Protein 9BUG (pdb70)

Foldseek 3Di:
DDPDDDDDDAFFFEEFEFAQCADPVGDGGDDLVPDQPQLGQEYAYDDWAAQADDPPDDPVVSPPPVLHLATHADPRRVVSLLCVVVNCVQPVNYAYEYEYADPLGERLQVCLPDPVSLVSHLVNQVVSCVVSVHQAYEYEQCFEQCNVVPSYDYDQCRAVSVLVSLQVNCVVVPPRGFYEYEFELQLCRCVRTYVCVSNLVSGQAYEYQQFCLLEFQFAFTAQQFAFPVRHRQAPNSGDHQVVSVVSVVVSPDDQQRYAYEFEQWKFFRVLQPAFHFRVVDVVRVVDGRGHHPDDPVLCVVVVVLPDRVVVGGIGFNQSCVVCPCVPVVNQWDWDAGPRSGWIWIWGQHPVRDTDTTMTHHDLRSLLVVLVVSVVRVHSYHYYPHDSRHNVCRSSNSRSVSSVPDGD

Organism: NCBI:txid1812935

Solvent-accessible surface area: 17936 Å² total; per-residue (Å²): 146,90,154,62,133,122,95,111,99,108,47,40,31,0,0,0,6,8,15,0,20,22,71,150,126,75,22,106,22,36,76,4,102,170,14,33,0,143,16,2,28,22,0,0,0,0,35,0,43,0,14,6,114,24,185,88,17,128,40,81,43,6,102,57,120,87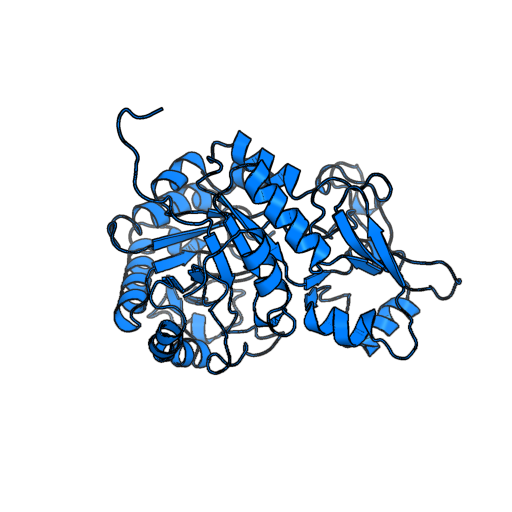,73,56,32,49,5,45,31,19,113,61,1,31,63,6,0,64,56,0,78,62,4,57,157,57,23,81,117,1,82,0,0,0,0,0,2,3,196,28,11,39,3,3,8,32,0,0,40,71,115,131,6,21,20,34,0,9,142,11,0,61,97,6,4,137,112,46,45,0,28,0,0,0,0,2,5,17,38,2,43,31,0,11,194,61,66,6,47,45,70,116,51,0,76,87,21,5,27,22,0,0,100,42,0,25,94,44,21,15,160,160,70,33,0,0,0,5,4,0,15,38,28,67,0,17,155,38,9,4,26,5,136,40,0,8,110,33,16,67,7,1,0,0,20,0,19,56,11,0,81,28,0,5,24,3,6,9,4,3,75,60,8,89,77,68,84,22,79,2,86,76,31,94,27,5,0,26,76,0,0,58,32,1,53,94,25,39,3,133,47,119,33,0,0,0,0,1,3,0,6,0,23,0,0,32,32,0,28,88,62,1,29,12,169,106,111,120,105,13,133,155,86,39,36,11,118,53,56,12,24,124,109,9,58,34,25,0,142,83,26,59,29,48,0,100,159,76,1,49,0,78,16,36,23,0,32,132,47,1,43,87,4,130,133,133,83,13,64,97,59,62,10,105,68,0,72,2,0,22,0,5,3,145,8,82,108,47,87,69,27,4,0,0,1,6,3,20,49,138,0,0,25,42,1,0,80,4,0,107,137,57,32,0,6,0,0,0,0,45,17,12,33,0,8,41,149,19,98,0,1,81,56,0,9,76,19,9,50,15,88,179,155

Radius of gyration: 21.17 Å; Cα contacts (8 Å, |Δi|>4): 918; chains: 1; bounding box: 62×48×58 Å

B-factor: mean 24.08, std 12.11, range [12.38, 133.14]

Secondary structure (DSSP, 8-state):
--SS--PPPPPPEEEEEE-TT-BTTTBS---GGG---TT-SEEEEEEEEE----TT---GGGG-GGGTTSEE--HHHHHHHTTHHHHHTT-TT-EEEEEEE-TT---HHHHTSSHHHHHHHHHHHHHHHHHTT-SEEEEE-S-TTTHHHHTS---TTHHHHHHHHHHHHHHHHTTSSEEEEEE-S-THIIIII--HHHHGGG-SEEEE-------TT---SS-SS--SSS--SSGGG---HHHHHHHHHHTT--GGGEEEEEESEEE--GGGTSPBP-TTSTTTTTS-SB-----HHHHHHHHHTT--TTT--EEEHHHIIIIIIT-TT--EEEEEETTTTEEEEEEE-TTS-EEEEEE---HHHHHHHHHHHHHHT--EEEEE-GGGSSTTHHHHHHHHHHTPPP-

Structure (mmCIF, N/CA/C/O backbone):
data_9BUG
#
_entry.id   9BUG
#
_cell.length_a   83.057
_cell.length_b   90.448
_cell.length_c   54.575
_cell.angle_alpha   90.00
_cell.angle_beta   90.00
_cell.angle_gamma   90.00
#
_symmetry.space_group_name_H-M   'P 21 21 2'
#
loop_
_entity.id
_entity.type
_entity.pdbx_description
1 polymer 'Exochitinase 1'
2 non-polymer 1,2-ETHANEDIOL
3 non-polymer 'ACETATE ION'
4 non-polymer DI(HYDROXYETHYL)ETHER
5 water water
#
loop_
_atom_site.group_PDB
_atom_site.id
_atom_site.type_symbol
_atom_site.label_atom_id
_atom_site.label_alt_id
_atom_site.label_comp_id
_atom_site.label_asym_id
_atom_site.label_entity_id
_atom_site.label_seq_id
_atom_site.pdbx_PDB_ins_code
_atom_site.Cartn_x
_atom_site.Cartn_y
_atom_site.Cartn_z
_atom_site.occupancy
_atom_site.B_iso_or_equiv
_atom_site.auth_seq_id
_atom_site.auth_comp_id
_atom_site.auth_asym_id
_atom_site.auth_atom_id
_atom_site.pdbx_PDB_model_num
ATOM 1 N N . ALA A 1 1 ? -55.080 16.752 -29.650 1.00 97.53 12 ALA A N 1
ATOM 2 C CA . ALA A 1 1 ? -54.418 15.684 -30.388 1.00 133.14 12 ALA A CA 1
ATOM 3 C C . ALA A 1 1 ? -54.902 15.674 -31.836 1.00 86.52 12 ALA A C 1
ATOM 4 O O . ALA A 1 1 ? -56.002 16.138 -32.120 1.00 28.55 12 ALA A O 1
ATOM 6 N N . PRO A 1 2 ? -54.089 15.151 -32.750 1.00 37.64 13 PRO A N 1
ATOM 7 C CA . PRO A 1 2 ? -54.512 15.083 -34.152 1.00 82.30 13 PRO A CA 1
ATOM 8 C C . PRO A 1 2 ? -55.673 14.117 -34.341 1.00 32.20 13 PRO A C 1
ATOM 9 O O . PRO A 1 2 ? -55.914 13.225 -33.529 1.00 39.31 13 PRO A O 1
ATOM 13 N N . THR A 1 3 ? -56.422 14.324 -35.429 1.00 29.31 14 THR A N 1
ATOM 14 C CA . THR A 1 3 ? -57.472 13.374 -35.780 1.00 28.66 14 THR A CA 1
ATOM 15 C C . THR A 1 3 ? -56.908 12.069 -36.324 1.00 29.81 14 THR A C 1
ATOM 16 O O . THR A 1 3 ? -57.618 11.059 -36.340 1.00 30.51 14 THR A O 1
ATOM 20 N N . ALA A 1 4 ? -55.660 12.069 -36.779 1.00 31.98 15 ALA A N 1
ATOM 21 C CA . ALA A 1 4 ? -54.994 10.880 -37.286 1.00 34.92 15 ALA A CA 1
ATOM 22 C C . ALA A 1 4 ? -53.565 10.886 -36.769 1.00 35.80 15 ALA A C 1
ATOM 23 O O . ALA A 1 4 ? -52.959 11.957 -36.640 1.00 36.26 15 ALA A O 1
ATOM 25 N N . PRO A 1 5 ? -53.000 9.716 -36.467 1.00 36.69 16 PRO A N 1
ATOM 26 C CA . PRO A 1 5 ? -51.634 9.679 -35.934 1.00 38.08 16 PRO A CA 1
ATOM 27 C C . PRO A 1 5 ? -50.633 10.230 -36.939 1.00 39.98 16 PRO A C 1
ATOM 28 O O . PRO A 1 5 ? -50.872 10.264 -38.148 1.00 39.57 16 PRO A O 1
ATOM 32 N N . VAL A 1 6 ? -49.501 10.685 -36.413 1.00 41.44 17 VAL A N 1
ATOM 33 C CA . VAL A 1 6 ? -48.406 11.178 -37.234 1.00 44.18 17 VAL A CA 1
ATOM 34 C C . VAL A 1 6 ? -47.267 10.167 -37.188 1.00 47.34 17 VAL A C 1
ATOM 35 O O . VAL A 1 6 ? -47.190 9.312 -36.299 1.00 46.97 17 VAL A O 1
ATOM 39 N N . ALA A 1 7 ? -46.373 10.272 -38.169 1.00 50.45 18 ALA A N 1
ATOM 40 C CA . ALA A 1 7 ? -45.233 9.374 -38.251 1.00 53.72 18 ALA A CA 1
ATOM 41 C C . ALA A 1 7 ? -44.358 9.502 -37.003 1.00 56.56 18 ALA A C 1
ATOM 42 O O . ALA A 1 7 ? -44.475 10.445 -36.215 1.00 56.30 18 ALA A O 1
ATOM 44 N N . SER A 1 8 ? -43.470 8.525 -36.829 1.00 59.27 19 SER A N 1
ATOM 45 C CA . SER A 1 8 ? -42.591 8.512 -35.668 1.00 61.56 19 SER A CA 1
ATOM 46 C C . SER A 1 8 ? -41.699 9.746 -35.668 1.00 61.40 19 SER A C 1
ATOM 47 O O . SER A 1 8 ? -41.048 10.058 -36.670 1.00 61.98 19 SER A O 1
ATOM 50 N N . ALA A 1 9 ? -41.682 10.455 -34.543 1.00 60.24 20 ALA A N 1
ATOM 51 C CA . ALA A 1 9 ? -40.818 11.617 -34.408 1.00 58.96 20 ALA A CA 1
ATOM 52 C C . ALA A 1 9 ? -39.357 11.187 -34.443 1.00 56.77 20 ALA A C 1
ATOM 53 O O . ALA A 1 9 ? -38.996 10.119 -33.938 1.00 56.72 20 ALA A O 1
ATOM 55 N N . SER A 1 10 ? -38.515 12.017 -35.054 1.00 54.25 21 SER A N 1
ATOM 56 C CA . SER A 1 10 ? -37.096 11.703 -35.107 1.00 51.52 21 SER A CA 1
ATOM 57 C C . SER A 1 10 ? -36.487 11.816 -33.713 1.00 46.44 21 SER A C 1
ATOM 58 O O . SER A 1 10 ? -36.976 12.548 -32.846 1.00 46.93 21 SER A O 1
ATOM 61 N N . SER A 1 11 ? -35.406 11.074 -33.497 1.00 40.69 22 SER A N 1
ATOM 62 C CA . SER A 1 11 ? -34.832 11.047 -32.166 1.00 35.66 22 SER A CA 1
ATOM 63 C C . SER A 1 11 ? -34.204 12.395 -31.833 1.00 29.99 22 SER A C 1
ATOM 64 O O . SER A 1 11 ? -34.034 13.279 -32.677 1.00 29.51 22 SER A O 1
ATOM 67 N N . LEU A 1 12 ? -33.862 12.538 -30.565 1.00 24.24 23 LEU A N 1
ATOM 68 C CA . LEU A 1 12 ? -32.985 13.609 -30.155 1.00 20.34 23 LEU A CA 1
ATOM 69 C C . LEU A 1 12 ? -31.648 13.454 -30.878 1.00 19.09 23 LEU A C 1
ATOM 70 O O . LEU A 1 12 ? -31.297 12.378 -31.371 1.00 20.93 23 LEU A O 1
ATOM 75 N N . MET A 1 13 ? -30.897 14.543 -30.944 1.00 18.05 24 MET A N 1
ATOM 76 C CA . MET A 1 13 ? -29.581 14.510 -31.571 1.00 17.13 24 MET A CA 1
ATOM 77 C C . MET A 1 13 ? -28.497 14.165 -30.557 1.00 15.73 24 MET A C 1
ATOM 78 O O . MET A 1 13 ? -28.619 14.446 -29.359 1.00 16.11 24 MET A O 1
ATOM 83 N N . SER A 1 14 ? -27.414 13.577 -31.057 1.00 15.15 25 SER A N 1
ATOM 84 C CA . SER A 1 14 ? -26.147 13.557 -30.334 1.00 15.05 25 SER A CA 1
ATOM 85 C C . SER A 1 14 ? -25.066 13.906 -31.350 1.00 14.52 25 SER A C 1
ATOM 86 O O . SER A 1 14 ? -24.818 13.143 -32.294 1.00 15.43 25 SER A O 1
ATOM 89 N N . VAL A 1 15 ? -24.477 15.087 -31.192 1.00 14.79 26 VAL A N 1
ATOM 90 C CA . VAL A 1 15 ? -23.502 15.631 -32.133 1.00 14.46 26 VAL A CA 1
ATOM 91 C C . VAL A 1 15 ? -22.128 15.454 -31.506 1.00 14.34 26 VAL A C 1
ATOM 92 O O . VAL A 1 15 ? -21.792 16.132 -30.532 1.00 15.60 26 VAL A O 1
ATOM 96 N N . GLY A 1 16 ? -21.323 14.533 -32.028 1.00 13.58 27 GLY A N 1
ATOM 97 C CA . GLY A 1 16 ? -20.025 14.248 -31.450 1.00 14.72 27 GLY A CA 1
ATOM 98 C C . GLY A 1 16 ? -18.904 14.910 -32.228 1.00 14.73 27 GLY A C 1
ATOM 99 O O . GLY A 1 16 ? -18.832 14.798 -33.454 1.00 14.87 27 GLY A O 1
ATOM 100 N N . TYR A 1 17 ? -18.023 15.593 -31.508 1.00 15.88 28 TYR A N 1
ATOM 101 C CA . TYR A 1 17 ? -16.816 16.097 -32.143 1.00 15.48 28 TYR A CA 1
ATOM 102 C C . TYR A 1 17 ? -15.776 14.994 -32.213 1.00 16.28 28 TYR A C 1
ATOM 103 O O . TYR A 1 17 ? -15.523 14.306 -31.223 1.00 17.18 28 TYR A O 1
ATOM 112 N N . PHE A 1 18 ? -15.135 14.865 -33.368 1.00 16.79 29 PHE A N 1
ATOM 113 C CA . PHE A 1 18 ? -13.922 14.072 -33.519 1.00 16.56 29 PHE A CA 1
ATOM 114 C C . PHE A 1 18 ? -12.834 15.059 -33.904 1.00 17.61 29 PHE A C 1
ATOM 115 O O . PHE A 1 18 ? -12.834 15.578 -35.024 1.00 18.15 29 PHE A O 1
ATOM 123 N N . ASN A 1 19 ? -11.937 15.358 -32.963 1.00 17.78 30 ASN A N 1
ATOM 124 C CA . ASN A 1 19 ? -10.866 16.331 -33.198 1.00 19.82 30 ASN A CA 1
ATOM 125 C C . ASN A 1 19 ? -9.681 15.712 -33.932 1.00 21.05 30 ASN A C 1
ATOM 126 O O . ASN A 1 19 ? -8.573 15.606 -33.412 1.00 25.41 30 ASN A O 1
ATOM 131 N N . GLY A 1 20 ? -9.925 15.355 -35.194 1.00 21.53 31 GLY A N 1
ATOM 132 C CA . GLY A 1 20 ? -8.908 14.668 -35.973 1.00 22.42 31 GLY A CA 1
ATOM 133 C C . GLY A 1 20 ? -7.723 15.546 -36.322 1.00 21.47 31 GLY A C 1
ATOM 134 O O . GLY A 1 20 ? -6.608 15.049 -36.510 1.00 22.36 31 GLY A O 1
ATOM 135 N N . GLY A 1 21 ? -7.936 16.858 -36.416 1.00 21.99 32 GLY A N 1
ATOM 136 C CA . GLY A 1 21 ? -6.823 17.744 -36.694 1.00 25.51 32 GLY A CA 1
ATOM 137 C C . GLY A 1 21 ? -5.864 17.865 -35.530 1.00 33.23 32 GLY A C 1
ATOM 138 O O . GLY A 1 21 ? -4.666 18.062 -35.732 1.00 33.97 32 GLY A O 1
ATOM 139 N N . GLY A 1 22 ? -6.364 17.732 -34.304 1.00 39.84 33 GLY A N 1
ATOM 140 C CA . GLY A 1 22 ? -5.506 17.935 -33.152 1.00 46.33 33 GLY A CA 1
ATOM 141 C C . GLY A 1 22 ? -5.116 19.399 -32.997 1.00 52.95 33 GLY A C 1
ATOM 142 O O . GLY A 1 22 ? -5.719 20.304 -33.579 1.00 52.51 33 GLY A O 1
ATOM 143 N N . ASP A 1 23 ? -4.086 19.621 -32.177 1.00 59.78 34 ASP A N 1
ATOM 144 C CA . ASP A 1 23 ? -3.509 20.938 -31.942 1.00 65.94 34 ASP A CA 1
ATOM 145 C C . ASP A 1 23 ? -2.001 20.846 -32.121 1.00 69.23 34 ASP A C 1
ATOM 146 O O . ASP A 1 23 ? -1.428 19.755 -32.172 1.00 69.66 34 ASP A O 1
ATOM 151 N N . VAL A 1 24 ? -1.343 22.004 -32.207 1.00 71.63 35 VAL A N 1
ATOM 152 C CA . VAL A 1 24 ? 0.116 21.999 -32.148 1.00 73.70 35 VAL A CA 1
ATOM 153 C C . VAL A 1 24 ? 0.588 21.630 -30.746 1.00 75.18 35 VAL A C 1
ATOM 154 O O . VAL A 1 24 ? 1.613 20.958 -30.578 1.00 75.31 35 VAL A O 1
ATOM 158 N N . THR A 1 25 ? -0.167 22.038 -29.723 1.00 76.40 36 THR A N 1
ATOM 159 C CA . THR A 1 25 ? 0.186 21.695 -28.348 1.00 77.40 36 THR A CA 1
ATOM 160 C C . THR A 1 25 ? -0.052 20.214 -28.078 1.00 76.95 36 THR A C 1
ATOM 161 O O . THR A 1 25 ? 0.841 19.508 -27.596 1.00 77.03 36 THR A O 1
ATOM 165 N N . ALA A 1 26 ? -1.252 19.725 -28.391 1.00 76.06 37 ALA A N 1
ATOM 166 C CA . ALA A 1 26 ? -1.645 18.361 -28.067 1.00 74.89 37 ALA A CA 1
ATOM 167 C C . ALA A 1 26 ? -1.265 17.344 -29.135 1.00 73.20 37 ALA A C 1
ATOM 168 O O . ALA A 1 26 ? -1.405 16.140 -28.895 1.00 73.73 37 ALA A O 1
ATOM 170 N N . GLY A 1 27 ? -0.792 17.786 -30.298 1.00 70.56 38 GLY A N 1
ATOM 171 C CA . GLY A 1 27 ? -0.451 16.878 -31.368 1.00 67.83 38 GLY A CA 1
ATOM 172 C C . GLY A 1 27 ? -1.669 16.489 -32.181 1.00 65.20 38 GLY A C 1
ATOM 173 O O . GLY A 1 27 ? -2.797 16.886 -31.874 1.00 64.90 38 GLY A O 1
ATOM 174 N N . PRO A 1 28 ? -1.463 15.695 -33.233 1.00 62.85 39 PRO A N 1
ATOM 175 C CA . PRO A 1 28 ? -2.577 15.333 -34.117 1.00 59.99 39 PRO A CA 1
ATOM 176 C C . PRO A 1 28 ? -3.673 14.581 -33.375 1.00 55.80 39 PRO A C 1
ATOM 177 O O . PRO A 1 28 ? -3.474 14.038 -32.285 1.00 55.95 39 PRO A O 1
ATOM 181 N N . GLY A 1 29 ? -4.854 14.567 -33.984 1.00 51.13 40 GLY A N 1
ATOM 182 C CA . GLY A 1 29 ? -5.994 13.885 -33.417 1.00 47.37 40 GLY A CA 1
ATOM 183 C C . GLY A 1 29 ? -5.905 12.382 -33.593 1.00 43.40 40 GLY A C 1
ATOM 184 O O . GLY A 1 29 ? -4.896 11.826 -34.029 1.00 43.15 40 GLY A O 1
ATOM 185 N N . GLY A 1 30 ? -7.003 11.719 -33.249 1.00 39.08 41 GLY A N 1
ATOM 186 C CA . GLY A 1 30 ? -7.045 10.274 -33.255 1.00 33.91 41 GLY A CA 1
ATOM 187 C C . GLY A 1 30 ? -7.124 9.681 -34.650 1.00 30.09 41 GLY A C 1
ATOM 188 O O . GLY A 1 30 ? -7.111 10.366 -35.673 1.00 28.57 41 GLY A O 1
ATOM 189 N N . ASP A 1 31 ? -7.228 8.358 -34.673 1.00 28.47 42 ASP A N 1
ATOM 190 C CA . ASP A 1 31 ? -7.239 7.580 -35.906 1.00 27.64 42 ASP A CA 1
ATOM 191 C C . ASP A 1 31 ? -8.684 7.439 -36.370 1.00 25.37 42 ASP A C 1
ATOM 192 O O . ASP A 1 31 ? -9.481 6.738 -35.736 1.00 26.41 42 ASP A O 1
ATOM 197 N N A ILE A 1 32 ? -9.025 8.097 -37.484 0.59 23.82 43 ILE A N 1
ATOM 198 N N B ILE A 1 32 ? -9.019 8.098 -37.484 0.41 24.94 43 ILE A N 1
ATOM 199 C CA A ILE A 1 32 ? -10.390 8.013 -37.997 0.59 24.70 43 ILE A CA 1
ATOM 200 C CA B ILE A 1 32 ? -10.375 8.025 -38.021 0.41 25.83 43 ILE A CA 1
ATOM 201 C C A ILE A 1 32 ? -10.768 6.589 -38.394 0.59 25.78 43 ILE A C 1
ATOM 202 C C B ILE A 1 32 ? -10.763 6.599 -38.399 0.41 26.29 43 ILE A C 1
ATOM 203 O O A ILE A 1 32 ? -11.957 6.249 -38.424 0.59 25.74 43 ILE A O 1
ATOM 204 O O B ILE A 1 32 ? -11.953 6.267 -38.419 0.41 26.28 43 ILE A O 1
ATOM 213 N N . ASN A 1 33 ? -9.782 5.739 -38.685 1.00 26.55 44 ASN A N 1
ATOM 214 C CA . ASN A 1 33 ? -10.062 4.355 -39.058 1.00 28.21 44 ASN A CA 1
ATOM 215 C C . ASN A 1 33 ? -10.519 3.506 -37.883 1.00 30.00 44 ASN A C 1
ATOM 216 O O . ASN A 1 33 ? -11.014 2.392 -38.103 1.00 31.97 44 ASN A O 1
ATOM 221 N N . LYS A 1 34 ? -10.343 3.984 -36.652 1.00 29.27 45 LYS A N 1
ATOM 222 C CA . LYS A 1 34 ? -10.758 3.268 -35.454 1.00 30.56 45 LYS A CA 1
ATOM 223 C C . LYS A 1 34 ? -12.002 3.876 -34.820 1.00 27.12 45 LYS A C 1
ATOM 224 O O . LYS A 1 34 ? -12.470 3.379 -33.789 1.00 28.94 45 LYS A O 1
ATOM 230 N N . LEU A 1 35 ? -12.554 4.928 -35.413 1.00 24.47 46 LEU A N 1
ATOM 231 C CA . LEU A 1 35 ? -13.646 5.673 -34.807 1.00 22.76 46 LEU A CA 1
ATOM 232 C C . LEU A 1 35 ? -14.956 4.895 -34.921 1.00 22.16 46 LEU A C 1
ATOM 233 O O . LEU A 1 35 ? -15.315 4.419 -36.004 1.00 22.36 46 LEU A O 1
ATOM 238 N N . ASP A 1 36 ? -15.668 4.775 -33.796 1.00 20.57 47 ASP A N 1
ATOM 239 C CA . ASP A 1 36 ? -16.983 4.146 -33.723 1.00 20.69 47 ASP A CA 1
ATOM 240 C C . ASP A 1 36 ? -18.038 5.249 -33.667 1.00 20.15 47 ASP A C 1
ATOM 241 O O . ASP A 1 36 ? -18.082 6.016 -32.699 1.00 21.01 47 ASP A O 1
ATOM 246 N N . VAL A 1 37 ? -18.872 5.332 -34.704 1.00 19.08 48 VAL A N 1
ATOM 247 C CA . VAL A 1 37 ? -19.856 6.401 -34.862 1.00 18.17 48 VAL A CA 1
ATOM 248 C C . VAL A 1 37 ? -21.284 5.906 -34.627 1.00 17.66 48 VAL A C 1
ATOM 249 O O . VAL A 1 37 ? -22.240 6.583 -35.008 1.00 18.19 48 VAL A O 1
ATOM 253 N N . ARG A 1 38 ? -21.455 4.744 -33.991 1.00 18.38 49 ARG A N 1
ATOM 254 C CA . ARG A 1 38 ? -22.797 4.189 -33.824 1.00 18.27 49 ARG A CA 1
ATOM 255 C C . ARG A 1 38 ? -23.637 4.948 -32.801 1.00 19.10 49 ARG A C 1
ATOM 256 O O . ARG A 1 38 ? -24.861 4.795 -32.793 1.00 20.76 49 ARG A O 1
ATOM 264 N N . GLN A 1 39 ? -23.024 5.754 -31.938 1.00 17.42 50 GLN A N 1
ATOM 265 C CA . GLN A 1 39 ? -23.750 6.384 -30.839 1.00 17.45 50 GLN A CA 1
ATOM 266 C C . GLN A 1 39 ? -24.171 7.822 -31.126 1.00 16.82 50 GLN A C 1
ATOM 267 O O . GLN A 1 39 ? -24.719 8.479 -30.233 1.00 18.14 50 GLN A O 1
ATOM 273 N N . ILE A 1 40 ? -23.949 8.323 -32.339 1.00 16.93 51 ILE A N 1
ATOM 274 C CA . ILE A 1 40 ? -24.229 9.714 -32.654 1.00 16.30 51 ILE A CA 1
ATOM 275 C C . ILE A 1 40 ? -25.175 9.799 -33.840 1.00 15.96 51 ILE A C 1
ATOM 276 O O . ILE A 1 40 ? -25.321 8.851 -34.624 1.00 17.50 51 ILE A O 1
ATOM 281 N N . THR A 1 41 ? -25.830 10.959 -33.955 1.00 16.03 52 THR A N 1
ATOM 282 C CA . THR A 1 41 ? -26.604 11.305 -35.140 1.00 15.67 52 THR A CA 1
ATOM 283 C C . THR A 1 41 ? -25.818 12.188 -36.093 1.00 16.07 52 THR A C 1
ATOM 284 O O . THR A 1 41 ? -26.038 12.129 -37.311 1.00 16.55 52 THR A O 1
ATOM 288 N N . HIS A 1 42 ? -24.907 12.996 -35.558 1.00 15.60 53 HIS A N 1
ATOM 289 C CA . HIS A 1 42 ? -24.122 13.929 -36.347 1.00 14.69 53 HIS A CA 1
ATOM 290 C C . HIS A 1 42 ? -22.683 13.904 -35.864 1.00 14.69 53 HIS A C 1
ATOM 291 O O . HIS A 1 42 ? -22.434 13.892 -34.653 1.00 15.66 53 HIS A O 1
ATOM 298 N N . LEU A 1 43 ? -21.747 13.939 -36.809 1.00 15.14 54 LEU A N 1
ATOM 299 C CA . LEU A 1 43 ? -20.320 13.982 -36.522 1.00 15.59 54 LEU A CA 1
ATOM 300 C C . LEU A 1 43 ? -19.780 15.344 -36.956 1.00 15.12 54 LEU A C 1
ATOM 301 O O . LEU A 1 43 ? -19.899 15.708 -38.130 1.00 15.95 54 LEU A O 1
ATOM 306 N N . ASN A 1 44 ? -19.197 16.100 -36.017 1.00 14.62 55 ASN A N 1
ATOM 307 C CA . ASN A 1 44 ? -18.439 17.309 -36.344 1.00 14.20 55 ASN A CA 1
ATOM 308 C C . ASN A 1 44 ? -16.972 16.911 -36.422 1.00 14.36 55 ASN A C 1
ATOM 309 O O . ASN A 1 44 ? -16.335 16.656 -35.393 1.00 16.65 55 ASN A O 1
ATOM 314 N N . TYR A 1 45 ? -16.434 16.823 -37.636 1.00 14.47 56 TYR A N 1
ATOM 315 C CA . TYR A 1 45 ? -15.001 16.609 -37.794 1.00 15.42 56 TYR A CA 1
ATOM 316 C C . TYR A 1 45 ? -14.314 17.955 -37.615 1.00 15.32 56 TYR A C 1
ATOM 317 O O . TYR A 1 45 ? -14.661 18.918 -38.298 1.00 16.33 56 TYR A O 1
ATOM 326 N N A SER A 1 46 ? -13.350 18.028 -36.691 0.77 14.48 57 SER A N 1
ATOM 327 N N B SER A 1 46 ? -13.324 18.019 -36.724 0.23 16.06 57 SER A N 1
ATOM 328 C CA A SER A 1 46 ? -12.708 19.299 -36.371 0.77 14.15 57 SER A CA 1
ATOM 329 C CA B SER A 1 46 ? -12.682 19.284 -36.392 0.23 16.51 57 SER A CA 1
ATOM 330 C C A SER A 1 46 ? -11.189 19.183 -36.471 0.77 15.51 57 SER A C 1
ATOM 331 C C B SER A 1 46 ? -11.168 19.167 -36.497 0.23 16.31 57 SER A C 1
ATOM 332 O O A SER A 1 46 ? -10.628 18.117 -36.222 0.77 17.22 57 SER A O 1
ATOM 333 O O B SER A 1 46 ? -10.600 18.097 -36.269 0.23 17.20 57 SER A O 1
ATOM 338 N N . PHE A 1 47 ? -10.512 20.274 -36.854 1.00 15.35 58 PHE A N 1
ATOM 339 C CA . PHE A 1 47 ? -11.002 21.577 -37.320 1.00 14.82 58 PHE A CA 1
ATOM 340 C C . PHE A 1 47 ? -10.383 21.952 -38.660 1.00 15.14 58 PHE A C 1
ATOM 341 O O . PHE A 1 47 ? -9.179 21.758 -38.872 1.00 16.97 58 PHE A O 1
ATOM 349 N N . GLY A 1 48 ? -11.191 22.535 -39.540 1.00 14.72 59 GLY A N 1
ATOM 350 C CA . GLY A 1 48 ? -10.644 23.427 -40.548 1.00 15.53 59 GLY A CA 1
ATOM 351 C C . GLY A 1 48 ? -10.252 24.751 -39.914 1.00 14.77 59 GLY A C 1
ATOM 352 O O . GLY A 1 48 ? -10.855 25.192 -38.937 1.00 14.68 59 GLY A O 1
ATOM 353 N N . LEU A 1 49 ? -9.207 25.382 -40.446 1.00 15.71 60 LEU A N 1
ATOM 354 C CA . LEU A 1 49 ? -8.764 26.695 -39.976 1.00 15.41 60 LEU A CA 1
ATOM 355 C C . LEU A 1 49 ? -9.035 27.722 -41.071 1.00 15.21 60 LEU A C 1
ATOM 356 O O . LEU A 1 49 ? -9.565 27.386 -42.127 1.00 15.09 60 LEU A O 1
ATOM 361 N N . VAL A 1 50 ? -8.665 28.976 -40.824 1.00 15.39 61 VAL A N 1
ATOM 362 C CA . VAL A 1 50 ? -9.011 30.069 -41.729 1.00 14.91 61 VAL A CA 1
ATOM 363 C C . VAL A 1 50 ? -7.733 30.806 -42.114 1.00 14.84 61 VAL A C 1
ATOM 364 O O . VAL A 1 50 ? -7.026 31.328 -41.243 1.00 15.65 61 VAL A O 1
ATOM 368 N N . TYR A 1 51 ? -7.430 30.846 -43.413 1.00 15.87 62 TYR A N 1
ATOM 369 C CA . TYR A 1 51 ? -6.304 31.642 -43.892 1.00 15.85 62 TYR A CA 1
ATOM 370 C C . TYR A 1 51 ? -6.537 33.096 -43.496 1.00 16.24 62 TYR A C 1
ATOM 371 O O . TYR A 1 51 ? -7.639 33.626 -43.676 1.00 16.39 62 TYR A O 1
ATOM 380 N N . ASN A 1 52 ? -5.511 33.743 -42.942 1.00 15.60 63 ASN A N 1
ATOM 381 C CA . ASN A 1 52 ? -5.734 35.033 -42.309 1.00 16.05 63 ASN A CA 1
ATOM 382 C C . ASN A 1 52 ? -4.454 35.856 -42.324 1.00 17.32 63 ASN A C 1
ATOM 383 O O . ASN A 1 52 ? -3.346 35.319 -42.453 1.00 17.83 63 ASN A O 1
ATOM 388 N N . ASP A 1 53 ? -4.622 37.177 -42.188 1.00 17.22 64 ASP A N 1
ATOM 389 C CA . ASP A 1 53 ? -3.493 38.103 -42.138 1.00 18.91 64 ASP A CA 1
ATOM 390 C C . ASP A 1 53 ? -3.321 38.731 -40.759 1.00 19.35 64 ASP A C 1
ATOM 391 O O . ASP A 1 53 ? -2.764 39.829 -40.648 1.00 21.02 64 ASP A O 1
ATOM 396 N N . GLU A 1 54 ? -3.782 38.062 -39.702 1.00 17.14 65 GLU A N 1
ATOM 397 C CA . GLU A 1 54 ? -3.542 38.571 -38.358 1.00 16.70 65 GLU A CA 1
ATOM 398 C C . GLU A 1 54 ? -2.062 38.464 -38.017 1.00 19.69 65 GLU A C 1
ATOM 399 O O . GLU A 1 54 ? -1.445 37.418 -38.216 1.00 19.86 65 GLU A O 1
ATOM 405 N N . LYS A 1 55 ? -1.496 39.560 -37.503 1.00 22.97 66 LYS A N 1
ATOM 406 C CA . LYS A 1 55 ? -0.056 39.624 -37.276 1.00 26.08 66 LYS A CA 1
ATOM 407 C C . LYS A 1 55 ? 0.427 38.498 -36.370 1.00 25.23 66 LYS A C 1
ATOM 408 O O . LYS A 1 55 ? 1.509 37.940 -36.587 1.00 25.84 66 LYS A O 1
ATOM 414 N N . ASP A 1 56 ? -0.358 38.151 -35.348 1.00 23.70 67 ASP A N 1
ATOM 415 C CA . ASP A 1 56 ? 0.085 37.206 -34.326 1.00 24.40 67 ASP A CA 1
ATOM 416 C C . ASP A 1 56 ? -0.083 35.745 -34.733 1.00 21.91 67 ASP A C 1
ATOM 417 O O . ASP A 1 56 ? 0.291 34.858 -33.958 1.00 24.08 67 ASP A O 1
ATOM 422 N N . GLU A 1 57 ? -0.637 35.466 -35.910 1.00 19.82 68 GLU A N 1
ATOM 423 C CA . GLU A 1 57 ? -0.758 34.086 -36.360 1.00 19.01 68 GLU A CA 1
ATOM 424 C C . GLU A 1 57 ? 0.613 33.414 -36.396 1.00 19.53 68 GLU A C 1
ATOM 425 O O . GLU A 1 57 ? 1.591 33.990 -36.878 1.00 21.04 68 GLU A O 1
ATOM 431 N N . THR A 1 58 ? 0.685 32.184 -35.876 1.00 19.90 69 THR A N 1
ATOM 432 C CA . THR A 1 58 ? 1.931 31.426 -35.875 1.00 20.01 69 THR A CA 1
ATOM 433 C C . THR A 1 58 ? 1.967 30.304 -36.900 1.00 19.47 69 THR A C 1
ATOM 434 O O . THR A 1 58 ? 3.051 29.777 -37.172 1.00 19.31 69 THR A O 1
ATOM 438 N N . ASN A 1 59 ? 0.817 29.908 -37.447 1.00 19.63 70 ASN A N 1
ATOM 439 C CA . ASN A 1 59 ? 0.745 28.846 -38.450 1.00 20.10 70 ASN A CA 1
ATOM 440 C C . ASN A 1 59 ? 1.095 29.437 -39.810 1.00 20.60 70 ASN A C 1
ATOM 441 O O . ASN A 1 59 ? 0.268 30.099 -40.446 1.00 20.10 70 ASN A O 1
ATOM 446 N N . ALA A 1 60 ? 2.327 29.181 -40.274 1.00 22.52 71 ALA A N 1
ATOM 447 C CA . ALA A 1 60 ? 2.798 29.817 -41.502 1.00 22.47 71 ALA A CA 1
ATOM 448 C C . ALA A 1 60 ? 1.910 29.479 -42.693 1.00 20.77 71 ALA A C 1
ATOM 449 O O . ALA A 1 60 ? 1.744 30.310 -43.594 1.00 22.55 71 ALA A O 1
ATOM 451 N N . ALA A 1 61 ? 1.302 28.286 -42.701 1.00 21.66 72 ALA A N 1
ATOM 452 C CA . ALA A 1 61 ? 0.473 27.891 -43.836 1.00 21.31 72 ALA A CA 1
ATOM 453 C C . ALA A 1 61 ? -0.718 28.825 -44.017 1.00 20.29 72 ALA A C 1
ATOM 454 O O . ALA A 1 61 ? -1.170 29.052 -45.148 1.00 21.49 72 ALA A O 1
ATOM 456 N N . LEU A 1 62 ? -1.235 29.382 -42.924 1.00 18.85 73 LEU A N 1
ATOM 457 C CA . LEU A 1 62 ? -2.405 30.245 -42.996 1.00 17.44 73 LEU A CA 1
ATOM 458 C C . LEU A 1 62 ? -2.094 31.613 -43.593 1.00 17.55 73 LEU A C 1
ATOM 459 O O . LEU A 1 62 ? -3.031 32.374 -43.859 1.00 17.96 73 LEU A O 1
ATOM 464 N N . LYS A 1 63 ? -0.820 31.930 -43.834 1.00 18.14 74 LYS A N 1
ATOM 465 C CA . LYS A 1 63 ? -0.414 33.263 -44.259 1.00 18.01 74 LYS A CA 1
ATOM 466 C C . LYS A 1 63 ? -0.326 33.418 -45.773 1.00 20.16 74 LYS A C 1
ATOM 467 O O . LYS A 1 63 ? 0.058 34.486 -46.253 1.00 21.52 74 LYS A O 1
ATOM 473 N N . ASP A 1 64 ? -0.684 32.392 -46.532 1.00 20.59 75 ASP A N 1
ATOM 474 C CA . ASP A 1 64 ? -0.679 32.443 -47.992 1.00 21.34 75 ASP A CA 1
ATOM 475 C C . ASP A 1 64 ? -1.592 33.567 -48.477 1.00 21.25 75 ASP A C 1
ATOM 476 O O . ASP A 1 64 ? -2.814 33.449 -48.367 1.00 20.03 75 ASP A O 1
ATOM 481 N N . PRO A 1 65 ? -1.057 34.666 -49.021 1.00 23.03 76 PRO A N 1
ATOM 482 C CA . PRO A 1 65 ? -1.942 35.773 -49.419 1.00 23.33 76 PRO A CA 1
ATOM 483 C C . PRO A 1 65 ? -2.909 35.404 -50.532 1.00 23.04 76 PRO A C 1
ATOM 484 O O . PRO A 1 65 ? -3.979 36.018 -50.627 1.00 23.64 76 PRO A O 1
ATOM 488 N N . ALA A 1 66 ? -2.582 34.395 -51.351 1.00 21.91 77 ALA A N 1
ATOM 489 C CA . ALA A 1 66 ? -3.463 33.967 -52.429 1.00 22.41 77 ALA A CA 1
ATOM 490 C C . ALA A 1 66 ? -4.738 33.317 -51.917 1.00 21.54 77 ALA A C 1
ATOM 491 O O . ALA A 1 66 ? -5.712 33.218 -52.664 1.00 22.67 77 ALA A O 1
ATOM 493 N N . LYS A 1 67 ? -4.761 32.872 -50.665 1.00 19.25 78 LYS A N 1
ATOM 494 C CA . LYS A 1 67 ? -5.894 32.112 -50.155 1.00 19.06 78 LYS A CA 1
ATOM 495 C C . LYS A 1 67 ? -6.558 32.789 -48.966 1.00 16.41 78 LYS A C 1
ATOM 496 O O . LYS A 1 67 ? -7.399 32.167 -48.307 1.00 17.23 78 LYS A O 1
ATOM 502 N N . LEU A 1 68 ? -6.205 34.044 -48.692 1.00 15.97 79 LEU A N 1
ATOM 503 C CA . LEU A 1 68 ? -6.816 34.819 -47.616 1.00 16.15 79 LEU A CA 1
ATOM 504 C C . LEU A 1 68 ? -8.328 34.660 -47.610 1.00 16.36 79 LEU A C 1
ATOM 505 O O . LEU A 1 68 ? -8.985 34.798 -48.644 1.00 16.85 79 LEU A O 1
ATOM 510 N N . HIS A 1 69 ? -8.870 34.336 -46.432 1.00 16.01 80 HIS A N 1
ATOM 511 C CA . HIS A 1 69 ? -10.296 34.192 -46.118 1.00 16.68 80 HIS A CA 1
ATOM 512 C C . HIS A 1 69 ? -10.849 32.818 -46.502 1.00 15.62 80 HIS A C 1
ATOM 513 O O . HIS A 1 69 ? -12.009 32.543 -46.194 1.00 16.43 80 HIS A O 1
ATOM 520 N N . GLN A 1 70 ? -10.064 31.947 -47.133 1.00 15.93 81 GLN A N 1
ATOM 521 C CA . GLN A 1 70 ? -10.507 30.593 -47.416 1.00 15.68 81 GLN A CA 1
ATOM 522 C C . GLN A 1 70 ? -10.264 29.710 -46.193 1.00 15.18 81 GLN A C 1
ATOM 523 O O . GLN A 1 70 ? -9.662 30.129 -45.201 1.00 15.67 81 GLN A O 1
ATOM 529 N N . ILE A 1 71 ? -10.737 28.475 -46.270 1.00 16.61 82 ILE A N 1
ATOM 530 C CA . ILE A 1 71 ? -10.579 27.493 -45.204 1.00 16.36 82 ILE A CA 1
ATOM 531 C C . ILE A 1 71 ? -9.364 26.624 -45.515 1.00 17.15 82 ILE A C 1
ATOM 532 O O . ILE A 1 71 ? -9.171 26.200 -46.665 1.00 18.16 82 ILE A O 1
ATOM 537 N N . TRP A 1 72 ? -8.544 26.360 -44.497 1.00 16.25 83 TRP A N 1
ATOM 538 C CA . TRP A 1 72 ? -7.331 25.558 -44.619 1.00 15.52 83 TRP A CA 1
ATOM 539 C C . TRP A 1 72 ? -7.522 24.193 -43.983 1.00 15.51 83 TRP A C 1
ATOM 540 O O . TRP A 1 72 ? -7.918 24.093 -42.812 1.00 16.09 83 TRP A O 1
ATOM 551 N N . LEU A 1 73 ? -7.203 23.150 -44.736 1.00 16.47 84 LEU A N 1
ATOM 552 C CA . LEU A 1 73 ? -7.212 21.776 -44.258 1.00 16.18 84 LEU A CA 1
ATOM 553 C C . LEU A 1 73 ? -5.768 21.305 -44.171 1.00 16.43 84 LEU A C 1
ATOM 554 O O . LEU A 1 73 ? -5.046 21.321 -45.177 1.00 17.73 84 LEU A O 1
ATOM 559 N N . SER A 1 74 ? -5.344 20.893 -42.977 1.00 16.76 85 SER A N 1
ATOM 560 C CA . SER A 1 74 ? -4.017 20.327 -42.796 1.00 17.78 85 SER A CA 1
ATOM 561 C C . SER A 1 74 ? -3.923 19.001 -43.545 1.00 18.94 85 SER A C 1
ATOM 562 O O . SER A 1 74 ? -4.937 18.432 -43.953 1.00 19.16 85 SER A O 1
ATOM 565 N N . PRO A 1 75 ? -2.706 18.482 -43.745 1.00 20.44 86 PRO A N 1
ATOM 566 C CA . PRO A 1 75 ? -2.580 17.148 -44.358 1.00 21.16 86 PRO A CA 1
ATOM 567 C C . PRO A 1 75 ? -3.397 16.073 -43.656 1.00 20.30 86 PRO A C 1
ATOM 568 O O . PRO A 1 75 ? -4.076 15.287 -44.329 1.00 21.66 86 PRO A O 1
ATOM 572 N N . LYS A 1 76 ? -3.375 16.037 -42.319 1.00 21.01 87 LYS A N 1
ATOM 573 C CA . LYS A 1 76 ? -4.162 15.057 -41.569 1.00 21.28 87 LYS A CA 1
ATOM 574 C C . LYS A 1 76 ? -5.661 15.251 -41.793 1.00 19.63 87 LYS A C 1
ATOM 575 O O . LYS A 1 76 ? -6.402 14.278 -41.986 1.00 21.22 87 LYS A O 1
ATOM 581 N N . VAL A 1 77 ? -6.128 16.499 -41.758 1.00 18.27 88 VAL A N 1
ATOM 582 C CA . VAL A 1 77 ? -7.551 16.766 -41.961 1.00 18.34 88 VAL A CA 1
ATOM 583 C C . VAL A 1 77 ? -7.992 16.349 -43.361 1.00 19.18 88 VAL A C 1
ATOM 584 O O . VAL A 1 77 ? -9.027 15.692 -43.533 1.00 19.56 88 VAL A O 1
ATOM 588 N N . ALA A 1 78 ? -7.214 16.730 -44.384 1.00 19.83 89 ALA A N 1
ATOM 589 C CA . ALA A 1 78 ? -7.557 16.373 -45.760 1.00 20.99 89 ALA A CA 1
ATOM 590 C C . ALA A 1 78 ? -7.569 14.862 -45.952 1.00 22.69 89 ALA A C 1
ATOM 591 O O . ALA A 1 78 ? -8.444 14.322 -46.641 1.00 24.52 89 ALA A O 1
ATOM 593 N N . SER A 1 79 ? -6.601 14.163 -45.354 1.00 21.72 90 SER A N 1
ATOM 594 C CA . SER A 1 79 ? -6.562 12.709 -45.451 1.00 23.32 90 SER A CA 1
ATOM 595 C C . SER A 1 79 ? -7.778 12.086 -44.780 1.00 22.96 90 SER A C 1
ATOM 596 O O . SER A 1 79 ? -8.399 11.159 -45.317 1.00 23.88 90 SER A O 1
ATOM 599 N N . ASP A 1 80 ? -8.131 12.582 -43.595 1.00 21.62 91 ASP A N 1
ATOM 600 C CA . ASP A 1 80 ? -9.273 12.037 -42.870 1.00 22.24 91 ASP A CA 1
ATOM 601 C C . ASP A 1 80 ? -10.580 12.307 -43.606 1.00 21.89 91 ASP A C 1
ATOM 602 O O . ASP A 1 80 ? -11.469 11.449 -43.637 1.00 23.78 91 ASP A O 1
ATOM 607 N N . LEU A 1 81 ? -10.738 13.511 -44.166 1.00 22.87 92 LEU A N 1
ATOM 608 C CA . LEU A 1 81 ? -11.981 13.826 -44.866 1.00 22.69 92 LEU A CA 1
ATOM 609 C C . LEU A 1 81 ? -12.191 12.920 -46.068 1.00 25.17 92 LEU A C 1
ATOM 610 O O . LEU A 1 81 ? -13.334 12.606 -46.416 1.00 25.56 92 LEU A O 1
ATOM 615 N N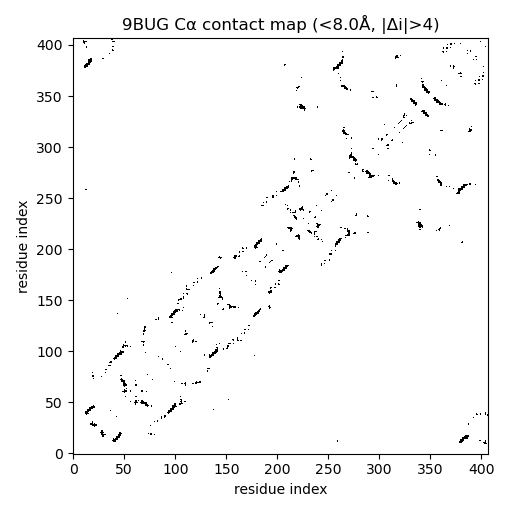 . ALA A 1 82 ? -11.109 12.481 -46.708 1.00 25.39 93 ALA A N 1
ATOM 616 C CA . ALA A 1 82 ? -11.237 11.532 -47.804 1.00 27.61 93 ALA A CA 1
ATOM 617 C C . ALA A 1 82 ? -11.737 10.162 -47.349 1.00 29.65 93 ALA A C 1
ATOM 618 O O . ALA A 1 82 ? -12.140 9.363 -48.200 1.00 31.58 93 ALA A O 1
ATOM 620 N N . LEU A 1 83 ? -11.750 9.892 -46.042 1.00 30.22 94 LEU A N 1
ATOM 621 C CA . LEU A 1 83 ? -12.150 8.607 -45.476 1.00 31.04 94 LEU A CA 1
ATOM 622 C C . LEU A 1 83 ? -13.545 8.610 -44.854 1.00 31.47 94 LEU A C 1
ATOM 623 O O . LEU A 1 83 ? -13.957 7.587 -44.298 1.00 32.58 94 LEU A O 1
ATOM 628 N N . ILE A 1 84 ? -14.273 9.723 -44.920 1.00 31.60 95 ILE A N 1
ATOM 629 C CA . ILE A 1 84 ? -15.648 9.804 -44.418 1.00 31.03 95 ILE A CA 1
ATOM 630 C C . ILE A 1 84 ? -16.556 8.692 -44.947 1.00 31.81 95 ILE A C 1
ATOM 631 O O . ILE A 1 84 ? -17.319 8.111 -44.161 1.00 31.37 95 ILE A O 1
ATOM 636 N N . PRO A 1 85 ? -16.538 8.357 -46.244 1.00 33.33 96 PRO A N 1
ATOM 637 C CA . PRO A 1 85 ? -17.446 7.299 -46.720 1.00 34.66 96 PRO A CA 1
ATOM 638 C C . PRO A 1 85 ? -17.316 5.985 -45.965 1.00 36.20 96 PRO A C 1
ATOM 639 O O . PRO A 1 85 ? -18.297 5.237 -45.860 1.00 37.27 96 PRO A O 1
ATOM 643 N N . THR A 1 86 ? -16.133 5.684 -45.427 1.00 35.72 97 THR A N 1
ATOM 644 C CA . THR A 1 86 ? -15.960 4.443 -44.680 1.00 35.66 97 THR A CA 1
ATOM 645 C C . THR A 1 86 ? -16.719 4.464 -43.357 1.00 34.80 97 THR A C 1
ATOM 646 O O . THR A 1 86 ? -17.167 3.411 -42.888 1.00 36.10 97 THR A O 1
ATOM 650 N N . LEU A 1 87 ? -16.887 5.642 -42.750 1.00 31.72 98 LEU A N 1
ATOM 651 C CA . LEU A 1 87 ? -17.644 5.730 -41.503 1.00 29.55 98 LEU A CA 1
ATOM 652 C C . LEU A 1 87 ? -19.132 5.528 -41.740 1.00 30.22 98 LEU A C 1
ATOM 653 O O . LEU A 1 87 ? -19.835 5.007 -40.865 1.00 29.25 98 LEU A O 1
ATOM 658 N N . ARG A 1 88 ? -19.625 5.949 -42.906 1.00 30.48 99 ARG A N 1
ATOM 659 C CA . ARG A 1 88 ? -21.057 5.907 -43.179 1.00 30.49 99 ARG A CA 1
ATOM 660 C C . ARG A 1 88 ? -21.596 4.475 -43.165 1.00 31.12 99 ARG A C 1
ATOM 661 O O . ARG A 1 88 ? -22.778 4.259 -42.877 1.00 30.98 99 ARG A O 1
ATOM 669 N N . LYS A 1 89 ? -20.737 3.486 -43.432 1.00 30.08 100 LYS A N 1
ATOM 670 C CA . LYS A 1 89 ? -21.163 2.090 -43.387 1.00 32.39 100 LYS A CA 1
ATOM 671 C C . LYS A 1 89 ? -21.665 1.685 -42.003 1.00 30.94 100 LYS A C 1
ATOM 672 O O . LYS A 1 89 ? -22.498 0.778 -41.892 1.00 31.10 100 LYS A O 1
ATOM 678 N N . GLN A 1 90 ? -21.168 2.327 -40.939 1.00 29.05 101 GLN A N 1
ATOM 679 C CA . GLN A 1 90 ? -21.608 1.997 -39.586 1.00 29.18 101 GLN A CA 1
ATOM 680 C C . GLN A 1 90 ? -22.957 2.601 -39.238 1.00 31.20 101 GLN A C 1
ATOM 681 O O . GLN A 1 90 ? -23.609 2.132 -38.299 1.00 33.52 101 GLN A O 1
ATOM 687 N N . ASN A 1 91 ? -23.373 3.637 -39.947 1.00 31.81 102 ASN A N 1
ATOM 688 C CA . ASN A 1 91 ? -24.481 4.468 -39.511 1.00 31.81 102 ASN A CA 1
ATOM 689 C C . ASN A 1 91 ? -24.903 5.210 -40.772 1.00 32.80 102 ASN A C 1
ATOM 690 O O . ASN A 1 91 ? -24.485 6.352 -40.991 1.00 32.18 102 ASN A O 1
ATOM 695 N N . PRO A 1 92 ? -25.681 4.569 -41.653 1.00 33.42 103 PRO A N 1
ATOM 696 C CA . PRO A 1 92 ? -25.960 5.171 -42.972 1.00 33.70 103 PRO A CA 1
ATOM 697 C C . PRO A 1 92 ? -26.681 6.504 -42.912 1.00 33.04 103 PRO A C 1
ATOM 698 O O . PRO A 1 92 ? -26.549 7.303 -43.848 1.00 34.76 103 PRO A O 1
ATOM 702 N N . ASN A 1 93 ? -27.425 6.782 -41.850 1.00 30.83 104 ASN A N 1
ATOM 703 C CA . ASN A 1 93 ? -28.105 8.063 -41.728 1.00 29.30 104 ASN A CA 1
ATOM 704 C C . ASN A 1 93 ? -27.268 9.117 -41.016 1.00 24.26 104 ASN A C 1
ATOM 705 O O . ASN A 1 93 ? -27.756 10.234 -40.817 1.00 23.00 104 ASN A O 1
ATOM 710 N N . LEU A 1 94 ? -26.029 8.780 -40.677 1.00 21.88 105 LEU A N 1
ATOM 711 C CA . LEU A 1 94 ? -25.107 9.740 -40.009 1.00 21.23 105 LEU A CA 1
ATOM 712 C C . LEU A 1 94 ? -24.900 10.977 -40.873 1.00 19.99 105 LEU A C 1
ATOM 713 O O . LEU A 1 94 ? -24.654 10.833 -42.072 1.00 19.88 105 LEU A O 1
ATOM 718 N N . LYS A 1 95 ? -24.973 12.140 -40.251 1.00 18.25 106 LYS A N 1
ATOM 719 C CA . LYS A 1 95 ? -24.660 13.396 -40.961 1.00 18.41 106 LYS A CA 1
ATOM 720 C C . LYS A 1 95 ? -23.262 13.814 -40.527 1.00 16.81 106 LYS A C 1
ATOM 721 O O . LYS A 1 95 ? -22.981 13.752 -39.328 1.00 17.91 106 LYS A O 1
ATOM 727 N N . VAL A 1 96 ? -22.423 14.204 -41.478 1.00 16.60 107 VAL A N 1
ATOM 728 C CA . VAL A 1 96 ? -21.024 14.581 -41.179 1.00 16.00 107 VAL A CA 1
ATOM 729 C C . VAL A 1 96 ? -20.818 16.033 -41.587 1.00 15.82 107 VAL A C 1
ATOM 730 O O . VAL A 1 96 ? -21.100 16.385 -42.742 1.00 17.06 107 VAL A O 1
ATOM 734 N N . LEU A 1 97 ? -20.337 16.840 -40.655 1.00 15.09 108 LEU A N 1
ATOM 735 C CA . LEU A 1 97 ? -20.042 18.237 -40.921 1.00 14.69 108 LEU A CA 1
ATOM 736 C C . LEU A 1 97 ? -18.562 18.492 -40.682 1.00 14.27 108 LEU A C 1
ATOM 737 O O . LEU A 1 97 ? -17.939 17.848 -39.831 1.00 15.77 108 LEU A O 1
ATOM 742 N N . LEU A 1 98 ? -17.999 19.463 -41.406 1.00 13.76 109 LEU A N 1
ATOM 743 C CA . LEU A 1 98 ? -16.675 19.964 -41.065 1.00 14.72 109 LEU A CA 1
ATOM 744 C C . LEU A 1 98 ? -16.868 21.159 -40.141 1.00 13.61 109 LEU A C 1
ATOM 745 O O . LEU A 1 98 ? -17.602 22.091 -40.474 1.00 14.15 109 LEU A O 1
ATOM 750 N N A SER A 1 99 ? -16.236 21.117 -38.972 0.74 13.59 110 SER A N 1
ATOM 751 N N B SER A 1 99 ? -16.225 21.125 -38.980 0.26 13.68 110 SER A N 1
ATOM 752 C CA A SER A 1 99 ? -16.198 22.268 -38.075 0.74 13.30 110 SER A CA 1
ATOM 753 C CA B SER A 1 99 ? -16.223 22.279 -38.093 0.26 13.56 110 SER A CA 1
ATOM 754 C C A SER A 1 99 ? -14.990 23.123 -38.432 0.74 12.38 110 SER A C 1
ATOM 755 C C B SER A 1 99 ? -14.992 23.129 -38.382 0.26 13.12 110 SER A C 1
ATOM 756 O O A SER A 1 99 ? -13.887 22.597 -38.625 0.74 14.02 110 SER A O 1
ATOM 757 O O B SER A 1 99 ? -13.876 22.609 -38.476 0.26 13.74 110 SER A O 1
ATOM 762 N N . VAL A 1 100 ? -15.209 24.430 -38.537 1.00 13.13 111 VAL A N 1
ATOM 763 C CA . VAL A 1 100 ? -14.160 25.397 -38.847 1.00 13.72 111 VAL A CA 1
ATOM 764 C C . VAL A 1 100 ? -13.999 26.314 -37.648 1.00 13.78 111 VAL A C 1
ATOM 765 O O . VAL A 1 100 ? -14.988 26.865 -37.154 1.00 14.97 111 VAL A O 1
ATOM 769 N N . GLY A 1 101 ? -12.756 26.512 -37.212 1.00 14.02 112 GLY A N 1
ATOM 770 C CA . GLY A 1 101 ? -12.491 27.429 -36.119 1.00 14.15 112 GLY A CA 1
ATOM 771 C C . GLY A 1 101 ? -11.927 26.710 -34.912 1.00 14.20 112 GLY A C 1
ATOM 772 O O . GLY A 1 101 ? -10.927 25.994 -35.034 1.00 14.77 112 GLY A O 1
ATOM 773 N N . GLY A 1 102 ? -12.553 26.900 -33.752 1.00 14.00 113 GLY A N 1
ATOM 774 C CA . GLY A 1 102 ? -12.051 26.392 -32.492 1.00 14.31 113 GLY A CA 1
ATOM 775 C C . GLY A 1 102 ? -11.383 27.472 -31.658 1.00 15.54 113 GLY A C 1
ATOM 776 O O . GLY A 1 102 ? -11.124 28.593 -32.102 1.00 15.66 113 GLY A O 1
ATOM 777 N N . TRP A 1 103 ? -11.104 27.113 -30.413 1.00 15.96 114 TRP A N 1
ATOM 778 C CA . TRP A 1 103 ? -10.479 28.059 -29.505 1.00 17.28 114 TRP A CA 1
ATOM 779 C C . TRP A 1 103 ? -9.113 28.467 -30.041 1.00 17.73 114 TRP A C 1
ATOM 780 O O . TRP A 1 103 ? -8.276 27.614 -30.371 1.00 19.78 114 TRP A O 1
ATOM 791 N N . GLY A 1 104 ? -8.902 29.780 -30.150 1.00 16.37 115 GLY A N 1
ATOM 792 C CA . GLY A 1 104 ? -7.666 30.318 -30.667 1.00 17.47 115 GLY A CA 1
ATOM 793 C C . GLY A 1 104 ? -7.556 30.382 -32.174 1.00 16.72 115 GLY A C 1
ATOM 794 O O . GLY A 1 104 ? -6.527 30.851 -32.678 1.00 18.43 115 GLY A O 1
ATOM 795 N N . ALA A 1 105 ? -8.578 29.951 -32.918 1.00 15.78 116 ALA A N 1
ATOM 796 C CA . ALA A 1 105 ? -8.511 30.001 -34.377 1.00 15.23 116 ALA A CA 1
ATOM 797 C C . ALA A 1 105 ? -8.766 31.427 -34.859 1.00 15.49 116 ALA A C 1
ATOM 798 O O . ALA A 1 105 ? -9.834 31.997 -34.607 1.00 16.04 116 ALA A O 1
ATOM 800 N N A ARG A 1 106 ? -7.787 31.996 -35.555 0.56 14.46 117 ARG A N 1
ATOM 801 N N B ARG A 1 106 ? -7.790 31.986 -35.569 0.44 14.75 117 ARG A N 1
ATOM 802 C CA A ARG A 1 106 ? -7.872 33.345 -36.096 0.56 14.55 117 ARG A CA 1
ATOM 803 C CA B ARG A 1 106 ? -7.864 33.335 -36.108 0.44 14.80 117 ARG A CA 1
ATOM 804 C C A ARG A 1 106 ? -8.562 33.343 -37.462 0.56 15.51 117 ARG A C 1
ATOM 805 C C B ARG A 1 106 ? -8.583 33.339 -37.459 0.44 15.38 117 ARG A C 1
ATOM 806 O O A ARG A 1 106 ? -8.830 32.296 -38.058 0.56 16.40 117 ARG A O 1
ATOM 807 O O B ARG A 1 106 ? -8.889 32.294 -38.042 0.44 15.83 117 ARG A O 1
ATOM 822 N N . GLY A 1 107 ? -8.872 34.542 -37.952 1.00 15.08 118 GLY A N 1
ATOM 823 C CA . GLY A 1 107 ? -9.312 34.729 -39.317 1.00 14.67 118 GLY A CA 1
ATOM 824 C C . GLY A 1 107 ? -10.787 35.011 -39.513 1.00 14.54 118 GLY A C 1
ATOM 825 O O . GLY A 1 107 ? -11.163 35.485 -40.591 1.00 14.80 118 GLY A O 1
ATOM 826 N N . PHE A 1 108 ? -11.647 34.731 -38.531 1.00 14.34 119 PHE A N 1
ATOM 827 C CA . PHE A 1 108 ? -13.068 34.978 -38.766 1.00 14.41 119 PHE A CA 1
ATOM 828 C C . PHE A 1 108 ? -13.374 36.468 -38.876 1.00 14.20 119 PHE A C 1
ATOM 829 O O . PHE A 1 108 ? -14.221 36.870 -39.677 1.00 14.53 119 PHE A O 1
ATOM 837 N N . SER A 1 109 ? -12.752 37.305 -38.042 1.00 14.17 120 SER A N 1
ATOM 838 C CA . SER A 1 109 ? -13.122 38.718 -38.077 1.00 14.65 120 SER A CA 1
ATOM 839 C C . SER A 1 109 ? -12.855 39.312 -39.453 1.00 15.16 120 SER A C 1
ATOM 840 O O . SER A 1 109 ? -13.694 40.034 -40.009 1.00 15.94 120 SER A O 1
ATOM 843 N N . GLY A 1 110 ? -11.705 38.982 -40.034 1.00 14.98 121 GLY A N 1
ATOM 844 C CA . GLY A 1 110 ? -11.402 39.476 -41.365 1.00 15.73 121 GLY A CA 1
ATOM 845 C C . GLY A 1 110 ? -12.234 38.805 -42.445 1.00 15.43 121 GLY A C 1
ATOM 846 O O . GLY A 1 110 ? -12.662 39.453 -43.408 1.00 17.09 121 GLY A O 1
ATOM 847 N N . ALA A 1 111 ? -12.463 37.494 -42.315 1.00 16.27 122 ALA A N 1
ATOM 848 C CA . ALA A 1 111 ? -13.253 36.796 -43.324 1.00 16.04 122 ALA A CA 1
ATOM 849 C C . ALA A 1 111 ? -14.687 37.309 -43.366 1.00 15.51 122 ALA A C 1
ATOM 850 O O . ALA A 1 111 ? -15.314 37.314 -44.436 1.00 16.04 122 ALA A O 1
ATOM 852 N N . ALA A 1 112 ? -15.223 37.746 -42.227 1.00 15.14 123 ALA A N 1
ATOM 853 C CA . ALA A 1 112 ? -16.612 38.169 -42.129 1.00 14.35 123 ALA A CA 1
ATOM 854 C C . ALA A 1 112 ? -16.815 39.636 -42.494 1.00 16.34 123 ALA A C 1
ATOM 855 O O . ALA A 1 112 ? -17.961 40.081 -42.571 1.00 16.84 123 ALA A O 1
ATOM 857 N N . ALA A 1 113 ? -15.740 40.384 -42.746 1.00 16.46 124 ALA A N 1
ATOM 858 C CA . ALA A 1 113 ? -15.818 41.848 -42.729 1.00 18.12 124 ALA A CA 1
ATOM 859 C C . ALA A 1 113 ? -16.633 42.437 -43.887 1.00 18.62 124 ALA A C 1
ATOM 860 O O . ALA A 1 113 ? -17.268 43.490 -43.721 1.00 18.77 124 ALA A O 1
ATOM 862 N N . THR A 1 114 ? -16.580 41.834 -45.079 1.00 17.91 125 THR A N 1
ATOM 863 C CA . THR A 1 114 ? -17.247 42.416 -46.241 1.00 18.19 125 THR A CA 1
ATOM 864 C C . THR A 1 114 ? -17.969 41.328 -47.026 1.00 17.65 125 THR A C 1
ATOM 865 O O . THR A 1 114 ? -17.671 40.141 -46.898 1.00 17.76 125 THR A O 1
ATOM 869 N N . GLN A 1 115 ? -18.907 41.751 -47.878 1.00 18.73 126 GLN A N 1
ATOM 870 C CA . GLN A 1 115 ? -19.578 40.791 -48.747 1.00 19.39 126 GLN A CA 1
ATOM 871 C C . GLN A 1 115 ? -18.550 40.021 -49.570 1.00 19.24 126 GLN A C 1
ATOM 872 O O . GLN A 1 115 ? -18.685 38.814 -49.779 1.00 17.77 126 GLN A O 1
ATOM 878 N N A GLU A 1 116 ? -17.491 40.703 -50.013 0.44 19.35 127 GLU A N 1
ATOM 879 N N B GLU A 1 116 ? -17.496 40.708 -50.009 0.56 19.29 127 GLU A N 1
ATOM 880 C CA A GLU A 1 116 ? -16.483 40.066 -50.854 0.44 19.84 127 GLU A CA 1
ATOM 881 C CA B GLU A 1 116 ? -16.475 40.096 -50.852 0.56 19.81 127 GLU A CA 1
ATOM 882 C C A GLU A 1 116 ? -15.683 39.029 -50.073 0.44 18.90 127 GLU A C 1
ATOM 883 C C B GLU A 1 116 ? -15.658 39.055 -50.088 0.56 19.04 127 GLU A C 1
ATOM 884 O O A GLU A 1 116 ? -15.464 37.911 -50.554 0.44 19.10 127 GLU A O 1
ATOM 885 O O B GLU A 1 116 ? -15.412 37.954 -50.594 0.56 19.61 127 GLU A O 1
ATOM 896 N N . SER A 1 117 ? -15.224 39.384 -48.868 1.00 17.94 128 SER A N 1
ATOM 897 C CA . SER A 1 117 ? -14.453 38.425 -48.077 1.00 17.14 128 SER A CA 1
ATOM 898 C C . SER A 1 117 ? -15.318 37.245 -47.656 1.00 15.93 128 SER A C 1
ATOM 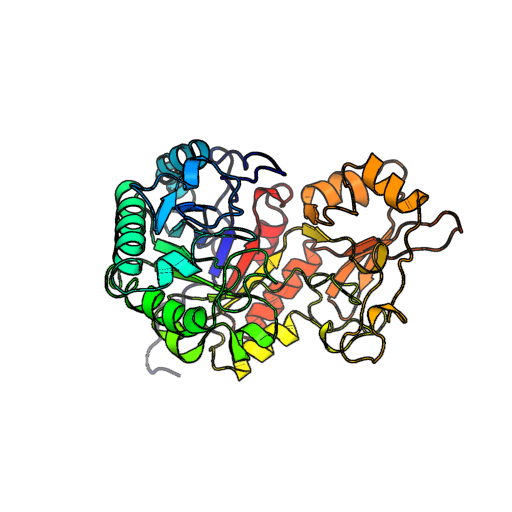899 O O . SER A 1 117 ? -14.871 36.089 -47.694 1.00 16.07 128 SER A O 1
ATOM 902 N N . ARG A 1 118 ? -16.566 37.517 -47.275 1.00 16.07 129 ARG A N 1
ATOM 903 C CA . ARG A 1 118 ? -17.488 36.439 -46.935 1.00 16.40 129 ARG A CA 1
ATOM 904 C C . ARG A 1 118 ? -17.705 35.519 -48.130 1.00 15.80 129 ARG A C 1
ATOM 905 O O . ARG A 1 118 ? -17.780 34.295 -47.970 1.00 15.81 129 ARG A O 1
ATOM 913 N N . ALA A 1 119 ? -17.791 36.089 -49.342 1.00 16.47 130 ALA A N 1
ATOM 914 C CA . ALA A 1 119 ? -18.056 35.261 -50.515 1.00 15.84 130 ALA A CA 1
ATOM 915 C C . ALA A 1 119 ? -16.906 34.292 -50.769 1.00 15.41 130 ALA A C 1
ATOM 916 O O . ALA A 1 119 ? -17.129 33.152 -51.193 1.00 15.83 130 ALA A O 1
ATOM 918 N N . VAL A 1 120 ? -15.669 34.733 -50.516 1.00 15.80 131 VAL A N 1
ATOM 919 C CA . VAL A 1 120 ? -14.508 33.852 -50.647 1.00 16.47 131 VAL A CA 1
ATOM 920 C C . VAL A 1 120 ? -14.592 32.711 -49.632 1.00 15.32 131 VAL A C 1
ATOM 921 O O . VAL A 1 120 ? -14.387 31.538 -49.964 1.00 16.03 131 VAL A O 1
ATOM 925 N N . PHE A 1 121 ? -14.871 33.038 -48.366 1.00 14.87 132 PHE A N 1
ATOM 926 C CA . PHE A 1 121 ? -14.991 32.008 -47.336 1.00 15.00 132 PHE A CA 1
ATOM 927 C C . PHE A 1 121 ? -16.075 31.000 -47.691 1.00 14.83 132 PHE A C 1
ATOM 928 O O . PHE A 1 121 ? -15.868 29.781 -47.605 1.00 14.89 132 PHE A O 1
ATOM 936 N N . ILE A 1 122 ? -17.233 31.498 -48.126 1.00 13.84 133 ILE A N 1
ATOM 937 C CA . ILE A 1 122 ? -18.362 30.631 -48.454 1.00 14.72 133 ILE A CA 1
ATOM 938 C C . ILE A 1 122 ? -18.031 29.716 -49.625 1.00 15.18 133 ILE A C 1
ATOM 939 O O . ILE A 1 122 ? -18.346 28.524 -49.596 1.00 16.12 133 ILE A O 1
ATOM 944 N N . ARG A 1 123 ? -17.427 30.257 -50.691 1.00 15.38 134 ARG A N 1
ATOM 945 C CA . ARG A 1 123 ? -17.071 29.401 -51.821 1.00 16.42 134 ARG A CA 1
ATOM 946 C C . ARG A 1 123 ? -16.090 28.314 -51.398 1.00 14.84 134 ARG A C 1
ATOM 947 O O . ARG A 1 123 ? -16.164 27.181 -51.879 1.00 16.30 134 ARG A O 1
ATOM 955 N N . SER A 1 124 ? -15.181 28.630 -50.470 1.00 14.75 135 SER A N 1
ATOM 956 C CA . SER A 1 124 ? -14.268 27.622 -49.950 1.00 15.09 135 SER A CA 1
ATOM 957 C C . SER A 1 124 ? -15.027 26.530 -49.192 1.00 14.71 135 SER A C 1
ATOM 958 O O . SER A 1 124 ? -14.787 25.334 -49.392 1.00 15.39 135 SER A O 1
ATOM 961 N N . ALA A 1 125 ? -15.949 26.927 -48.314 1.00 14.71 136 ALA A N 1
ATOM 962 C CA . ALA A 1 125 ? -16.791 25.961 -47.617 1.00 14.86 136 ALA A CA 1
ATOM 963 C C . ALA A 1 125 ? -17.582 25.101 -48.600 1.00 14.58 136 ALA A C 1
ATOM 964 O O . ALA A 1 125 ? -17.690 23.881 -48.420 1.00 15.31 136 ALA A O 1
ATOM 966 N N . GLN A 1 126 ? -18.141 25.714 -49.646 1.00 15.15 137 GLN A N 1
ATOM 967 C CA . GLN A 1 126 ? -18.926 24.930 -50.602 1.00 14.95 137 GLN A CA 1
ATOM 968 C C . GLN A 1 126 ? -18.069 23.879 -51.298 1.00 15.10 137 GLN A C 1
ATOM 969 O O . GLN A 1 126 ? -18.506 22.736 -51.496 1.00 16.37 137 GLN A O 1
ATOM 975 N N . GLU A 1 127 ? -16.859 24.263 -51.711 1.00 15.01 138 GLU A N 1
ATOM 976 C CA . GLU A 1 127 ? -15.983 23.320 -52.400 1.00 16.82 138 GLU A CA 1
ATOM 977 C C . GLU A 1 127 ? -15.625 22.141 -51.497 1.00 16.07 138 GLU A C 1
ATOM 978 O O . GLU A 1 127 ? -15.625 20.982 -51.939 1.00 16.87 138 GLU A O 1
ATOM 984 N N . ILE A 1 128 ? -15.295 22.420 -50.234 1.00 15.63 139 ILE A N 1
ATOM 985 C CA . ILE A 1 128 ? -14.890 21.372 -49.303 1.00 16.20 139 ILE A CA 1
ATOM 986 C C . ILE A 1 128 ? -16.056 20.427 -49.019 1.00 15.49 139 ILE A C 1
ATOM 987 O O . ILE A 1 128 ? -15.907 19.196 -49.047 1.00 16.14 139 ILE A O 1
ATOM 992 N N . VAL A 1 129 ? -17.238 20.988 -48.743 1.00 15.25 140 VAL A N 1
ATOM 993 C CA . VAL A 1 129 ? -18.409 20.153 -48.481 1.00 15.50 140 VAL A CA 1
ATOM 994 C C . VAL A 1 129 ? -18.708 19.257 -49.681 1.00 15.83 140 VAL A C 1
ATOM 995 O O . VAL A 1 129 ? -18.981 18.056 -49.528 1.00 16.29 140 VAL A O 1
ATOM 999 N N . GLU A 1 130 ? -18.609 19.811 -50.897 1.00 15.50 141 GLU A N 1
ATOM 1000 C CA . GLU A 1 130 ? -18.915 19.036 -52.096 1.00 16.51 141 GLU A CA 1
ATOM 1001 C C . GLU A 1 130 ? -17.860 17.968 -52.356 1.00 17.14 141 GLU A C 1
ATOM 1002 O O . GLU A 1 130 ? -18.195 16.803 -52.591 1.00 18.43 141 GLU A O 1
ATOM 1008 N N . LYS A 1 131 ? -16.576 18.352 -52.356 1.00 16.77 142 LYS A N 1
ATOM 1009 C CA . LYS A 1 131 ? -15.559 17.425 -52.841 1.00 18.48 142 LYS A CA 1
ATOM 1010 C C . LYS A 1 131 ? -15.319 16.269 -51.883 1.00 19.37 142 LYS A C 1
ATOM 1011 O O . LYS A 1 131 ? -14.829 15.222 -52.314 1.00 21.41 142 LYS A O 1
ATOM 1017 N N . TYR A 1 132 ? -15.673 16.420 -50.605 1.00 18.22 143 TYR A N 1
ATOM 1018 C CA . TYR A 1 132 ? -15.555 15.325 -49.656 1.00 18.60 143 TYR A CA 1
ATOM 1019 C C . TYR A 1 132 ? -16.900 14.696 -49.310 1.00 19.59 143 TYR A C 1
ATOM 1020 O O . TYR A 1 132 ? -16.955 13.818 -48.440 1.00 21.70 143 TYR A O 1
ATOM 1029 N N . GLY A 1 133 ? -17.979 15.120 -49.963 1.00 18.78 144 GLY A N 1
ATOM 1030 C CA . GLY A 1 133 ? -19.287 14.528 -49.724 1.00 20.19 144 GLY A CA 1
ATOM 1031 C C . GLY A 1 133 ? -19.829 14.743 -48.326 1.00 19.66 144 GLY A C 1
ATOM 1032 O O . GLY A 1 133 ? -20.513 13.861 -47.789 1.00 22.31 144 GLY A O 1
ATOM 1033 N N . LEU A 1 134 ? -19.554 15.897 -47.729 1.00 17.88 145 LEU A N 1
ATOM 1034 C CA . LEU A 1 134 ? -20.025 16.170 -46.385 1.00 17.84 145 LEU A CA 1
ATOM 1035 C C . LEU A 1 134 ? -21.485 16.610 -46.421 1.00 16.98 145 LEU A C 1
ATOM 1036 O O . LEU A 1 134 ? -22.032 16.983 -47.462 1.00 17.56 145 LEU A O 1
ATOM 1041 N N . ASP A 1 135 ? -22.112 16.607 -45.254 1.00 17.54 146 ASP A N 1
ATOM 1042 C CA . ASP A 1 135 ? -23.493 17.042 -45.149 1.00 16.61 146 ASP A CA 1
ATOM 1043 C C . ASP A 1 135 ? -23.640 18.499 -44.752 1.00 16.66 146 ASP A C 1
ATOM 1044 O O . ASP A 1 135 ? -24.750 19.028 -44.822 1.00 18.92 146 ASP A O 1
ATOM 1049 N N . GLY A 1 136 ? -22.564 19.172 -44.366 1.00 15.99 147 GLY A N 1
ATOM 1050 C CA . GLY A 1 136 ? -22.695 20.572 -44.021 1.00 17.12 147 GLY A CA 1
ATOM 1051 C C . GLY A 1 136 ? -21.453 21.101 -43.338 1.00 15.94 147 GLY A C 1
ATOM 1052 O O . GLY A 1 136 ? -20.402 20.457 -43.316 1.00 15.96 147 GLY A O 1
ATOM 1053 N N . ILE A 1 137 ? -21.601 22.314 -42.805 1.00 14.37 148 ILE A N 1
ATOM 1054 C CA . ILE A 1 137 ? -20.505 23.073 -42.223 1.00 14.65 148 ILE A CA 1
ATOM 1055 C C . ILE A 1 137 ? -20.932 23.575 -40.850 1.00 14.43 148 ILE A C 1
ATOM 1056 O O . ILE A 1 137 ? -22.085 23.978 -40.646 1.00 14.03 148 ILE A O 1
ATOM 1061 N N . ASP A 1 138 ? -19.999 23.533 -39.906 1.00 14.22 149 ASP A N 1
ATOM 1062 C CA . ASP A 1 138 ? -20.200 24.044 -38.556 1.00 13.72 149 ASP A CA 1
ATOM 1063 C C . ASP A 1 138 ? -19.151 25.111 -38.296 1.00 12.40 149 ASP A C 1
ATOM 1064 O O . ASP A 1 138 ? -17.965 24.882 -38.554 1.00 14.12 149 ASP A O 1
ATOM 1069 N N . LEU A 1 139 ? -19.574 26.282 -37.808 1.00 13.33 150 LEU A N 1
ATOM 1070 C CA . LEU A 1 139 ? -18.649 27.382 -37.555 1.00 14.01 150 LEU A CA 1
ATOM 1071 C C . LEU A 1 139 ? -18.490 27.577 -36.057 1.00 14.08 150 LEU A C 1
ATOM 1072 O O . LEU A 1 139 ? -19.482 27.767 -35.344 1.00 15.43 150 LEU A O 1
ATOM 1077 N N . ASP A 1 140 ? -17.244 27.555 -35.592 1.00 14.27 151 ASP A N 1
ATOM 1078 C CA . ASP A 1 140 ? -16.888 27.716 -34.176 1.00 13.78 151 ASP A CA 1
ATOM 1079 C C . ASP A 1 140 ? -15.972 28.929 -34.040 1.00 13.01 151 ASP A C 1
ATOM 1080 O O . ASP A 1 140 ? -14.752 28.802 -33.906 1.00 14.33 151 ASP A O 1
ATOM 1085 N N . TRP A 1 141 ? -16.577 30.111 -34.055 1.00 13.18 152 TRP A N 1
ATOM 1086 C CA . TRP A 1 141 ? -15.859 31.375 -33.957 1.00 13.29 152 TRP A CA 1
ATOM 1087 C C . TRP A 1 141 ? -15.860 31.771 -32.490 1.00 13.96 152 TRP A C 1
ATOM 1088 O O . TRP A 1 141 ? -16.920 32.028 -31.916 1.00 14.59 152 TRP A O 1
ATOM 1099 N N . GLU A 1 142 ? -14.681 31.812 -31.879 1.00 14.53 153 GLU A N 1
ATOM 1100 C CA . GLU A 1 142 ? -14.568 32.062 -30.444 1.00 15.24 153 GLU A CA 1
ATOM 1101 C C . GLU A 1 142 ? -13.753 33.344 -30.249 1.00 16.28 153 GLU A C 1
ATOM 1102 O O . GLU A 1 142 ? -12.524 33.304 -30.157 1.00 18.59 153 GLU A O 1
ATOM 1108 N N . TYR A 1 143 ? -14.427 34.496 -30.227 1.00 17.39 154 TYR A N 1
ATOM 1109 C CA . TYR A 1 143 ? -15.850 34.766 -30.415 1.00 17.19 154 TYR A CA 1
ATOM 1110 C C . TYR A 1 143 ? -15.981 36.084 -31.178 1.00 16.67 154 TYR A C 1
ATOM 1111 O O . TYR A 1 143 ? -15.108 36.942 -31.051 1.00 16.74 154 TYR A O 1
ATOM 1120 N N . PRO A 1 144 ? -17.081 36.282 -31.916 1.00 16.28 155 PRO A N 1
ATOM 1121 C CA . PRO A 1 144 ? -17.332 37.613 -32.489 1.00 15.83 155 PRO A CA 1
ATOM 1122 C C . PRO A 1 144 ? -17.302 38.650 -31.370 1.00 15.69 155 PRO A C 1
ATOM 1123 O O . PRO A 1 144 ? -17.731 38.382 -30.243 1.00 15.67 155 PRO A O 1
ATOM 1127 N N . VAL A 1 145 ? -16.780 39.841 -31.693 1.00 14.54 156 VAL A N 1
ATOM 1128 C CA . VAL A 1 145 ? -16.777 41.021 -30.827 1.00 15.05 156 VAL A CA 1
ATOM 1129 C C . VAL A 1 145 ? -15.731 40.918 -29.721 1.00 16.17 156 VAL A C 1
ATOM 1130 O O . VAL A 1 145 ? -14.877 41.804 -29.569 1.00 17.74 156 VAL A O 1
ATOM 1134 N N . ASN A 1 146 ? -15.783 39.835 -28.955 1.00 15.77 157 ASN A N 1
ATOM 1135 C CA . ASN A 1 146 ? -14.944 39.671 -27.776 1.00 17.34 157 ASN A CA 1
ATOM 1136 C C . ASN A 1 146 ? -13.572 39.100 -28.112 1.00 16.97 157 ASN A C 1
ATOM 1137 O O . ASN A 1 146 ? -12.598 39.375 -27.397 1.00 18.83 157 ASN A O 1
ATOM 1142 N N . GLY A 1 147 ? -13.475 38.285 -29.157 1.00 16.63 158 GLY A N 1
ATOM 1143 C CA . GLY A 1 147 ? -12.189 37.762 -29.585 1.00 18.04 158 GLY A CA 1
ATOM 1144 C C . GLY A 1 147 ? -11.543 36.773 -28.638 1.00 19.75 158 GLY A C 1
ATOM 1145 O O . GLY A 1 147 ? -10.322 36.604 -28.678 1.00 20.24 158 GLY A O 1
ATOM 1146 N N . ALA A 1 148 ? -12.331 36.103 -27.794 1.00 19.86 159 ALA A N 1
ATOM 1147 C CA . ALA A 1 148 ? -11.797 35.285 -26.706 1.00 21.00 159 ALA A CA 1
ATOM 1148 C C . ALA A 1 148 ? -10.792 36.082 -25.876 1.00 22.56 159 ALA A C 1
ATOM 1149 O O . ALA A 1 148 ? -9.667 35.651 -25.624 1.00 23.23 159 ALA A O 1
ATOM 1151 N N . TRP A 1 149 ? -11.213 37.285 -25.480 1.00 25.05 160 TRP A N 1
ATOM 1152 C CA . TRP A 1 149 ? -10.414 38.197 -24.653 1.00 27.46 160 TRP A CA 1
ATOM 1153 C C . TRP A 1 149 ? -9.082 38.551 -25.301 1.00 27.23 160 TRP A C 1
ATOM 1154 O O . TRP A 1 149 ? -8.036 38.559 -24.648 1.00 28.31 160 TRP A O 1
ATOM 1165 N N . GLY A 1 150 ? -9.132 38.870 -26.591 1.00 25.62 161 GLY A N 1
ATOM 1166 C CA . GLY A 1 150 ? -7.962 39.317 -27.313 1.00 26.75 161 GLY A CA 1
ATOM 1167 C C . GLY A 1 150 ? -7.125 38.222 -27.927 1.00 25.69 161 GLY A C 1
ATOM 1168 O O . GLY A 1 150 ? -6.098 38.525 -28.551 1.00 26.80 161 GLY A O 1
ATOM 1169 N N . LEU A 1 151 ? -7.523 36.960 -27.771 1.00 22.12 162 LEU A N 1
ATOM 1170 C CA . LEU A 1 151 ? -6.752 35.862 -28.350 1.00 22.68 162 LEU A CA 1
ATOM 1171 C C . LEU A 1 151 ? -6.790 35.877 -29.877 1.00 20.56 162 LEU A C 1
ATOM 1172 O O . LEU A 1 151 ? -5.837 35.429 -30.531 1.00 22.37 162 LEU A O 1
ATOM 1177 N N . VAL A 1 152 ? -7.882 36.358 -30.466 1.00 17.21 163 VAL A N 1
ATOM 1178 C CA . VAL A 1 152 ? -7.985 36.510 -31.910 1.00 16.92 163 VAL A CA 1
ATOM 1179 C C . VAL A 1 152 ? -8.496 37.918 -32.177 1.00 16.78 163 VAL A C 1
ATOM 1180 O O . VAL A 1 152 ? -9.087 38.563 -31.305 1.00 17.23 163 VAL A O 1
ATOM 1184 N N . ALA A 1 153 ? -8.234 38.407 -33.389 1.00 15.40 164 ALA A N 1
ATOM 1185 C CA . ALA A 1 153 ? -8.691 39.744 -33.744 1.00 15.58 164 ALA A CA 1
ATOM 1186 C C . ALA A 1 153 ? -10.210 39.833 -33.634 1.00 15.23 164 ALA A C 1
ATOM 1187 O O . ALA A 1 153 ? -10.941 38.878 -33.913 1.00 15.82 164 ALA A O 1
ATOM 1189 N N . SER A 1 154 ? -10.690 41.004 -33.230 1.00 15.97 165 SER A N 1
ATOM 1190 C CA . SER A 1 154 ? -12.127 41.216 -33.118 1.00 15.77 165 SER A CA 1
ATOM 1191 C C . SER A 1 154 ? -12.438 42.694 -33.300 1.00 17.15 165 SER A C 1
ATOM 1192 O O . SER A 1 154 ? -11.556 43.550 -33.182 1.00 17.96 165 SER A O 1
ATOM 1195 N N . GLN A 1 155 ? -13.700 42.978 -33.622 1.00 15.85 166 GLN A N 1
ATOM 1196 C CA . GLN A 1 155 ? -14.179 44.345 -33.790 1.00 16.57 166 GLN A CA 1
ATOM 1197 C C . GLN A 1 155 ? -15.683 44.350 -33.557 1.00 15.49 166 GLN A C 1
ATOM 1198 O O . GLN A 1 155 ? -16.338 43.308 -33.682 1.00 15.93 166 GLN A O 1
ATOM 1204 N N . PRO A 1 156 ? -16.258 45.499 -33.210 1.00 17.16 167 PRO A N 1
ATOM 1205 C CA . PRO A 1 156 ? -17.707 45.540 -32.957 1.00 18.73 167 PRO A CA 1
ATOM 1206 C C . PRO A 1 156 ? -18.543 45.099 -34.139 1.00 16.71 167 PRO A C 1
ATOM 1207 O O . PRO A 1 156 ? -19.621 44.521 -33.946 1.00 16.76 167 PRO A O 1
ATOM 1211 N N . ALA A 1 157 ? -18.067 45.333 -35.362 1.00 16.62 168 ALA A N 1
ATOM 1212 C CA . ALA A 1 157 ? -18.811 44.920 -36.543 1.00 16.40 168 ALA A CA 1
ATOM 1213 C C . ALA A 1 157 ? -18.955 43.405 -36.630 1.00 15.88 168 ALA A C 1
ATOM 1214 O O . ALA A 1 157 ? -19.811 42.923 -37.378 1.00 16.01 168 ALA A O 1
ATOM 1216 N N . ASP A 1 158 ? -18.170 42.645 -35.855 1.00 15.01 169 ASP A N 1
ATOM 1217 C CA . ASP A 1 158 ? -18.258 41.186 -35.914 1.00 14.75 169 ASP A CA 1
ATOM 1218 C C . ASP A 1 158 ? -19.681 40.686 -35.697 1.00 13.71 169 ASP A C 1
ATOM 1219 O O . ASP A 1 158 ? -20.067 39.662 -36.261 1.00 14.66 169 ASP A O 1
ATOM 1224 N N . ARG A 1 159 ? -20.441 41.323 -34.797 1.00 14.74 170 ARG A N 1
ATOM 1225 C CA . ARG A 1 159 ? -21.765 40.796 -34.474 1.00 14.58 170 ARG A CA 1
ATOM 1226 C C . ARG A 1 159 ? -22.645 40.717 -35.715 1.00 14.96 170 ARG A C 1
ATOM 1227 O O . ARG A 1 159 ? -23.177 39.655 -36.054 1.00 15.60 170 ARG A O 1
ATOM 1235 N N . ASP A 1 160 ? -22.833 41.841 -36.392 1.00 15.49 171 ASP A N 1
ATOM 1236 C CA . ASP A 1 160 ? -23.697 41.830 -37.561 1.00 16.20 171 ASP A CA 1
ATOM 1237 C C . ASP A 1 160 ? -23.005 41.224 -38.773 1.00 15.88 171 ASP A C 1
ATOM 1238 O O . ASP A 1 160 ? -23.683 40.706 -39.667 1.00 16.93 171 ASP A O 1
ATOM 1243 N N . ASN A 1 161 ? -21.671 41.238 -38.813 1.00 15.62 172 ASN A N 1
ATOM 1244 C CA . ASN A 1 161 ? -20.979 40.523 -39.885 1.00 15.74 172 ASN A CA 1
ATOM 1245 C C . ASN A 1 161 ? -21.169 39.018 -39.771 1.00 14.93 172 ASN A C 1
ATOM 1246 O O . ASN A 1 161 ? -21.250 38.328 -40.794 1.00 15.38 172 ASN A O 1
ATOM 1251 N N . PHE A 1 162 ? -21.243 38.496 -38.544 1.00 15.17 173 PHE A N 1
ATOM 1252 C CA . PHE A 1 162 ? -21.500 37.072 -38.350 1.00 16.03 173 PHE A CA 1
ATOM 1253 C C . PHE A 1 162 ? -22.889 36.707 -38.861 1.00 15.74 173 PHE A C 1
ATOM 1254 O O . PHE A 1 162 ? -23.058 35.692 -39.548 1.00 15.70 173 PHE A O 1
ATOM 1262 N N . THR A 1 163 ? -23.898 37.527 -38.548 1.00 15.96 174 THR A N 1
ATOM 1263 C CA . THR A 1 163 ? -25.230 37.306 -39.111 1.00 15.30 174 THR A CA 1
ATOM 1264 C C . THR A 1 163 ? -25.176 37.262 -40.631 1.00 15.68 174 THR A C 1
ATOM 1265 O O . THR A 1 163 ? -25.733 36.353 -41.254 1.00 16.07 174 THR A O 1
ATOM 1269 N N . ALA A 1 164 ? -24.496 38.237 -41.243 1.00 15.83 175 ALA A N 1
ATOM 1270 C CA . ALA A 1 164 ? -24.382 38.268 -42.699 1.00 16.31 175 ALA A CA 1
ATOM 1271 C C . ALA A 1 164 ? -23.674 37.030 -43.229 1.00 15.55 175 ALA A C 1
ATOM 1272 O O . ALA A 1 164 ? -24.069 36.484 -44.265 1.00 15.48 175 ALA A O 1
ATOM 1274 N N . LEU A 1 165 ? -22.604 36.591 -42.563 1.00 15.04 176 LEU A N 1
ATOM 1275 C CA . LEU A 1 165 ? -21.903 35.393 -43.018 1.00 14.99 176 LEU A CA 1
ATOM 1276 C C . LEU A 1 165 ? -22.830 34.183 -43.017 1.00 15.11 176 LEU A C 1
ATOM 1277 O O . LEU A 1 165 ? -22.866 33.415 -43.982 1.00 15.65 176 LEU A O 1
ATOM 1282 N N . LEU A 1 166 ? -23.590 34.001 -41.938 1.00 15.85 177 LEU A N 1
ATOM 1283 C CA . LEU A 1 166 ? -24.495 32.862 -41.852 1.00 15.56 177 LEU A CA 1
ATOM 1284 C C . LEU A 1 166 ? -25.636 32.976 -42.864 1.00 15.36 177 LEU A C 1
ATOM 1285 O O . LEU A 1 166 ? -26.044 31.972 -43.462 1.00 16.62 177 LEU A O 1
ATOM 1290 N N . LYS A 1 167 ? -26.162 34.192 -43.070 1.00 15.75 178 LYS A N 1
ATOM 1291 C CA . LYS A 1 167 ? -27.240 34.371 -44.039 1.00 16.96 178 LYS A CA 1
ATOM 1292 C C . LYS A 1 167 ? -26.754 34.061 -45.450 1.00 17.09 178 LYS A C 1
ATOM 1293 O O . LYS A 1 167 ? -27.416 33.339 -46.208 1.00 16.91 178 LYS A O 1
ATOM 1299 N N . GLU A 1 168 ? -25.572 34.571 -45.801 1.00 16.08 179 GLU A N 1
ATOM 1300 C CA . GLU A 1 168 ? -25.023 34.346 -47.131 1.00 15.92 179 GLU A CA 1
ATOM 1301 C C . GLU A 1 168 ? -24.588 32.893 -47.300 1.00 15.35 179 GLU A C 1
ATOM 1302 O O . GLU A 1 168 ? -24.660 32.345 -48.409 1.00 16.85 179 GLU A O 1
ATOM 1308 N N A MET A 1 169 ? -24.164 32.239 -46.215 0.53 15.29 180 MET A N 1
ATOM 1309 N N B MET A 1 169 ? -24.160 32.244 -46.215 0.47 16.75 180 MET A N 1
ATOM 1310 C CA A MET A 1 169 ? -23.844 30.817 -46.298 0.53 15.02 180 MET A CA 1
ATOM 1311 C CA B MET A 1 169 ? -23.847 30.821 -46.289 0.47 17.70 180 MET A CA 1
ATOM 1312 C C A MET A 1 169 ? -25.096 29.995 -46.573 0.53 15.27 180 MET A C 1
ATOM 1313 C C B MET A 1 169 ? -25.097 30.001 -46.574 0.47 16.63 180 MET A C 1
ATOM 1314 O O A MET A 1 169 ? -25.080 29.087 -47.415 0.53 15.40 180 MET A O 1
ATOM 1315 O O B MET A 1 169 ? -25.076 29.095 -47.417 0.47 16.54 180 MET A O 1
ATOM 1324 N N . ARG A 1 170 ? -26.200 30.317 -45.892 1.00 16.16 181 ARG A N 1
ATOM 1325 C CA . ARG A 1 170 ? -27.450 29.612 -46.145 1.00 16.91 181 ARG A CA 1
ATOM 1326 C C . ARG A 1 170 ? -27.922 29.855 -47.568 1.00 17.67 181 ARG A C 1
ATOM 1327 O O . ARG A 1 170 ? -28.414 28.936 -48.230 1.00 18.41 181 ARG A O 1
ATOM 1335 N N . ASP A 1 171 ? -27.762 31.085 -48.063 1.00 17.66 182 ASP A N 1
ATOM 1336 C CA . ASP A 1 171 ? -28.183 31.378 -49.428 1.00 20.08 182 ASP A CA 1
ATOM 1337 C C . ASP A 1 171 ? -27.413 30.514 -50.422 1.00 18.60 182 ASP A C 1
ATOM 1338 O O . ASP A 1 171 ? -27.988 30.002 -51.390 1.00 20.56 182 ASP A O 1
ATOM 1343 N N . ALA A 1 172 ? -26.108 30.331 -50.190 1.00 17.89 183 ALA A N 1
ATOM 1344 C CA . ALA A 1 172 ? -25.272 29.560 -51.106 1.00 17.99 183 ALA A CA 1
ATOM 1345 C C . ALA A 1 172 ? -25.521 28.055 -50.991 1.00 18.86 183 ALA A C 1
ATOM 1346 O O . ALA A 1 172 ? -25.616 27.356 -52.008 1.00 19.74 183 ALA A O 1
ATOM 1348 N N A PHE A 1 173 ? -25.629 27.532 -49.772 0.69 19.34 184 PHE A N 1
ATOM 1349 N N B PHE A 1 173 ? -25.602 27.544 -49.756 0.31 18.99 184 PHE A N 1
ATOM 1350 C CA A PHE A 1 173 ? -25.798 26.095 -49.610 0.69 20.34 184 PHE A CA 1
ATOM 1351 C CA B PHE A 1 173 ? -25.792 26.113 -49.532 0.31 19.23 184 PHE A CA 1
ATOM 1352 C C A PHE A 1 173 ? -27.218 25.624 -49.868 0.69 22.02 184 PHE A C 1
ATOM 1353 C C B PHE A 1 173 ? -27.191 25.651 -49.926 0.31 20.70 184 PHE A C 1
ATOM 1354 O O A PHE A 1 173 ? -27.419 24.437 -50.155 0.69 25.47 184 PHE A O 1
ATOM 1355 O O B PHE A 1 173 ? -27.360 24.510 -50.373 0.31 22.21 184 PHE A O 1
ATOM 1370 N N . GLY A 1 174 ? -28.198 26.510 -49.769 1.00 21.12 185 GLY A N 1
ATOM 1371 C CA . GLY A 1 174 ? -29.570 26.093 -49.947 1.00 21.90 185 GLY A CA 1
ATOM 1372 C C . GLY A 1 174 ? -30.052 25.328 -48.730 1.00 21.75 185 GLY A C 1
ATOM 1373 O O . GLY A 1 174 ? -29.440 25.368 -47.665 1.00 21.48 185 GLY A O 1
ATOM 1374 N N . HIS A 1 175 ? -31.162 24.615 -48.898 1.00 25.80 186 HIS A N 1
ATOM 1375 C CA . HIS A 1 175 ? -31.800 23.915 -47.795 1.00 32.16 186 HIS A CA 1
ATOM 1376 C C . HIS A 1 175 ? -31.504 22.426 -47.796 1.00 34.99 186 HIS A C 1
ATOM 1377 O O . HIS A 1 175 ? -32.196 21.663 -47.112 1.00 38.02 186 HIS A O 1
ATOM 1384 N N . LYS A 1 176 ? -30.496 21.999 -48.554 1.00 33.19 187 LYS A N 1
ATOM 1385 C CA . LYS A 1 176 ? -30.114 20.598 -48.660 1.00 34.33 187 LYS A CA 1
ATOM 1386 C C . LYS A 1 176 ? -28.740 20.323 -48.062 1.00 30.77 187 LYS A C 1
ATOM 1387 O O . LYS A 1 176 ? -28.196 19.229 -48.246 1.00 30.94 187 LYS A O 1
ATOM 1393 N N . LYS A 1 177 ? -28.166 21.287 -47.355 1.00 24.58 188 LYS A N 1
ATOM 1394 C CA . LYS A 1 177 ? -26.958 21.058 -46.578 1.00 21.91 188 LYS A CA 1
ATOM 1395 C C . LYS A 1 177 ? -27.130 21.753 -45.236 1.00 19.44 188 LYS A C 1
ATOM 1396 O O . LYS A 1 177 ? -27.921 22.695 -45.108 1.00 21.08 188 LYS A O 1
ATOM 1402 N N . LEU A 1 178 ? -26.389 21.282 -44.237 1.00 17.21 189 LEU A N 1
ATOM 1403 C CA . LEU A 1 178 ? -26.506 21.814 -42.882 1.00 17.20 189 LEU A CA 1
ATOM 1404 C C . LEU A 1 178 ? -25.555 22.981 -42.653 1.00 16.82 189 LEU A C 1
ATOM 1405 O O . LEU A 1 178 ? -24.423 22.990 -43.151 1.00 17.22 189 LEU A O 1
ATOM 1410 N N . VAL A 1 179 ? -26.019 23.957 -41.870 1.00 15.49 190 VAL A N 1
ATOM 1411 C CA . VAL A 1 179 ? -25.183 25.035 -41.357 1.00 14.65 190 VAL A CA 1
ATOM 1412 C C . VAL A 1 179 ? -25.486 25.129 -39.868 1.00 13.58 190 VAL A C 1
ATOM 1413 O O . VAL A 1 179 ? -26.645 25.330 -39.479 1.00 14.51 190 VAL A O 1
ATOM 1417 N N . THR A 1 180 ? -24.460 24.964 -39.038 1.00 13.20 191 THR A N 1
ATOM 1418 C CA . THR A 1 180 ? -24.607 24.988 -37.589 1.00 12.83 191 THR A CA 1
ATOM 1419 C C . THR A 1 180 ? -23.476 25.821 -37.011 1.00 13.47 191 THR A C 1
ATOM 1420 O O . THR A 1 180 ? -22.501 26.142 -37.698 1.00 13.14 191 THR A O 1
ATOM 1424 N N . ILE A 1 181 ? -23.616 26.199 -35.736 1.00 13.75 192 ILE A N 1
ATOM 1425 C CA . ILE A 1 181 ? -22.547 26.887 -35.024 1.00 14.15 192 ILE A CA 1
ATOM 1426 C C . ILE A 1 181 ? -22.446 26.343 -33.612 1.00 13.57 192 ILE A C 1
ATOM 1427 O O . ILE A 1 181 ? -23.393 25.762 -33.076 1.00 14.20 192 ILE A O 1
ATOM 1432 N N . ALA A 1 182 ? -21.278 26.569 -33.012 1.00 13.57 193 ALA A N 1
ATOM 1433 C CA . ALA A 1 182 ? -21.087 26.460 -31.576 1.00 13.77 193 ALA A CA 1
ATOM 1434 C C . ALA A 1 182 ? -21.095 27.867 -30.994 1.00 15.24 193 ALA A C 1
ATOM 1435 O O . ALA A 1 182 ? -20.539 28.796 -31.574 1.00 17.16 193 ALA A O 1
ATOM 1437 N N . ILE A 1 183 ? -21.715 28.023 -29.836 1.00 15.08 194 ILE A N 1
ATOM 1438 C CA . ILE A 1 183 ? -21.869 29.332 -29.212 1.00 14.91 194 ILE A CA 1
ATOM 1439 C C . ILE A 1 183 ? -21.430 29.251 -27.750 1.00 14.43 194 ILE A C 1
ATOM 1440 O O . ILE A 1 183 ? -21.548 28.207 -27.103 1.00 15.22 194 ILE A O 1
ATOM 1445 N N . GLY A 1 184 ? -20.887 30.356 -27.238 1.00 15.13 195 GLY A N 1
ATOM 1446 C CA . GLY A 1 184 ? -20.231 30.321 -25.946 1.00 14.90 195 GLY A CA 1
ATOM 1447 C C . GLY A 1 184 ? -21.176 30.309 -24.749 1.00 14.81 195 GLY A C 1
ATOM 1448 O O . GLY A 1 184 ? -22.349 30.690 -24.814 1.00 15.34 195 GLY A O 1
ATOM 1449 N N . ALA A 1 185 ? -20.611 29.892 -23.610 1.00 15.85 196 ALA A N 1
ATOM 1450 C CA . ALA A 1 185 ? -21.344 29.908 -22.343 1.00 15.60 196 ALA A CA 1
ATOM 1451 C C . ALA A 1 185 ? -21.528 31.319 -21.783 1.00 15.54 196 ALA A C 1
ATOM 1452 O O . ALA A 1 185 ? -22.507 31.571 -21.070 1.00 16.06 196 ALA A O 1
ATOM 1454 N N . ASN A 1 186 ? -20.606 32.243 -22.077 1.00 16.26 197 ASN A N 1
ATOM 1455 C CA . ASN A 1 186 ? -20.615 33.560 -21.434 1.00 17.00 197 ASN A CA 1
ATOM 1456 C C . ASN A 1 186 ? -21.957 34.253 -21.619 1.00 16.52 197 ASN A C 1
ATOM 1457 O O . ASN A 1 186 ? -22.502 34.291 -22.730 1.00 16.29 197 ASN A O 1
ATOM 1462 N N . ALA A 1 187 ? -22.470 34.829 -20.525 1.00 17.10 198 ALA A N 1
ATOM 1463 C CA . ALA A 1 187 ? -23.736 35.553 -20.566 1.00 16.88 198 ALA A CA 1
ATOM 1464 C C . ALA A 1 187 ? -23.696 36.710 -21.557 1.00 17.34 198 ALA A C 1
ATOM 1465 O O . ALA A 1 187 ? -24.738 37.111 -22.087 1.00 17.29 198 ALA A O 1
ATOM 1467 N N . GLU A 1 188 ? -22.513 37.265 -21.809 1.00 16.06 199 GLU A N 1
ATOM 1468 C CA . GLU A 1 188 ? -22.402 38.380 -22.739 1.00 17.29 199 GLU A CA 1
ATOM 1469 C C . GLU A 1 188 ? -22.542 37.933 -24.189 1.00 15.97 199 GLU A C 1
ATOM 1470 O O . GLU A 1 188 ? -22.755 38.778 -25.066 1.00 18.07 199 GLU A O 1
ATOM 1476 N N . SER A 1 189 ? -22.434 36.630 -24.466 1.00 15.35 200 SER A N 1
ATOM 1477 C CA . SER A 1 189 ? -22.550 36.159 -25.845 1.00 15.61 200 SER A CA 1
ATOM 1478 C C . SER A 1 189 ? -23.877 36.561 -26.482 1.00 15.68 200 SER A C 1
ATOM 1479 O O . SER A 1 189 ? -23.861 37.241 -27.525 1.00 16.51 200 SER A O 1
ATOM 1482 N N . PRO A 1 190 ? -25.045 36.199 -25.931 1.00 15.54 201 PRO A N 1
ATOM 1483 C CA . PRO A 1 190 ? -26.292 36.663 -26.561 1.00 16.22 201 PRO A CA 1
ATOM 1484 C C . PRO A 1 190 ? -26.519 38.152 -26.400 1.00 18.40 201 PRO A C 1
ATOM 1485 O O . PRO A 1 190 ? -27.183 38.758 -27.246 1.00 20.90 201 PRO A O 1
ATOM 1489 N N . LYS A 1 191 ? -25.987 38.769 -25.344 1.00 17.74 202 LYS A N 1
ATOM 1490 C CA . LYS A 1 191 ? -26.254 40.189 -25.121 1.00 19.52 202 LYS A CA 1
ATOM 1491 C C . LYS A 1 191 ? -25.530 41.067 -26.132 1.00 19.49 202 LYS A C 1
ATOM 1492 O O . LYS A 1 191 ? -26.096 42.062 -26.609 1.00 20.75 202 LYS A O 1
ATOM 1498 N N . SER A 1 192 ? -24.276 40.734 -26.447 1.00 17.54 203 SER A N 1
ATOM 1499 C CA . SER A 1 192 ? -23.399 41.610 -27.226 1.00 19.55 203 SER A CA 1
ATOM 1500 C C . SER A 1 192 ? -22.664 40.957 -28.387 1.00 18.13 203 SER A C 1
ATOM 1501 O O . SER A 1 192 ? -22.278 41.660 -29.318 1.00 19.37 203 SER A O 1
ATOM 1504 N N . TRP A 1 193 ? -22.397 39.654 -28.332 1.00 16.67 204 TRP A N 1
ATOM 1505 C CA . TRP A 1 193 ? -21.513 39.070 -29.339 1.00 15.57 204 TRP A CA 1
ATOM 1506 C C . TRP A 1 193 ? -22.260 38.508 -30.539 1.00 15.59 204 TRP A C 1
ATOM 1507 O O . TRP A 1 193 ? -21.771 38.626 -31.670 1.00 17.41 204 TRP A O 1
ATOM 1518 N N . VAL A 1 194 ? -23.405 37.871 -30.310 1.00 16.26 205 VAL A N 1
ATOM 1519 C CA . VAL A 1 194 ? -24.115 37.130 -31.344 1.00 17.19 205 VAL A CA 1
ATOM 1520 C C . VAL A 1 194 ? -25.590 37.516 -31.308 1.00 18.67 205 VAL A C 1
ATOM 1521 O O . VAL A 1 194 ? -26.203 37.545 -30.238 1.00 18.58 205 VAL A O 1
ATOM 1525 N N . ASP A 1 195 ? -26.157 37.820 -32.474 1.00 17.12 206 ASP A N 1
ATOM 1526 C CA . ASP A 1 195 ? -27.571 38.168 -32.611 1.00 16.72 206 ASP A CA 1
ATOM 1527 C C . ASP A 1 195 ? -28.349 36.862 -32.771 1.00 16.01 206 ASP A C 1
ATOM 1528 O O . ASP A 1 195 ? -28.620 36.393 -33.882 1.00 15.94 206 ASP A O 1
ATOM 1533 N N . VAL A 1 196 ? -28.679 36.239 -31.629 1.00 17.35 207 VAL A N 1
ATOM 1534 C CA . VAL A 1 196 ? -29.255 34.892 -31.676 1.00 17.96 207 VAL A CA 1
ATOM 1535 C C . VAL A 1 196 ? -30.601 34.888 -32.383 1.00 17.96 207 VAL A C 1
ATOM 1536 O O . VAL A 1 196 ? -30.918 33.938 -33.111 1.00 17.70 207 VAL A O 1
ATOM 1540 N N . LYS A 1 197 ? -31.415 35.935 -32.195 1.00 18.63 208 LYS A N 1
ATOM 1541 C CA . LYS A 1 197 ? -32.716 35.938 -32.863 1.00 20.62 208 LYS A CA 1
ATOM 1542 C C . LYS A 1 197 ? -32.573 36.029 -34.378 1.00 19.12 208 LYS A C 1
ATOM 1543 O O . LYS A 1 197 ? -33.375 35.433 -35.111 1.00 19.23 208 LYS A O 1
ATOM 1549 N N . ALA A 1 198 ? -31.564 36.756 -34.868 1.00 17.89 209 ALA A N 1
ATOM 1550 C CA . ALA A 1 198 ? -31.394 36.891 -36.309 1.00 16.69 209 ALA A CA 1
ATOM 1551 C C . ALA A 1 198 ? -30.828 35.628 -36.934 1.00 17.25 209 ALA A C 1
ATOM 1552 O O . ALA A 1 198 ? -31.180 35.294 -38.069 1.00 19.26 209 ALA A O 1
ATOM 1554 N N . ILE A 1 199 ? -29.946 34.925 -36.231 1.00 16.25 210 ILE A N 1
ATOM 1555 C CA . ILE A 1 199 ? -29.275 33.779 -36.834 1.00 15.71 210 ILE A CA 1
ATOM 1556 C C . ILE A 1 199 ? -30.048 32.475 -36.681 1.00 15.65 210 ILE A C 1
ATOM 1557 O O . ILE A 1 199 ? -29.888 31.575 -37.508 1.00 16.11 210 ILE A O 1
ATOM 1562 N N . ALA A 1 200 ? -30.879 32.345 -35.648 1.00 16.12 211 ALA A N 1
ATOM 1563 C CA . ALA A 1 200 ? -31.585 31.084 -35.425 1.00 18.17 211 ALA A CA 1
ATOM 1564 C C . ALA A 1 200 ? -32.352 30.580 -36.642 1.00 18.10 211 ALA A C 1
ATOM 1565 O O . ALA A 1 200 ? -32.250 29.378 -36.947 1.00 19.50 211 ALA A O 1
ATOM 1567 N N . PRO A 1 201 ? -33.089 31.411 -37.389 1.00 17.81 212 PRO A N 1
ATOM 1568 C CA . PRO A 1 201 ? -33.820 30.888 -38.554 1.00 18.57 212 PRO A CA 1
ATOM 1569 C C . PRO A 1 201 ? -32.912 30.445 -39.689 1.00 18.39 212 PRO A C 1
ATOM 1570 O O . PRO A 1 201 ? -33.393 29.779 -40.611 1.00 21.25 212 PRO A O 1
ATOM 1574 N N . LEU A 1 202 ? -31.630 30.803 -39.651 1.00 17.92 213 LEU A N 1
ATOM 1575 C CA . LEU A 1 202 ? -30.681 30.461 -40.699 1.00 17.65 213 LEU A CA 1
ATOM 1576 C C . LEU A 1 202 ? -30.005 29.122 -40.457 1.00 16.80 213 LEU A C 1
ATOM 1577 O O . LEU A 1 202 ? -29.430 28.562 -41.390 1.00 17.90 213 LEU A O 1
ATOM 1582 N N . LEU A 1 203 ? -30.049 28.606 -39.232 1.00 16.32 214 LEU A N 1
ATOM 1583 C CA . LEU A 1 203 ? -29.227 27.480 -38.823 1.00 15.85 214 LEU A CA 1
ATOM 1584 C C . LEU A 1 203 ? -30.086 26.254 -38.568 1.00 16.09 214 LEU A C 1
ATOM 1585 O O . LEU A 1 203 ? -31.210 26.354 -38.072 1.00 18.21 214 LEU A O 1
ATOM 1590 N N . ASP A 1 204 ? -29.520 25.086 -38.847 1.00 16.18 215 ASP A N 1
ATOM 1591 C CA . ASP A 1 204 ? -30.248 23.859 -38.544 1.00 17.01 215 ASP A CA 1
ATOM 1592 C C . ASP A 1 204 ? -30.367 23.636 -37.044 1.00 16.99 215 ASP A C 1
ATOM 1593 O O . ASP A 1 204 ? -31.402 23.163 -36.571 1.00 19.28 215 ASP A O 1
ATOM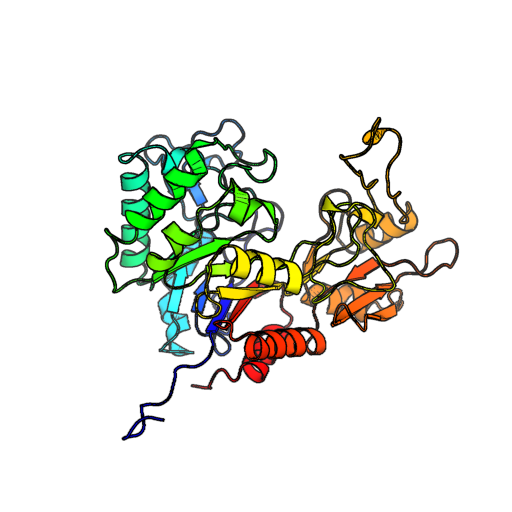 1598 N N . TYR A 1 205 ? -29.329 23.986 -36.289 1.00 15.55 216 TYR A N 1
ATOM 1599 C CA . TYR A 1 205 ? -29.333 23.922 -34.832 1.00 15.19 216 TYR A CA 1
ATOM 1600 C C . TYR A 1 205 ? -28.086 24.644 -34.350 1.00 14.89 216 TYR A C 1
ATOM 1601 O O . TYR A 1 205 ? -27.196 24.987 -35.139 1.00 14.98 216 TYR A O 1
ATOM 1610 N N . ILE A 1 206 ? -28.050 24.894 -33.042 1.00 14.15 217 ILE A N 1
ATOM 1611 C CA . ILE A 1 206 ? -26.966 25.611 -32.379 1.00 14.46 217 ILE A CA 1
ATOM 1612 C C . ILE A 1 206 ? -26.464 24.731 -31.242 1.00 14.10 217 ILE A C 1
ATOM 1613 O O . ILE A 1 206 ? -27.264 24.234 -30.441 1.00 14.81 217 ILE A O 1
ATOM 1618 N N . ASN A 1 207 ? -25.149 24.523 -31.181 1.00 13.40 218 ASN A N 1
ATOM 1619 C CA . ASN A 1 207 ? -24.534 23.741 -30.114 1.00 13.36 218 ASN A CA 1
ATOM 1620 C C . ASN A 1 207 ? -24.028 24.675 -29.021 1.00 13.25 218 ASN A C 1
ATOM 1621 O O . ASN A 1 207 ? -23.139 25.495 -29.271 1.00 14.26 218 ASN A O 1
ATOM 1626 N N . LEU A 1 208 ? -24.571 24.529 -27.804 1.00 13.60 219 LEU A N 1
ATOM 1627 C CA . LEU A 1 208 ? -24.137 25.351 -26.677 1.00 13.74 219 LEU A CA 1
ATOM 1628 C C . LEU A 1 208 ? -22.863 24.768 -26.078 1.00 13.45 219 LEU A C 1
ATOM 1629 O O . LEU A 1 208 ? -22.828 23.591 -25.717 1.00 14.08 219 LEU A O 1
ATOM 1634 N N . MET A 1 209 ? -21.843 25.605 -25.899 1.00 14.06 220 MET A N 1
ATOM 1635 C CA . MET A 1 209 ? -20.604 25.146 -25.265 1.00 14.68 220 MET A CA 1
ATOM 1636 C C . MET A 1 209 ? -20.749 25.309 -23.749 1.00 13.79 220 MET A C 1
ATOM 1637 O O . MET A 1 209 ? -20.111 26.145 -23.100 1.00 14.15 220 MET A O 1
ATOM 1642 N N . THR A 1 210 ? -21.638 24.483 -23.195 1.00 14.13 221 THR A N 1
ATOM 1643 C CA . THR A 1 210 ? -22.007 24.544 -21.777 1.00 14.16 221 THR A CA 1
ATOM 1644 C C . THR A 1 210 ? -20.976 23.839 -20.883 1.00 14.47 221 THR A C 1
ATOM 1645 O O . THR A 1 210 ? -21.259 22.862 -20.184 1.00 15.05 221 THR A O 1
ATOM 1649 N N . TYR A 1 211 ? -19.759 24.380 -20.901 1.00 14.08 222 TYR A N 1
ATOM 1650 C CA . TYR A 1 211 ? -18.638 23.812 -20.161 1.00 14.84 222 TYR A CA 1
ATOM 1651 C C . TYR A 1 211 ? -17.548 24.875 -20.093 1.00 14.08 222 TYR A C 1
ATOM 1652 O O . TYR A 1 211 ? -17.755 26.019 -20.504 1.00 15.15 222 TYR A O 1
ATOM 1661 N N . ASP A 1 212 ? -16.399 24.504 -19.519 1.00 14.34 223 ASP A N 1
ATOM 1662 C CA . ASP A 1 212 ? -15.274 25.424 -19.338 1.00 14.00 223 ASP A CA 1
ATOM 1663 C C . ASP A 1 212 ? -15.613 26.576 -18.392 1.00 14.32 223 ASP A C 1
ATOM 1664 O O . ASP A 1 212 ? -15.261 27.737 -18.629 1.00 15.33 223 ASP A O 1
ATOM 1669 N N . MET A 1 213 ? -16.266 26.230 -17.285 1.00 13.96 224 MET A N 1
ATOM 1670 C CA . MET A 1 213 ? -16.658 27.183 -16.263 1.00 14.47 224 MET A CA 1
ATOM 1671 C C . MET A 1 213 ? -15.691 27.213 -15.086 1.00 14.25 224 MET A C 1
ATOM 1672 O O . MET A 1 213 ? -15.879 28.026 -14.170 1.00 14.92 224 MET A O 1
ATOM 1677 N N . ALA A 1 214 ? -14.664 26.356 -15.082 1.00 14.19 225 ALA A N 1
ATOM 1678 C CA . ALA A 1 214 ? -13.749 26.235 -13.939 1.00 15.06 225 ALA A CA 1
ATOM 1679 C C . ALA A 1 214 ? -12.629 27.273 -14.032 1.00 15.29 225 ALA A C 1
ATOM 1680 O O . ALA A 1 214 ? -11.437 26.961 -14.066 1.00 14.97 225 ALA A O 1
ATOM 1682 N N . TYR A 1 215 ? -13.048 28.536 -14.066 1.00 14.97 226 TYR A N 1
ATOM 1683 C CA . TYR A 1 215 ? -12.161 29.675 -14.258 1.00 15.50 226 TYR A CA 1
ATOM 1684 C C . TYR A 1 215 ? -12.491 30.750 -13.231 1.00 16.60 226 TYR A C 1
ATOM 1685 O O . TYR A 1 215 ? -13.526 30.711 -12.561 1.00 16.00 226 TYR A O 1
ATOM 1694 N N . GLY A 1 216 ? -11.585 31.712 -13.112 1.00 16.93 227 GLY A N 1
ATOM 1695 C CA . GLY A 1 216 ? -11.764 32.767 -12.129 1.00 16.93 227 GLY A CA 1
ATOM 1696 C C . GLY A 1 216 ? -11.936 32.187 -10.739 1.00 16.60 227 GLY A C 1
ATOM 1697 O O . GLY A 1 216 ? -11.121 31.387 -10.263 1.00 16.52 227 GLY A O 1
ATOM 1698 N N . THR A 1 217 ? -13.021 32.584 -10.076 1.00 15.80 228 THR A N 1
ATOM 1699 C CA . THR A 1 217 ? -13.290 32.153 -8.714 1.00 16.17 228 THR A CA 1
ATOM 1700 C C . THR A 1 217 ? -14.234 30.953 -8.635 1.00 15.51 228 THR A C 1
ATOM 1701 O O . THR A 1 217 ? -14.728 30.645 -7.543 1.00 16.40 228 THR A O 1
ATOM 1705 N N . GLN A 1 218 ? -14.497 30.261 -9.744 1.00 14.95 229 GLN A N 1
ATOM 1706 C CA . GLN A 1 218 ? -15.439 29.145 -9.757 1.00 14.42 229 GLN A CA 1
ATOM 1707 C C . GLN A 1 218 ? -14.715 27.797 -9.743 1.00 13.75 229 GLN A C 1
ATOM 1708 O O . GLN A 1 218 ? -13.762 27.578 -10.501 1.00 14.96 229 GLN A O 1
ATOM 1714 N N . TYR A 1 219 ? -15.208 26.871 -8.915 1.00 13.87 230 TYR A N 1
ATOM 1715 C CA . TYR A 1 219 ? -14.614 25.536 -8.842 1.00 14.30 230 TYR A CA 1
ATOM 1716 C C . TYR A 1 219 ? -15.017 24.623 -10.004 1.00 14.34 230 TYR A C 1
ATOM 1717 O O . TYR A 1 219 ? -14.156 23.965 -10.594 1.00 15.32 230 TYR A O 1
ATOM 1726 N N . PHE A 1 220 ? -16.317 24.505 -10.301 1.00 14.71 231 PHE A N 1
ATOM 1727 C CA . PHE A 1 220 ? -16.817 23.469 -11.205 1.00 14.31 231 PHE A CA 1
ATOM 1728 C C . PHE A 1 220 ? -16.740 23.878 -12.671 1.00 14.97 231 PHE A C 1
ATOM 1729 O O . PHE A 1 220 ? -16.945 25.043 -13.031 1.00 14.57 231 PHE A O 1
ATOM 1737 N N . ASN A 1 221 ? -16.484 22.884 -13.521 1.00 13.95 232 ASN A N 1
ATOM 1738 C CA . ASN A 1 221 ? -16.304 23.124 -14.946 1.00 13.57 232 ASN A CA 1
ATOM 1739 C C . ASN A 1 221 ? -17.582 23.045 -15.753 1.00 13.41 232 ASN A C 1
ATOM 1740 O O . ASN A 1 221 ? -17.655 23.667 -16.822 1.00 14.32 232 ASN A O 1
ATOM 1745 N N . ALA A 1 222 ? -18.558 22.269 -15.302 1.00 13.19 233 ALA A N 1
ATOM 1746 C CA . ALA A 1 222 ? -19.799 22.065 -16.033 1.00 13.78 233 ALA A CA 1
ATOM 1747 C C . ALA A 1 222 ? -20.861 21.587 -15.054 1.00 14.33 233 ALA A C 1
ATOM 1748 O O . ALA A 1 222 ? -21.593 20.626 -15.326 1.00 14.82 233 ALA A O 1
ATOM 1750 N N . ASN A 1 223 ? -20.915 22.244 -13.893 1.00 14.15 234 ASN A N 1
ATOM 1751 C CA . ASN A 1 223 ? -21.960 21.968 -12.914 1.00 13.20 234 ASN A CA 1
ATOM 1752 C C . ASN A 1 223 ? -23.330 22.227 -13.534 1.00 13.17 234 ASN A C 1
ATOM 1753 O O . ASN A 1 223 ? -23.547 23.255 -14.185 1.00 13.94 234 ASN A O 1
ATOM 1758 N N . LEU A 1 224 ? -24.267 21.298 -13.326 1.00 14.27 235 LEU A N 1
ATOM 1759 C CA . LEU A 1 224 ? -25.595 21.478 -13.913 1.00 14.74 235 LEU A CA 1
ATOM 1760 C C . LEU A 1 224 ? -26.324 22.639 -13.249 1.00 15.49 235 LEU A C 1
ATOM 1761 O O . LEU A 1 224 ? -26.893 23.507 -13.926 1.00 16.18 235 LEU A O 1
ATOM 1766 N N . TYR A 1 225 ? -26.301 22.673 -11.921 1.00 15.44 236 TYR A N 1
ATOM 1767 C CA . TYR A 1 225 ? -26.780 23.785 -11.117 1.00 15.70 236 TYR A CA 1
ATOM 1768 C C . TYR A 1 225 ? -25.628 24.265 -10.245 1.00 15.82 236 TYR A C 1
ATOM 1769 O O . TYR A 1 225 ? -24.582 23.615 -10.153 1.00 16.27 236 TYR A O 1
ATOM 1778 N N . ASP A 1 226 ? -25.840 25.396 -9.570 1.00 15.74 237 ASP A N 1
ATOM 1779 C CA . ASP A 1 226 ? -24.845 25.904 -8.632 1.00 17.05 237 ASP A CA 1
ATOM 1780 C C . ASP A 1 226 ? -24.631 24.924 -7.483 1.00 17.92 237 ASP A C 1
ATOM 1781 O O . ASP A 1 226 ? -25.581 24.334 -6.961 1.00 20.42 237 ASP A O 1
ATOM 1786 N N . SER A 1 227 ? -23.369 24.773 -7.079 1.00 18.77 238 SER A N 1
ATOM 1787 C CA . SER A 1 227 ? -23.011 23.958 -5.926 1.00 18.99 238 SER A CA 1
ATOM 1788 C C . SER A 1 227 ? -23.204 24.775 -4.656 1.00 18.91 238 SER A C 1
ATOM 1789 O O . SER A 1 227 ? -22.590 25.832 -4.495 1.00 20.39 238 SER A O 1
ATOM 1792 N N . SER A 1 228 ? -24.020 24.269 -3.738 1.00 20.88 239 SER A N 1
ATOM 1793 C CA . SER A 1 228 ? -24.265 24.999 -2.505 1.00 22.95 239 SER A CA 1
ATOM 1794 C C . SER A 1 228 ? -23.000 25.087 -1.654 1.00 21.38 239 SER A C 1
ATOM 1795 O O . SER A 1 228 ? -22.732 26.120 -1.026 1.00 22.29 239 SER A O 1
ATOM 1798 N N . ALA A 1 229 ? -22.200 24.025 -1.635 1.00 19.02 240 ALA A N 1
ATOM 1799 C CA . ALA A 1 229 ? -21.057 23.950 -0.736 1.00 18.60 240 ALA A CA 1
ATOM 1800 C C . ALA A 1 229 ? -19.790 24.570 -1.303 1.00 17.74 240 ALA A C 1
ATOM 1801 O O . ALA A 1 229 ? -18.862 24.860 -0.536 1.00 18.07 240 ALA A O 1
ATOM 1803 N N . TRP A 1 230 ? -19.728 24.784 -2.615 1.00 17.23 241 TRP A N 1
ATOM 1804 C CA . TRP A 1 230 ? -18.562 25.364 -3.283 1.00 17.01 241 TRP A CA 1
ATOM 1805 C C . TRP A 1 230 ? -18.992 26.598 -4.069 1.00 17.62 241 TRP A C 1
ATOM 1806 O O . TRP A 1 230 ? -18.913 26.618 -5.304 1.00 18.11 241 TRP A O 1
ATOM 1817 N N . PRO A 1 231 ? -19.460 27.649 -3.394 1.00 16.80 242 PRO A N 1
ATOM 1818 C CA . PRO A 1 231 ? -19.977 28.804 -4.141 1.00 17.37 242 PRO A CA 1
ATOM 1819 C C . PRO A 1 231 ? -18.874 29.606 -4.810 1.00 16.64 242 PRO A C 1
ATOM 1820 O O . PRO A 1 231 ? -17.765 29.746 -4.291 1.00 18.17 242 PRO A O 1
ATOM 1824 N N . THR A 1 232 ? -19.194 30.121 -5.996 1.00 15.41 243 THR A N 1
ATOM 1825 C CA . THR A 1 232 ? -18.307 31.029 -6.705 1.00 15.64 243 THR A CA 1
ATOM 1826 C C . THR A 1 232 ? -18.344 32.402 -6.043 1.00 16.80 243 THR A C 1
ATOM 1827 O O . THR A 1 232 ? -19.403 32.869 -5.619 1.00 20.49 243 THR A O 1
ATOM 1831 N N . VAL A 1 233 ? -17.183 33.048 -5.942 1.00 16.30 244 VAL A N 1
ATOM 1832 C CA . VAL A 1 233 ? -17.077 34.261 -5.125 1.00 16.95 244 VAL A CA 1
ATOM 1833 C C . VAL A 1 233 ? -17.440 35.513 -5.910 1.00 17.29 244 VAL A C 1
ATOM 1834 O O . VAL A 1 233 ? -18.248 36.326 -5.450 1.00 18.30 244 VAL A O 1
ATOM 1838 N N . ALA A 1 234 ? -16.857 35.706 -7.092 1.00 16.17 245 ALA A N 1
ATOM 1839 C CA . ALA A 1 234 ? -17.149 36.886 -7.901 1.00 16.72 245 ALA A CA 1
ATOM 1840 C C . ALA A 1 234 ? -18.378 36.632 -8.766 1.00 16.75 245 ALA A C 1
ATOM 1841 O O . ALA A 1 234 ? -18.468 35.600 -9.436 1.00 17.00 245 ALA A O 1
ATOM 1843 N N . ALA A 1 235 ? -19.314 37.583 -8.755 1.00 18.16 246 ALA A N 1
ATOM 1844 C CA . ALA A 1 235 ? -20.593 37.372 -9.425 1.00 18.68 246 ALA A CA 1
ATOM 1845 C C . ALA A 1 235 ? -20.419 37.101 -10.916 1.00 18.88 246 ALA A C 1
ATOM 1846 O O . ALA A 1 235 ? -21.139 36.271 -11.490 1.00 18.84 246 ALA A O 1
ATOM 1848 N N . ALA A 1 236 ? -19.456 37.768 -11.556 1.00 18.26 247 ALA A N 1
ATOM 1849 C CA . ALA A 1 236 ? -19.270 37.594 -12.993 1.00 18.22 247 ALA A CA 1
ATOM 1850 C C . ALA A 1 236 ? -18.738 36.219 -13.361 1.00 18.92 247 ALA A C 1
ATOM 1851 O O . ALA A 1 236 ? -18.769 35.853 -14.544 1.00 19.45 247 ALA A O 1
ATOM 1853 N N . ASP A 1 237 ? -18.253 35.453 -12.388 1.00 17.63 248 ASP A N 1
ATOM 1854 C CA . ASP A 1 237 ? -17.752 34.109 -12.625 1.00 16.12 248 ASP A CA 1
ATOM 1855 C C . ASP A 1 237 ? -18.794 33.040 -12.347 1.00 15.26 248 ASP A C 1
ATOM 1856 O O . ASP A 1 237 ? -18.508 31.854 -12.552 1.00 15.46 248 ASP A O 1
ATOM 1861 N N . LYS A 1 238 ? -19.969 33.412 -11.836 1.00 15.88 249 LYS A N 1
ATOM 1862 C CA . LYS A 1 238 ? -20.943 32.425 -11.371 1.00 16.61 249 LYS A CA 1
ATOM 1863 C C . LYS A 1 238 ? -21.673 31.825 -12.566 1.00 15.10 249 LYS A C 1
ATOM 1864 O O . LYS A 1 238 ? -22.501 32.497 -13.191 1.00 16.06 249 LYS A O 1
ATOM 1870 N N . TYR A 1 239 ? -21.383 30.555 -12.863 1.00 14.35 250 TYR A N 1
ATOM 1871 C CA . TYR A 1 239 ? -21.947 29.871 -14.019 1.00 14.43 250 TYR A CA 1
ATOM 1872 C C . TYR A 1 239 ? -22.467 28.495 -13.634 1.00 15.37 250 TYR A C 1
ATOM 1873 O O . TYR A 1 239 ? -21.997 27.872 -12.682 1.00 15.50 250 TYR A O 1
ATOM 1882 N N . SER A 1 240 ? -23.459 28.039 -14.390 1.00 15.10 251 SER A N 1
ATOM 1883 C CA . SER A 1 240 ? -23.926 26.662 -14.369 1.00 14.70 251 SER A CA 1
ATOM 1884 C C . SER A 1 240 ? -24.499 26.375 -15.743 1.00 13.69 251 SER A C 1
ATOM 1885 O O . SER A 1 240 ? -24.810 27.296 -16.510 1.00 14.83 251 SER A O 1
ATOM 1888 N N . VAL A 1 241 ? -24.639 25.087 -16.048 1.00 14.46 252 VAL A N 1
ATOM 1889 C CA . VAL A 1 241 ? -25.234 24.713 -17.329 1.00 15.26 252 VAL A CA 1
ATOM 1890 C C . VAL A 1 241 ? -26.653 25.255 -17.430 1.00 15.17 252 VAL A C 1
ATOM 1891 O O . VAL A 1 241 ? -27.053 25.822 -18.458 1.00 15.52 252 VAL A O 1
ATOM 1895 N N . ASP A 1 242 ? -27.426 25.126 -16.350 1.00 15.09 253 ASP A N 1
ATOM 1896 C CA . ASP A 1 242 ? -28.801 25.618 -16.350 1.00 16.41 253 ASP A CA 1
ATOM 1897 C C . ASP A 1 242 ? -28.854 27.128 -16.573 1.00 15.53 253 ASP A C 1
ATOM 1898 O O . ASP A 1 242 ? -29.720 27.627 -17.300 1.00 15.92 253 ASP A O 1
ATOM 1903 N N . PHE A 1 243 ? -27.935 27.872 -15.957 1.00 15.04 254 PHE A N 1
ATOM 1904 C CA . PHE A 1 243 ? -27.869 29.321 -16.144 1.00 14.97 254 PHE A CA 1
ATOM 1905 C C . PHE A 1 243 ? -27.640 29.674 -17.610 1.00 15.68 254 PHE A C 1
ATOM 1906 O O . PHE A 1 243 ? -28.302 30.567 -18.153 1.00 16.15 254 PHE A O 1
ATOM 1914 N N . VAL A 1 244 ? -26.730 28.958 -18.274 1.00 14.61 255 VAL A N 1
ATOM 1915 C CA . VAL A 1 244 ? -26.440 29.245 -19.675 1.00 15.36 255 VAL A CA 1
ATOM 1916 C C . VAL A 1 244 ? -27.656 28.949 -20.540 1.00 14.92 255 VAL A C 1
ATOM 1917 O O . VAL A 1 244 ? -28.028 29.748 -21.411 1.00 15.50 255 VAL A O 1
ATOM 1921 N N . VAL A 1 245 ? -28.293 27.793 -20.317 1.00 15.06 256 VAL A N 1
ATOM 1922 C CA . VAL A 1 245 ? -29.473 27.446 -21.107 1.00 15.46 256 VAL A CA 1
ATOM 1923 C C . VAL A 1 245 ? -30.547 28.508 -20.927 1.00 15.68 256 VAL A C 1
ATOM 1924 O O . VAL A 1 245 ? -31.144 28.991 -21.897 1.00 16.83 256 VAL A O 1
ATOM 1928 N N . ASN A 1 246 ? -30.803 28.893 -19.679 1.00 16.36 257 ASN A N 1
ATOM 1929 C CA . ASN A 1 246 ? -31.826 29.900 -19.429 1.00 17.60 257 ASN A CA 1
ATOM 1930 C C . ASN A 1 246 ? -31.465 31.255 -20.035 1.00 17.57 257 ASN A C 1
ATOM 1931 O O . ASN A 1 246 ? -32.361 31.971 -20.497 1.00 17.94 257 ASN A O 1
ATOM 1936 N N . ASN A 1 247 ? -30.179 31.634 -20.035 1.00 17.43 258 ASN A N 1
ATOM 1937 C CA . ASN A 1 247 ? -29.789 32.870 -20.709 1.00 17.73 258 ASN A CA 1
ATOM 1938 C C . ASN A 1 247 ? -30.163 32.831 -22.181 1.00 16.83 258 ASN A C 1
ATOM 1939 O O . ASN A 1 247 ? -30.624 33.834 -22.740 1.00 17.73 258 ASN A O 1
ATOM 1944 N N . TYR A 1 248 ? -29.936 31.695 -22.837 1.00 16.17 259 TYR A N 1
ATOM 1945 C CA . TYR A 1 248 ? -30.232 31.617 -24.258 1.00 16.55 259 TYR A CA 1
ATOM 1946 C C . TYR A 1 248 ? -31.730 31.523 -24.522 1.00 16.72 259 TYR A C 1
ATOM 1947 O O . TYR A 1 248 ? -32.212 32.080 -25.515 1.00 17.67 259 TYR A O 1
ATOM 1956 N N . LEU A 1 249 ? -32.489 30.866 -23.638 1.00 17.53 260 LEU A N 1
ATOM 1957 C CA . LEU A 1 249 ? -33.945 30.902 -23.767 1.00 18.42 260 LEU A CA 1
ATOM 1958 C C . LEU A 1 249 ? -34.460 32.333 -23.635 1.00 18.06 260 LEU A C 1
ATOM 1959 O O . LEU A 1 249 ? -35.311 32.778 -24.417 1.00 20.52 260 LEU A O 1
ATOM 1964 N N . ALA A 1 250 ? -33.926 33.081 -22.667 1.00 18.38 261 ALA A N 1
ATOM 1965 C CA . ALA A 1 250 ? -34.366 34.453 -22.440 1.00 19.67 261 ALA A CA 1
ATOM 1966 C C . ALA A 1 250 ? -33.987 35.354 -23.604 1.00 19.92 261 ALA A C 1
ATOM 1967 O O . ALA A 1 250 ? -34.680 36.343 -23.879 1.00 22.44 261 ALA A O 1
ATOM 1969 N N . ALA A 1 251 ? -32.889 35.033 -24.291 1.00 19.25 262 ALA A N 1
ATOM 1970 C CA . ALA A 1 251 ? -32.477 35.785 -25.466 1.00 20.36 262 ALA A CA 1
ATOM 1971 C C . ALA A 1 251 ? -33.296 35.448 -26.703 1.00 20.40 262 ALA A C 1
ATOM 1972 O O . ALA A 1 251 ? -33.161 36.135 -27.723 1.00 22.23 262 ALA A O 1
ATOM 1974 N N . GLY A 1 252 ? -34.133 34.416 -26.655 1.00 19.50 263 GLY A N 1
ATOM 1975 C CA . GLY A 1 252 ? -35.043 34.140 -27.749 1.00 19.72 263 GLY A CA 1
ATOM 1976 C C . GLY A 1 252 ? -34.769 32.872 -28.529 1.00 20.71 263 GLY A C 1
ATOM 1977 O O . GLY A 1 252 ? -35.467 32.620 -29.518 1.00 22.18 263 GLY A O 1
ATOM 1978 N N . LEU A 1 253 ? -33.796 32.054 -28.125 1.00 19.06 264 LEU A N 1
ATOM 1979 C CA . LEU A 1 253 ? -33.599 30.769 -28.783 1.00 18.76 264 LEU A CA 1
ATOM 1980 C C . LEU A 1 253 ? -34.614 29.766 -28.256 1.00 19.04 264 LEU A C 1
ATOM 1981 O O . LEU A 1 253 ? -34.871 29.701 -27.053 1.00 21.18 264 LEU A O 1
ATOM 1986 N N . LYS A 1 254 ? -35.188 28.986 -29.156 1.00 19.29 265 LYS A N 1
ATOM 1987 C CA . LYS A 1 254 ? -36.152 27.975 -28.754 1.00 19.95 265 LYS A CA 1
ATOM 1988 C C . LYS A 1 254 ? -35.418 26.710 -28.313 1.00 18.13 265 LYS A C 1
ATOM 1989 O O . LYS A 1 254 ? -34.364 26.377 -28.860 1.00 18.03 265 LYS A O 1
ATOM 1995 N N . PRO A 1 255 ? -35.969 25.981 -27.335 1.00 18.54 266 PRO A N 1
ATOM 1996 C CA . PRO A 1 255 ? -35.318 24.737 -26.882 1.00 19.03 266 PRO A CA 1
ATOM 1997 C C . PRO A 1 255 ? -35.008 23.771 -28.013 1.00 17.24 266 PRO A C 1
ATOM 1998 O O . PRO A 1 255 ? -33.938 23.156 -28.026 1.00 17.37 266 PRO A O 1
ATOM 2002 N N A GLN A 1 256 ? -35.914 23.628 -28.980 0.43 18.06 267 GLN A N 1
ATOM 2003 N N B GLN A 1 256 ? -35.917 23.642 -28.977 0.57 18.18 267 GLN A N 1
ATOM 2004 C CA A GLN A 1 256 ? -35.707 22.656 -30.048 0.43 18.91 267 GLN A CA 1
ATOM 2005 C CA B GLN A 1 256 ? -35.754 22.699 -30.073 0.57 19.15 267 GLN A CA 1
ATOM 2006 C C A GLN A 1 256 ? -34.650 23.088 -31.059 0.43 19.07 267 GLN A C 1
ATOM 2007 C C B GLN A 1 256 ? -34.633 23.077 -31.034 0.57 19.45 267 GLN A C 1
ATOM 2008 O O A GLN A 1 256 ? -34.390 22.337 -32.007 0.43 20.05 267 GLN A O 1
ATOM 2009 O O B GLN A 1 256 ? -34.312 22.280 -31.923 0.57 20.70 267 GLN A O 1
ATOM 2020 N N . GLN A 1 257 ? -34.041 24.261 -30.886 1.00 17.75 268 GLN A N 1
ATOM 2021 C CA . GLN A 1 257 ? -32.953 24.713 -31.738 1.00 18.36 268 GLN A CA 1
ATOM 2022 C C . GLN A 1 257 ? -31.589 24.508 -31.091 1.00 16.46 268 GLN A C 1
ATOM 2023 O O . GLN A 1 257 ? -30.576 24.795 -31.734 1.00 17.86 268 GLN A O 1
ATOM 2029 N N . MET A 1 258 ? -31.530 24.042 -29.840 1.00 15.50 269 MET A N 1
ATOM 2030 C CA . MET A 1 258 ? -30.290 24.020 -29.069 1.00 15.41 269 MET A CA 1
ATOM 2031 C C . MET A 1 258 ? -29.917 22.610 -28.648 1.00 15.84 269 MET A C 1
ATOM 2032 O O . MET A 1 258 ? -30.735 21.898 -28.058 1.00 16.76 269 MET A O 1
ATOM 2037 N N . ASN A 1 259 ? -28.675 22.227 -28.911 1.00 14.49 270 ASN A N 1
ATOM 2038 C CA . ASN A 1 259 ? -28.101 21.031 -28.311 1.00 14.26 270 ASN A CA 1
ATOM 2039 C C . ASN A 1 259 ? -27.245 21.459 -27.128 1.00 13.92 270 ASN A C 1
ATOM 2040 O O . ASN A 1 259 ? -26.551 22.480 -27.181 1.00 14.72 270 ASN A O 1
ATOM 2045 N N . LEU A 1 260 ? -27.285 20.664 -26.070 1.00 13.44 271 LEU A N 1
ATOM 2046 C CA . LEU A 1 260 ? -26.516 20.936 -24.866 1.00 14.40 271 LEU A CA 1
ATOM 2047 C C . LEU A 1 260 ? -25.139 20.300 -24.982 1.00 13.84 271 LEU A C 1
ATOM 2048 O O . LEU A 1 260 ? -25.027 19.070 -25.033 1.00 14.29 271 LEU A O 1
ATOM 2053 N N . GLY A 1 261 ? -24.098 21.130 -24.990 1.00 13.78 272 GLY A N 1
ATOM 2054 C CA . GLY A 1 261 ? -22.738 20.612 -25.042 1.00 13.83 272 GLY A CA 1
ATOM 2055 C C . GLY A 1 261 ? -22.326 19.963 -23.731 1.00 14.26 272 GLY A C 1
ATOM 2056 O O . GLY A 1 261 ? -22.600 20.470 -22.643 1.00 15.54 272 GLY A O 1
ATOM 2057 N N . ILE A 1 262 ? -21.647 18.830 -23.849 1.00 14.10 273 ILE A N 1
ATOM 2058 C CA . ILE A 1 262 ? -21.124 18.070 -22.723 1.00 14.74 273 ILE A CA 1
ATOM 2059 C C . ILE A 1 262 ? -19.642 17.839 -22.982 1.00 14.12 273 ILE A C 1
ATOM 2060 O O . ILE A 1 262 ? -19.253 17.447 -24.087 1.00 14.56 273 ILE A O 1
ATOM 2065 N N . GLY A 1 263 ? -18.810 18.066 -21.959 1.00 15.27 274 GLY A N 1
ATOM 2066 C CA . GLY A 1 263 ? -17.386 17.891 -22.089 1.00 16.08 274 GLY A CA 1
ATOM 2067 C C . GLY A 1 263 ? -16.962 16.547 -21.539 1.00 14.28 274 GLY A C 1
ATOM 2068 O O . GLY A 1 263 ? -17.167 16.258 -20.361 1.00 16.17 274 GLY A O 1
ATOM 2069 N N . PHE A 1 264 ? -16.364 15.721 -22.398 1.00 14.42 275 PHE A N 1
ATOM 2070 C CA . PHE A 1 264 ? -15.882 14.409 -21.966 1.00 14.95 275 PHE A CA 1
ATOM 2071 C C . PHE A 1 264 ? -14.477 14.516 -21.365 1.00 14.53 275 PHE A C 1
ATOM 2072 O O . PHE A 1 264 ? -13.530 13.835 -21.765 1.00 15.10 275 PHE A O 1
ATOM 2080 N N . TYR A 1 265 ? -14.363 15.379 -20.356 1.00 13.95 276 TYR A N 1
ATOM 2081 C CA . TYR A 1 265 ? -13.071 15.732 -19.782 1.00 14.45 276 TYR A CA 1
ATOM 2082 C C . TYR A 1 265 ? -13.337 16.493 -18.497 1.00 14.06 276 TYR A C 1
ATOM 2083 O O . TYR A 1 265 ? -14.483 16.820 -18.180 1.00 15.33 276 TYR A O 1
ATOM 2092 N N . GLY A 1 266 ? -12.253 16.790 -17.773 1.00 14.68 277 GLY A N 1
ATOM 2093 C CA . GLY A 1 266 ? -12.335 17.596 -16.576 1.00 14.59 277 GLY A CA 1
ATOM 2094 C C . GLY A 1 266 ? -11.315 18.720 -16.609 1.00 14.63 277 GLY A C 1
ATOM 2095 O O . GLY A 1 266 ? -10.430 18.762 -17.470 1.00 15.30 277 GLY A O 1
ATOM 2096 N N . ARG A 1 267 ? -11.464 19.648 -15.662 1.00 15.14 278 ARG A N 1
ATOM 2097 C CA . ARG A 1 267 ? -10.495 20.720 -15.493 1.00 15.77 278 ARG A CA 1
ATOM 2098 C C . ARG A 1 267 ? -10.153 20.916 -14.026 1.00 15.15 278 ARG A C 1
ATOM 2099 O O . ARG A 1 267 ? -11.037 20.914 -13.159 1.00 15.80 278 ARG A O 1
ATOM 2107 N N . VAL A 1 268 ? -8.866 21.083 -13.762 1.00 15.45 279 VAL A N 1
ATOM 2108 C CA . VAL A 1 268 ? -8.449 21.636 -12.471 1.00 15.34 279 VAL A CA 1
ATOM 2109 C C . VAL A 1 268 ? -8.898 23.091 -12.433 1.00 15.48 279 VAL A C 1
ATOM 2110 O O . VAL A 1 268 ? -8.644 23.827 -13.401 1.00 16.37 279 VAL A O 1
ATOM 2114 N N . PRO A 1 269 ? -9.579 23.559 -11.387 1.00 14.71 280 PRO A N 1
ATOM 2115 C CA . PRO A 1 269 ? -10.035 24.955 -11.405 1.00 16.56 280 PRO A CA 1
ATOM 2116 C C . PRO A 1 269 ? -8.846 25.903 -11.395 1.00 15.36 280 PRO A C 1
ATOM 2117 O O . PRO A 1 269 ? -7.842 25.660 -10.723 1.00 15.79 280 PRO A O 1
ATOM 2121 N N . LYS A 1 270 ? -8.968 26.995 -12.152 1.00 16.39 281 LYS A N 1
ATOM 2122 C CA . LYS A 1 270 ? -7.928 28.014 -12.103 1.00 17.79 281 LYS A CA 1
ATOM 2123 C C . LYS A 1 270 ? -7.765 28.566 -10.689 1.00 17.64 281 LYS A C 1
ATOM 2124 O O . LYS A 1 270 ? -6.664 28.980 -10.308 1.00 20.50 281 LYS A O 1
ATOM 2130 N N . ARG A 1 271 ? -8.843 28.542 -9.892 1.00 16.90 282 ARG A N 1
ATOM 2131 C CA . ARG A 1 271 ? -8.798 29.013 -8.509 1.00 17.49 282 ARG A CA 1
ATOM 2132 C C . ARG A 1 271 ? -7.756 28.261 -7.689 1.00 18.29 282 ARG A C 1
ATOM 2133 O O . ARG A 1 271 ? -7.239 28.792 -6.699 1.00 18.40 282 ARG A O 1
ATOM 2141 N N . ALA A 1 272 ? -7.432 27.027 -8.076 1.00 17.45 283 ALA A N 1
ATOM 2142 C CA . ALA A 1 272 ? -6.404 26.278 -7.364 1.00 17.72 283 ALA A CA 1
ATOM 2143 C C . ALA A 1 272 ? -5.013 26.878 -7.548 1.00 18.57 283 ALA A C 1
ATOM 2144 O O . ALA A 1 272 ? -4.164 26.725 -6.667 1.00 18.64 283 ALA A O 1
ATOM 2146 N N . VAL A 1 273 ? -4.752 27.551 -8.675 1.00 18.93 284 VAL A N 1
ATOM 2147 C CA . VAL A 1 273 ? -3.375 27.869 -9.055 1.00 19.67 284 VAL A CA 1
ATOM 2148 C C . VAL A 1 273 ? -3.132 29.344 -9.355 1.00 22.25 284 VAL A C 1
ATOM 2149 O O . VAL A 1 273 ? -1.978 29.766 -9.500 1.00 22.92 284 VAL A O 1
ATOM 2153 N N . GLU A 1 274 ? -4.198 30.138 -9.451 1.00 22.63 285 GLU A N 1
ATOM 2154 C CA . GLU A 1 274 ? -4.075 31.532 -9.870 1.00 23.75 285 GLU A CA 1
ATOM 2155 C C . GLU A 1 274 ? -5.051 32.357 -9.039 1.00 23.12 285 GLU A C 1
ATOM 2156 O O . GLU A 1 274 ? -6.174 31.904 -8.777 1.00 23.37 285 GLU A O 1
ATOM 2162 N N . PRO A 1 275 ? -4.662 33.551 -8.597 1.00 23.61 286 PRO A N 1
ATOM 2163 C CA . PRO A 1 275 ? -5.608 34.387 -7.848 1.00 23.62 286 PRO A CA 1
ATOM 2164 C C . PRO A 1 275 ? -6.831 34.684 -8.699 1.00 21.71 286 PRO A C 1
ATOM 2165 O O . PRO A 1 275 ? -6.722 34.948 -9.900 1.00 23.38 286 PRO A O 1
ATOM 2169 N N . GLY A 1 276 ? -8.008 34.623 -8.071 1.00 20.83 287 GLY A N 1
ATOM 2170 C CA . GLY A 1 276 ? -9.257 34.915 -8.742 1.00 19.80 287 GLY A CA 1
ATOM 2171 C C . GLY A 1 276 ? -9.680 36.346 -8.480 1.00 20.68 287 GLY A C 1
ATOM 2172 O O . GLY A 1 276 ? -9.880 36.744 -7.331 1.00 21.14 287 GLY A O 1
ATOM 2173 N N . ILE A 1 277 ? -9.843 37.111 -9.555 1.00 20.93 288 ILE A N 1
ATOM 2174 C CA . ILE A 1 277 ? -10.050 38.550 -9.468 1.00 22.13 288 ILE A CA 1
ATOM 2175 C C . ILE A 1 277 ? -11.530 38.870 -9.636 1.00 21.04 288 ILE A C 1
ATOM 2176 O O . ILE A 1 277 ? -12.183 38.380 -10.566 1.00 22.36 288 ILE A O 1
ATOM 2181 N N . ASP A 1 278 ? -12.057 39.713 -8.747 1.00 21.28 289 ASP A N 1
ATOM 2182 C CA . ASP A 1 278 ? -13.393 40.292 -8.895 1.00 22.55 289 ASP A CA 1
ATOM 2183 C C . ASP A 1 278 ? -13.198 41.689 -9.472 1.00 26.81 289 ASP A C 1
ATOM 2184 O O . ASP A 1 278 ? -12.859 42.629 -8.751 1.00 27.75 289 ASP A O 1
ATOM 2189 N N . TRP A 1 279 ? -13.416 41.815 -10.783 1.00 28.04 290 TRP A N 1
ATOM 2190 C CA . TRP A 1 279 ? -13.135 43.060 -11.490 1.00 32.12 290 TRP A CA 1
ATOM 2191 C C . TRP A 1 279 ? -14.079 44.191 -11.107 1.00 34.81 290 TRP A C 1
ATOM 2192 O O . TRP A 1 279 ? -13.793 45.348 -11.427 1.00 36.65 290 TRP A O 1
ATOM 2203 N N . THR A 1 280 ? -15.191 43.891 -10.438 1.00 35.68 291 THR A N 1
ATOM 2204 C CA . THR A 1 280 ? -16.078 44.943 -9.960 1.00 37.05 291 THR A CA 1
ATOM 2205 C C . THR A 1 280 ? -15.524 45.681 -8.750 1.00 41.05 291 THR A C 1
ATOM 2206 O O . THR A 1 280 ? -16.046 46.747 -8.408 1.00 42.49 291 THR A O 1
ATOM 2210 N N . LYS A 1 281 ? -14.471 45.161 -8.115 1.00 43.82 292 LYS A N 1
ATOM 2211 C CA . LYS A 1 281 ? -13.930 45.753 -6.904 1.00 46.89 292 LYS A CA 1
ATOM 2212 C C . LYS A 1 281 ? -12.923 46.846 -7.249 1.00 49.92 292 LYS A C 1
ATOM 2213 O O . LYS A 1 281 ? -12.284 46.804 -8.307 1.00 49.42 292 LYS A O 1
ATOM 2219 N N . PRO A 1 282 ? -12.785 47.842 -6.376 1.00 53.14 293 PRO A N 1
ATOM 2220 C CA . PRO A 1 282 ? -11.660 48.774 -6.498 1.00 55.21 293 PRO A CA 1
ATOM 2221 C C . PRO A 1 282 ? -10.374 48.080 -6.084 1.00 57.24 293 PRO A C 1
ATOM 2222 O O . PRO A 1 282 ? -10.367 47.251 -5.169 1.00 58.08 293 PRO A O 1
ATOM 2226 N N . ASP A 1 283 ? -9.281 48.425 -6.765 1.00 57.97 294 ASP A N 1
ATOM 2227 C CA . ASP A 1 283 ? -7.997 47.753 -6.564 1.00 58.44 294 ASP A CA 1
ATOM 2228 C C . ASP A 1 283 ? -8.159 46.240 -6.697 1.00 55.43 294 ASP A C 1
ATOM 2229 O O . ASP A 1 283 ? -7.673 45.461 -5.873 1.00 56.06 294 ASP A O 1
ATOM 2234 N N . ALA A 1 284 ? -8.872 45.832 -7.751 1.00 51.77 295 ALA A N 1
ATOM 2235 C CA . ALA A 1 284 ? -9.277 44.436 -7.896 1.00 48.07 295 ALA A CA 1
ATOM 2236 C C . ALA A 1 284 ? -8.081 43.495 -7.850 1.00 46.58 295 ALA A C 1
ATOM 2237 O O . ALA A 1 284 ? -8.123 42.458 -7.176 1.00 44.12 295 ALA A O 1
ATOM 2239 N N . GLN A 1 285 ? -7.001 43.843 -8.551 1.00 47.46 296 GLN A N 1
ATOM 2240 C CA . GLN A 1 285 ? -5.839 42.962 -8.586 1.00 48.83 296 GLN A CA 1
ATOM 2241 C C . GLN A 1 285 ? -5.076 42.986 -7.269 1.00 47.68 296 GLN A C 1
ATOM 2242 O O . GLN A 1 285 ? -4.463 41.981 -6.890 1.00 47.30 296 GLN A O 1
ATOM 2248 N N . LYS A 1 286 ? -5.112 44.112 -6.555 1.00 46.74 297 LYS A N 1
ATOM 2249 C CA . LYS A 1 286 ? -4.415 44.192 -5.278 1.00 46.44 297 LYS A CA 1
ATOM 2250 C C . LYS A 1 286 ? -5.082 43.306 -4.232 1.00 43.20 297 LYS A C 1
ATOM 2251 O O . LYS A 1 286 ? -4.401 42.771 -3.350 1.00 42.96 297 LYS A O 1
ATOM 2257 N N . ASN A 1 287 ? -6.394 43.102 -4.337 1.00 40.19 298 ASN A N 1
ATOM 2258 C CA . ASN A 1 287 ? -7.181 42.426 -3.306 1.00 38.39 298 ASN A CA 1
ATOM 2259 C C . ASN A 1 287 ? -7.967 41.279 -3.931 1.00 33.24 298 ASN A C 1
ATOM 2260 O O . ASN A 1 287 ? -9.188 41.368 -4.104 1.00 32.00 298 ASN A O 1
ATOM 2265 N N . PRO A 1 288 ? -7.297 40.176 -4.265 1.00 30.34 299 PRO A N 1
ATOM 2266 C CA . PRO A 1 288 ? -7.978 39.090 -4.981 1.00 26.99 299 PRO A CA 1
ATOM 2267 C C . PRO A 1 288 ? -9.125 38.502 -4.172 1.00 25.49 299 PRO A C 1
ATOM 2268 O O . PRO A 1 288 ? -9.049 38.363 -2.948 1.00 26.49 299 PRO A O 1
ATOM 2272 N N . ALA A 1 289 ? -10.198 38.150 -4.884 1.00 22.32 300 ALA A N 1
ATOM 2273 C CA . ALA A 1 289 ? -11.356 37.534 -4.246 1.00 21.96 300 ALA A CA 1
ATOM 2274 C C . ALA A 1 289 ? -11.059 36.117 -3.772 1.00 22.74 300 ALA A C 1
ATOM 2275 O O . ALA A 1 289 ? -11.640 35.667 -2.778 1.00 23.88 300 ALA A O 1
ATOM 2277 N N . THR A 1 290 ? -10.194 35.395 -4.486 1.00 20.43 301 THR A N 1
ATOM 2278 C CA . THR A 1 290 ? -9.729 34.073 -4.082 1.00 20.82 301 THR A CA 1
ATOM 2279 C C . THR A 1 290 ? -8.229 33.975 -4.311 1.00 21.89 301 THR A C 1
ATOM 2280 O O . THR A 1 290 ? -7.655 34.678 -5.148 1.00 23.54 301 THR A O 1
ATOM 2284 N N A GLN A 1 291 ? -7.598 33.084 -3.549 0.44 22.52 302 GLN A N 1
ATOM 2285 N N B GLN A 1 291 ? -7.599 33.073 -3.569 0.56 21.86 302 GLN A N 1
ATOM 2286 C CA A GLN A 1 291 ? -6.170 32.838 -3.611 0.44 23.45 302 GLN A CA 1
ATOM 2287 C CA B GLN A 1 291 ? -6.167 32.865 -3.677 0.56 22.13 302 GLN A CA 1
ATOM 2288 C C A GLN A 1 291 ? -5.905 31.372 -3.921 0.44 22.50 302 GLN A C 1
ATOM 2289 C C B GLN A 1 291 ? -5.885 31.387 -3.895 0.56 21.82 302 GLN A C 1
ATOM 2290 O O A GLN A 1 291 ? -6.719 30.509 -3.580 0.44 22.26 302 GLN A O 1
ATOM 2291 O O B GLN A 1 291 ? -6.670 30.534 -3.469 0.56 22.14 302 GLN A O 1
ATOM 2302 N N . PRO A 1 292 ? -4.788 31.059 -4.581 1.00 22.82 303 PRO A N 1
ATOM 2303 C CA . PRO A 1 292 ? -4.503 29.652 -4.900 1.00 22.22 303 PRO A CA 1
ATOM 2304 C C . PRO A 1 292 ? -4.379 28.814 -3.634 1.00 21.62 303 PRO A C 1
ATOM 2305 O O . PRO A 1 292 ? -3.759 29.228 -2.648 1.00 24.42 303 PRO A O 1
ATOM 2309 N N . TYR A 1 293 ? -4.988 27.625 -3.664 1.00 20.85 304 TYR A N 1
ATOM 2310 C CA . TYR A 1 293 ? -4.866 26.681 -2.563 1.00 19.60 304 TYR A CA 1
ATOM 2311 C C . TYR A 1 293 ? -3.992 25.475 -2.899 1.00 19.43 304 TYR A C 1
ATOM 2312 O O . TYR A 1 293 ? -3.722 24.660 -2.009 1.00 20.92 304 TYR A O 1
ATOM 2321 N N . PHE A 1 294 ? -3.556 25.327 -4.149 1.00 19.62 305 PHE A N 1
ATOM 2322 C CA . PHE A 1 294 ? -2.478 24.400 -4.469 1.00 19.89 305 PHE A CA 1
ATOM 2323 C C . PHE A 1 294 ? -1.151 25.076 -4.155 1.00 21.19 305 PHE A C 1
ATOM 2324 O O . PHE A 1 294 ? -0.995 26.288 -4.345 1.00 23.29 305 PHE A O 1
ATOM 2332 N N . GLY A 1 295 ? -0.192 24.285 -3.680 1.00 21.22 306 GLY A N 1
ATOM 2333 C CA . GLY A 1 295 ? 1.168 24.745 -3.526 1.00 23.03 306 GLY A CA 1
ATOM 2334 C C . GLY A 1 295 ? 2.099 23.938 -4.406 1.00 23.50 306 GLY A C 1
ATOM 2335 O O . GLY A 1 295 ? 1.655 23.189 -5.280 1.00 23.34 306 GLY A O 1
ATOM 2336 N N . PRO A 1 296 ? 3.414 24.072 -4.187 1.00 25.37 307 PRO A N 1
ATOM 2337 C CA . PRO A 1 296 ? 4.384 23.354 -5.037 1.00 25.45 307 PRO A CA 1
ATOM 2338 C C . PRO A 1 296 ? 4.181 21.851 -5.087 1.00 24.54 307 PRO A C 1
ATOM 2339 O O . PRO A 1 296 ? 4.415 21.247 -6.139 1.00 24.58 307 PRO A O 1
ATOM 2343 N N . GLN A 1 297 ? 3.760 21.224 -3.986 1.00 25.03 308 GLN A N 1
ATOM 2344 C CA . GLN A 1 297 ? 3.563 19.776 -3.997 1.00 24.77 308 GLN A CA 1
ATOM 2345 C C . GLN A 1 297 ? 2.442 19.373 -4.944 1.00 22.11 308 GLN A C 1
ATOM 2346 O O . GLN A 1 297 ? 2.563 18.379 -5.668 1.00 23.46 308 GLN A O 1
ATOM 2352 N N . GLU A 1 298 ? 1.339 20.128 -4.955 1.00 21.29 309 GLU A N 1
ATOM 2353 C CA . GLU A 1 298 ? 0.223 19.762 -5.824 1.00 20.35 309 GLU A CA 1
ATOM 2354 C C . GLU A 1 298 ? 0.524 20.099 -7.279 1.00 20.65 309 GLU A C 1
ATOM 2355 O O . GLU A 1 298 ? 0.162 19.341 -8.188 1.00 21.70 309 GLU A O 1
ATOM 2361 N N . ILE A 1 299 ? 1.155 21.250 -7.519 1.00 21.36 310 ILE A N 1
ATOM 2362 C CA . ILE A 1 299 ? 1.575 21.593 -8.873 1.00 22.23 310 ILE A CA 1
ATOM 2363 C C . ILE A 1 299 ? 2.571 20.561 -9.386 1.00 21.47 310 ILE A C 1
ATOM 2364 O O . ILE A 1 299 ? 2.487 20.117 -10.538 1.00 22.21 310 ILE A O 1
ATOM 2369 N N . GLY A 1 300 ? 3.498 20.134 -8.523 1.00 22.61 311 GLY A N 1
ATOM 2370 C CA . GLY A 1 300 ? 4.440 19.090 -8.892 1.00 22.33 311 GLY A CA 1
ATOM 2371 C C . GLY A 1 300 ? 3.786 17.738 -9.116 1.00 22.13 311 GLY A C 1
ATOM 2372 O O . GLY A 1 300 ? 4.199 16.982 -10.004 1.00 23.18 311 GLY A O 1
ATOM 2373 N N . LEU A 1 301 ? 2.761 17.412 -8.320 1.00 22.43 312 LEU A N 1
ATOM 2374 C CA . LEU A 1 301 ? 2.013 16.175 -8.537 1.00 21.89 312 LEU A CA 1
ATOM 2375 C C . LEU A 1 301 ? 1.428 16.140 -9.945 1.00 20.56 312 LEU A C 1
ATOM 2376 O O . LEU A 1 301 ? 1.576 15.150 -10.677 1.00 22.08 312 LEU A O 1
ATOM 2381 N N . PHE A 1 302 ? 0.769 17.224 -10.349 1.00 19.72 313 PHE A N 1
ATOM 2382 C CA . PHE A 1 302 ? 0.183 17.246 -11.681 1.00 19.24 313 PHE A CA 1
ATOM 2383 C C . PHE A 1 302 ? 1.261 17.248 -12.761 1.00 20.21 313 PHE A C 1
ATOM 2384 O O . PHE A 1 302 ? 1.095 16.612 -13.808 1.00 20.93 313 PHE A O 1
ATOM 2392 N N . LYS A 1 303 ? 2.388 17.924 -12.513 1.00 21.42 314 LYS A N 1
ATOM 2393 C CA . LYS A 1 303 ? 3.518 17.848 -13.435 1.00 23.08 314 LYS A CA 1
ATOM 2394 C C . LYS A 1 303 ? 3.961 16.405 -13.625 1.00 21.66 314 LYS A C 1
ATOM 2395 O O . LYS A 1 303 ? 4.169 15.945 -14.756 1.00 23.23 314 LYS A O 1
ATOM 2401 N N . SER A 1 304 ? 4.085 15.661 -12.528 1.00 22.51 315 SER A N 1
ATOM 2402 C CA . SER A 1 304 ? 4.531 14.277 -12.616 1.00 22.85 315 SER A CA 1
ATOM 2403 C C . SER A 1 304 ? 3.550 13.406 -13.390 1.00 22.52 315 SER A C 1
ATOM 2404 O O . SER A 1 304 ? 3.942 12.342 -13.887 1.00 22.58 315 SER A O 1
ATOM 2407 N N . LEU A 1 305 ? 2.306 13.861 -13.537 1.00 21.61 316 LEU A N 1
ATOM 2408 C CA . LEU A 1 305 ? 1.256 13.153 -14.249 1.00 22.35 316 LEU A CA 1
ATOM 2409 C C . LEU A 1 305 ? 1.082 13.641 -15.683 1.00 22.31 316 LEU A C 1
ATOM 2410 O O . LEU A 1 305 ? 0.235 13.107 -16.406 1.00 23.81 316 LEU A O 1
ATOM 2415 N N . GLY A 1 306 ? 1.851 14.638 -16.106 1.00 22.20 317 GLY A N 1
ATOM 2416 C CA . GLY A 1 306 ? 1.798 15.121 -17.471 1.00 22.65 317 GLY A CA 1
ATOM 2417 C C . GLY A 1 306 ? 1.080 16.439 -17.693 1.00 22.83 317 GLY A C 1
ATOM 2418 O O . GLY A 1 306 ? 0.765 16.754 -18.848 1.00 24.49 317 GLY A O 1
ATOM 2419 N N . TYR A 1 307 ? 0.839 17.229 -16.643 1.00 20.79 318 TYR A N 1
ATOM 2420 C CA . TYR A 1 307 ? 0.062 18.464 -16.748 1.00 21.58 318 TYR A CA 1
ATOM 2421 C C . TYR A 1 307 ? 0.817 19.606 -16.095 1.00 22.74 318 TYR A C 1
ATOM 2422 O O . TYR A 1 307 ? 1.173 19.522 -14.915 1.00 23.20 318 TYR A O 1
ATOM 2431 N N . ASP A 1 308 ? 1.041 20.677 -16.852 1.00 23.47 319 ASP A N 1
ATOM 2432 C CA . ASP A 1 308 ? 1.643 21.898 -16.327 1.00 22.26 319 ASP A CA 1
ATOM 2433 C C . ASP A 1 308 ? 0.457 22.828 -16.094 1.00 21.49 319 ASP A C 1
ATOM 2434 O O . ASP A 1 308 ? -0.065 23.432 -17.033 1.00 21.37 319 ASP A O 1
ATOM 2439 N N . LEU A 1 309 ? 0.025 22.935 -14.838 1.00 22.25 320 LEU A N 1
ATOM 2440 C CA . LEU A 1 309 ? -1.189 23.678 -14.518 1.00 22.37 320 LEU A CA 1
ATOM 2441 C C . LEU A 1 309 ? -1.060 25.179 -14.732 1.00 24.49 320 LEU A C 1
ATOM 2442 O O . LEU A 1 309 ? -2.080 25.873 -14.683 1.00 25.99 320 LEU A O 1
ATOM 2447 N N . THR A 1 310 ? 0.151 25.697 -14.960 1.00 25.64 321 THR A N 1
ATOM 2448 C CA . THR A 1 310 ? 0.287 27.110 -15.296 1.00 28.35 321 THR A CA 1
ATOM 2449 C C . THR A 1 310 ? -0.064 27.380 -16.747 1.00 29.78 321 THR A C 1
ATOM 2450 O O . THR A 1 310 ? -0.299 28.539 -17.110 1.00 32.59 321 THR A O 1
ATOM 2454 N N . LYS A 1 311 ? -0.097 26.340 -17.577 1.00 27.62 322 LYS A N 1
ATOM 2455 C CA . LYS A 1 311 ? -0.399 26.464 -18.999 1.00 28.45 322 LYS A CA 1
ATOM 2456 C C . LYS A 1 311 ? -1.753 25.902 -19.389 1.00 28.18 322 LYS A C 1
ATOM 2457 O O . LYS A 1 311 ? -2.417 26.469 -20.256 1.00 30.36 322 LYS A O 1
ATOM 2463 N N . ASP A 1 312 ? -2.175 24.789 -18.795 1.00 25.24 323 ASP A N 1
ATOM 2464 C CA . ASP A 1 312 ? -3.487 24.243 -19.116 1.00 25.06 323 ASP A CA 1
ATOM 2465 C C . ASP A 1 312 ? -3.961 23.321 -18.005 1.00 22.88 323 ASP A C 1
ATOM 2466 O O . ASP A 1 312 ? -3.169 22.707 -17.279 1.00 23.82 323 ASP A O 1
ATOM 2471 N N . THR A 1 313 ? -5.276 23.248 -17.887 1.00 18.45 324 THR A N 1
ATOM 2472 C CA . THR A 1 313 ? -5.931 22.550 -16.798 1.00 16.22 324 THR A CA 1
ATOM 2473 C C . THR A 1 313 ? -6.801 21.403 -17.296 1.00 17.33 324 THR A C 1
ATOM 2474 O O . THR A 1 313 ? -7.551 20.824 -16.505 1.00 18.17 324 THR A O 1
ATOM 2478 N N . TYR A 1 314 ? -6.698 21.064 -18.581 1.00 17.22 325 TYR A N 1
ATOM 2479 C CA . TYR A 1 314 ? -7.555 20.085 -19.245 1.00 16.44 325 TYR A CA 1
ATOM 2480 C C . TYR A 1 314 ? -7.036 18.673 -19.020 1.00 17.17 325 TYR A C 1
ATOM 2481 O O . TYR A 1 314 ? -5.856 18.389 -19.259 1.00 17.70 325 TYR A O 1
ATOM 2490 N N . VAL A 1 315 ? -7.921 17.778 -18.577 1.00 16.20 326 VAL A N 1
ATOM 2491 C CA . VAL A 1 315 ? -7.593 16.36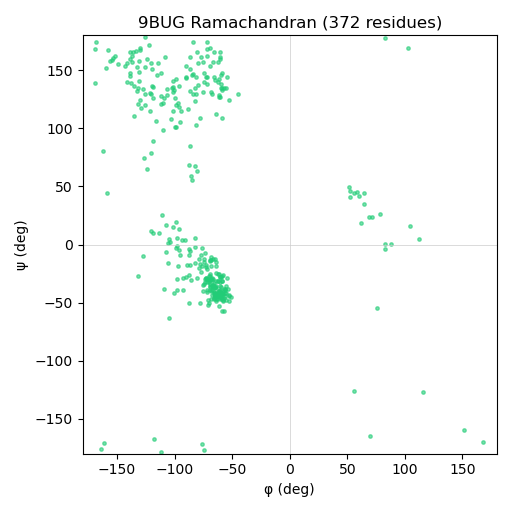1 -18.430 1.00 15.75 326 VAL A CA 1
ATOM 2492 C C . VAL A 1 315 ? -8.677 15.541 -19.129 1.00 15.27 326 VAL A C 1
ATOM 2493 O O . VAL A 1 315 ? -9.850 15.602 -18.746 1.00 15.68 326 VAL A O 1
ATOM 2497 N N . LYS A 1 316 ? -8.291 14.793 -20.168 1.00 15.31 327 LYS A N 1
ATOM 2498 C CA . LYS A 1 316 ? -9.237 13.932 -20.870 1.00 16.32 327 LYS A CA 1
ATOM 2499 C C . LYS A 1 316 ? -9.847 12.914 -19.918 1.00 16.18 327 LYS A C 1
ATOM 2500 O O . LYS A 1 316 ? -9.191 12.430 -18.994 1.00 17.16 327 LYS A O 1
ATOM 2506 N N . TYR A 1 317 ? -11.106 12.545 -20.183 1.00 15.04 328 TYR A N 1
ATOM 2507 C CA . TYR A 1 317 ? -11.746 11.537 -19.335 1.00 15.22 328 TYR A CA 1
ATOM 2508 C C . TYR A 1 317 ? -10.932 10.246 -19.296 1.00 16.22 328 TYR A C 1
ATOM 2509 O O . TYR A 1 317 ? -10.765 9.642 -18.227 1.00 17.42 328 TYR A O 1
ATOM 2518 N N . ASN A 1 318 ? -10.408 9.807 -20.449 1.00 16.72 329 ASN A N 1
ATOM 2519 C CA . ASN A 1 318 ? -9.616 8.577 -20.441 1.00 17.70 329 ASN A CA 1
ATOM 2520 C C . ASN A 1 318 ? -8.392 8.700 -19.530 1.00 17.43 329 ASN A C 1
ATOM 2521 O O . ASN A 1 318 ? -7.978 7.715 -18.912 1.00 19.05 329 ASN A O 1
ATOM 2526 N N . ASP A 1 319 ? -7.823 9.900 -19.417 1.00 17.26 330 ASP A N 1
ATOM 2527 C CA . ASP A 1 319 ? -6.692 10.114 -18.525 1.00 17.51 330 ASP A CA 1
ATOM 2528 C C . ASP A 1 319 ? -7.136 10.299 -17.083 1.00 17.35 330 ASP A C 1
ATOM 2529 O O . ASP A 1 319 ? -6.384 9.958 -16.163 1.00 18.36 330 ASP A O 1
ATOM 2534 N N . ILE A 1 320 ? -8.345 10.820 -16.856 1.00 17.25 331 ILE A N 1
ATOM 2535 C CA . ILE A 1 320 ? -8.873 10.841 -15.495 1.00 17.45 331 ILE A CA 1
ATOM 2536 C C . ILE A 1 320 ? -8.996 9.421 -14.975 1.00 16.77 331 ILE A C 1
ATOM 2537 O O . ILE A 1 320 ? -8.593 9.122 -13.845 1.00 18.25 331 ILE A O 1
ATOM 2542 N N . VAL A 1 321 ? -9.542 8.518 -15.799 1.00 17.50 332 VAL A N 1
ATOM 2543 C CA . VAL A 1 321 ? -9.657 7.115 -15.405 1.00 18.41 332 VAL A CA 1
ATOM 2544 C C . VAL A 1 321 ? -8.277 6.523 -15.157 1.00 19.60 332 VAL A C 1
ATOM 2545 O O . VAL A 1 321 ? -8.009 5.960 -14.090 1.00 20.94 332 VAL A O 1
ATOM 2549 N N . LYS A 1 322 ? -7.376 6.657 -16.135 1.00 19.40 333 LYS A N 1
ATOM 2550 C CA . LYS A 1 322 ? -6.097 5.955 -16.074 1.00 21.78 333 LYS A CA 1
ATOM 2551 C C . LYS A 1 322 ? -5.171 6.536 -15.006 1.00 21.19 333 LYS A C 1
ATOM 2552 O O . LYS A 1 322 ? -4.592 5.791 -14.206 1.00 23.04 333 LYS A O 1
ATOM 2558 N N . LYS A 1 323 ? -5.015 7.863 -14.978 1.00 20.69 334 LYS A N 1
ATOM 2559 C CA . LYS A 1 323 ? -3.992 8.491 -14.148 1.00 20.72 334 LYS A CA 1
ATOM 2560 C C . LYS A 1 323 ? -4.490 8.904 -12.776 1.00 20.98 334 LYS A C 1
ATOM 2561 O O . LYS A 1 323 ? -3.687 8.967 -11.833 1.00 21.53 334 LYS A O 1
ATOM 2567 N N . LEU A 1 324 ? -5.777 9.219 -12.643 1.00 20.16 335 LEU A N 1
ATOM 2568 C CA . LEU A 1 324 ? -6.291 9.770 -11.394 1.00 19.78 335 LEU A CA 1
ATOM 2569 C C . LEU A 1 324 ? -7.094 8.733 -10.616 1.00 19.46 335 LEU A C 1
ATOM 2570 O O . LEU A 1 324 ? -6.686 8.326 -9.526 1.00 20.63 335 LEU A O 1
ATOM 2575 N N . LEU A 1 325 ? -8.214 8.265 -11.180 1.00 18.76 336 LEU A N 1
ATOM 2576 C CA . LEU A 1 325 ? -9.023 7.255 -10.503 1.00 19.59 336 LEU A CA 1
ATOM 2577 C C . LEU A 1 325 ? -8.218 5.989 -10.238 1.00 20.78 336 LEU A C 1
ATOM 2578 O O . LEU A 1 325 ? -8.299 5.412 -9.146 1.00 23.51 336 LEU A O 1
ATOM 2583 N N . ASN A 1 326 ? -7.407 5.559 -11.207 1.00 21.71 337 ASN A N 1
ATOM 2584 C CA . ASN A 1 326 ? -6.631 4.329 -11.085 1.00 22.78 337 ASN A CA 1
ATOM 2585 C C . ASN A 1 326 ? -5.178 4.579 -10.679 1.00 24.67 337 ASN A C 1
ATOM 2586 O O . ASN A 1 326 ? -4.326 3.708 -10.894 1.00 26.04 337 ASN A O 1
ATOM 2591 N N . ASP A 1 327 ? -4.875 5.747 -10.119 1.00 24.18 338 ASP A N 1
ATOM 2592 C CA . ASP A 1 327 ? -3.544 6.023 -9.599 1.00 24.63 338 ASP A CA 1
ATOM 2593 C C . ASP A 1 327 ? -3.138 4.904 -8.640 1.00 26.74 338 ASP A C 1
ATOM 2594 O O . ASP A 1 327 ? -3.882 4.611 -7.690 1.00 27.60 338 ASP A O 1
ATOM 2599 N N . PRO A 1 328 ? -2.001 4.247 -8.863 1.00 28.30 339 PRO A N 1
ATOM 2600 C CA . PRO A 1 328 ? -1.629 3.133 -7.977 1.00 28.53 339 PRO A CA 1
ATOM 2601 C C . PRO A 1 328 ? -1.557 3.521 -6.509 1.00 29.98 339 PRO A C 1
ATOM 2602 O O . PRO A 1 328 ? -1.992 2.747 -5.646 1.00 31.77 339 PRO A O 1
ATOM 2606 N N . GLN A 1 329 ? -1.036 4.708 -6.203 1.00 29.83 340 GLN A N 1
ATOM 2607 C CA . GLN A 1 329 ? -0.951 5.187 -4.830 1.00 30.51 340 GLN A CA 1
ATOM 2608 C C . GLN A 1 329 ? -2.290 5.680 -4.286 1.00 29.17 340 GLN A C 1
ATOM 2609 O O . GLN A 1 329 ? -2.358 6.059 -3.111 1.00 29.92 340 GLN A O 1
ATOM 2615 N N . LYS A 1 330 ? -3.345 5.689 -5.106 1.00 29.24 341 LYS A N 1
ATOM 2616 C CA . LYS A 1 330 ? -4.688 6.085 -4.671 1.00 29.10 341 LYS A CA 1
ATOM 2617 C C . LYS A 1 330 ? -4.685 7.485 -4.052 1.00 24.56 341 LYS A C 1
ATOM 2618 O O . LYS A 1 330 ? -5.300 7.735 -3.011 1.00 25.62 341 LYS A O 1
ATOM 2624 N N . ARG A 1 331 ? -3.988 8.409 -4.713 1.00 24.16 342 ARG A N 1
ATOM 2625 C CA . ARG A 1 331 ? -3.832 9.765 -4.195 1.00 24.04 342 ARG A CA 1
ATOM 2626 C C . ARG A 1 331 ? -5.053 10.644 -4.424 1.00 22.53 342 ARG A C 1
ATOM 2627 O O . ARG A 1 331 ? -5.138 11.723 -3.832 1.00 24.25 342 ARG A O 1
ATOM 2635 N N . PHE A 1 332 ? -5.997 10.208 -5.250 1.00 22.26 343 PHE A N 1
ATOM 2636 C CA . PHE A 1 332 ? -7.192 10.971 -5.581 1.00 22.11 343 PHE A CA 1
ATOM 2637 C C . PHE A 1 332 ? -8.406 10.278 -4.978 1.00 22.26 343 PHE A C 1
ATOM 2638 O O . PHE A 1 332 ? -8.592 9.072 -5.168 1.00 24.54 343 PHE A O 1
ATOM 2646 N N . THR A 1 333 ? -9.209 11.033 -4.232 1.00 21.34 344 THR A N 1
ATOM 2647 C CA . THR A 1 333 ? -10.419 10.522 -3.599 1.00 23.04 344 THR A CA 1
ATOM 2648 C C . THR A 1 333 ? -11.626 11.053 -4.361 1.00 20.69 344 THR A C 1
ATOM 2649 O O . THR A 1 333 ? -11.686 12.243 -4.690 1.00 18.41 344 THR A O 1
ATOM 2653 N N . GLU A 1 334 ? -12.581 10.178 -4.650 1.00 22.66 345 GLU A N 1
ATOM 2654 C CA . GLU A 1 334 ? -13.724 10.560 -5.462 1.00 21.27 345 GLU A CA 1
ATOM 2655 C C . GLU A 1 334 ? -14.869 11.083 -4.597 1.00 20.31 345 GLU A C 1
ATOM 2656 O O . GLU A 1 334 ? -15.100 10.600 -3.482 1.00 22.94 345 GLU A O 1
ATOM 2662 N N . HIS A 1 335 ? -15.570 12.091 -5.116 1.00 18.26 346 HIS A N 1
ATOM 2663 C CA . HIS A 1 335 ? -16.690 12.724 -4.439 1.00 18.16 346 HIS A CA 1
ATOM 2664 C C . HIS A 1 335 ? -17.786 12.978 -5.465 1.00 17.35 346 HIS A C 1
ATOM 2665 O O . HIS A 1 335 ? -17.558 12.941 -6.677 1.00 18.08 346 HIS A O 1
ATOM 2672 N N . TRP A 1 336 ? -18.974 13.279 -4.966 1.00 17.93 347 TRP A N 1
ATOM 2673 C CA . TRP A 1 336 ? -20.107 13.654 -5.794 1.00 18.01 347 TRP A CA 1
ATOM 2674 C C . TRP A 1 336 ? -20.712 14.915 -5.201 1.00 18.61 347 TRP A C 1
ATOM 2675 O O . TRP A 1 336 ? -20.887 14.991 -3.983 1.00 19.37 347 TRP A O 1
ATOM 2686 N N . ASP A 1 337 ? -21.020 15.902 -6.042 1.00 17.85 348 ASP A N 1
ATOM 2687 C CA . ASP A 1 337 ? -21.726 17.101 -5.603 1.00 16.87 348 ASP A CA 1
ATOM 2688 C C . ASP A 1 337 ? -23.206 16.985 -5.943 1.00 17.41 348 ASP A C 1
ATOM 2689 O O . ASP A 1 337 ? -23.567 16.807 -7.113 1.00 17.62 348 ASP A O 1
ATOM 2694 N N . ASP A 1 338 ? -24.058 17.157 -4.927 1.00 20.37 349 ASP A N 1
ATOM 2695 C CA . ASP A 1 338 ? -25.479 16.837 -5.042 1.00 21.55 349 ASP A CA 1
ATOM 2696 C C . ASP A 1 338 ? -26.236 17.834 -5.907 1.00 21.09 349 ASP A C 1
ATOM 2697 O O . ASP A 1 338 ? -27.278 17.488 -6.475 1.00 22.02 349 ASP A O 1
ATOM 2702 N N . GLN A 1 339 ? -25.783 19.083 -5.967 1.00 20.66 350 GLN A N 1
ATOM 2703 C CA . GLN A 1 339 ? -26.456 20.083 -6.788 1.00 22.48 350 GLN A CA 1
ATOM 2704 C C . GLN A 1 339 ? -25.798 20.274 -8.143 1.00 21.80 350 GLN A C 1
ATOM 2705 O O . GLN A 1 339 ? -26.494 20.468 -9.146 1.00 23.41 350 GLN A O 1
ATOM 2711 N N . ALA A 1 340 ? -24.468 20.253 -8.194 1.00 18.43 351 ALA A N 1
ATOM 2712 C CA . ALA A 1 340 ? -23.795 20.339 -9.479 1.00 18.53 351 ALA A CA 1
ATOM 2713 C C . ALA A 1 340 ? -24.025 19.075 -10.288 1.00 16.82 351 ALA A C 1
ATOM 2714 O O . ALA A 1 340 ? -23.979 19.112 -11.525 1.00 17.52 351 ALA A O 1
ATOM 2716 N N . LYS A 1 341 ? -24.298 17.962 -9.607 1.00 16.57 352 LYS A N 1
ATOM 2717 C CA . LYS A 1 341 ? -24.605 16.676 -10.243 1.00 15.89 352 LYS A CA 1
ATOM 2718 C C . LYS A 1 341 ? -23.451 16.189 -11.108 1.00 15.87 352 LYS A C 1
ATOM 2719 O O . LYS A 1 341 ? -23.655 15.666 -12.209 1.00 16.52 352 LYS A O 1
ATOM 2725 N N . VAL A 1 342 ?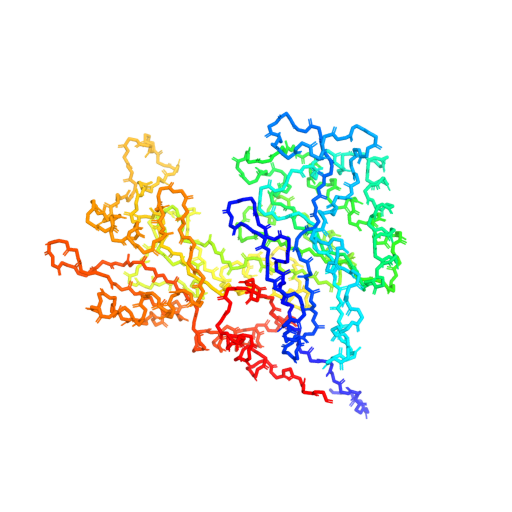 -22.234 16.353 -10.596 1.00 15.57 353 VAL A N 1
ATOM 2726 C CA . VAL A 1 342 ? -21.026 15.890 -11.278 1.00 15.23 353 VAL A CA 1
ATOM 2727 C C . VAL A 1 342 ? -20.060 15.337 -10.243 1.00 15.63 353 VAL A C 1
ATOM 2728 O O . VAL A 1 342 ? -20.100 15.710 -9.059 1.00 16.09 353 VAL A O 1
ATOM 2732 N N . PRO A 1 343 ? -19.164 14.451 -10.671 1.00 15.73 354 PRO A N 1
ATOM 2733 C CA . PRO A 1 343 ? -18.090 13.985 -9.792 1.00 16.34 354 PRO A CA 1
ATOM 2734 C C . PRO A 1 343 ? -16.945 14.985 -9.699 1.00 15.26 354 PRO A C 1
ATOM 2735 O O . PRO A 1 343 ? -16.708 15.807 -10.591 1.00 15.74 354 PRO A O 1
ATOM 2739 N N . TRP A 1 344 ? -16.213 14.891 -8.592 1.00 15.00 355 TRP A N 1
ATOM 2740 C CA . TRP A 1 344 ? -14.985 15.658 -8.439 1.00 15.05 355 TRP A CA 1
ATOM 2741 C C . TRP A 1 344 ? -14.019 14.868 -7.565 1.00 14.71 355 TRP A C 1
ATOM 2742 O O . TRP A 1 344 ? -14.433 14.020 -6.774 1.00 16.80 355 TRP A O 1
ATOM 2753 N N . LEU A 1 345 ? -12.723 15.136 -7.726 1.00 15.94 356 LEU A N 1
ATOM 2754 C CA . LEU A 1 345 ? -11.688 14.436 -6.977 1.00 16.98 356 LEU A CA 1
ATOM 2755 C C . LEU A 1 345 ? -10.964 15.407 -6.059 1.00 16.63 356 LEU A C 1
ATOM 2756 O O . LEU A 1 345 ? -10.750 16.570 -6.406 1.00 16.76 356 LEU A O 1
ATOM 2761 N N . SER A 1 346 ? -10.552 14.909 -4.897 1.00 17.21 357 SER A N 1
ATOM 2762 C CA . SER A 1 346 ? -9.667 15.644 -4.009 1.00 17.64 357 SER A CA 1
ATOM 2763 C C . SER A 1 346 ? -8.307 14.965 -3.930 1.00 18.71 357 SER A C 1
ATOM 2764 O O . SER A 1 346 ? -8.163 13.767 -4.201 1.00 19.64 357 SER A O 1
ATOM 2767 N N A VAL A 1 347 ? -7.295 15.759 -3.582 0.65 18.20 358 VAL A N 1
ATOM 2768 N N B VAL A 1 347 ? -7.312 15.759 -3.538 0.35 18.87 358 VAL A N 1
ATOM 2769 C CA A VAL A 1 347 ? -5.976 15.251 -3.225 0.65 18.58 358 VAL A CA 1
ATOM 2770 C CA B VAL A 1 347 ? -5.972 15.281 -3.234 0.35 19.53 358 VAL A CA 1
ATOM 2771 C C A VAL A 1 347 ? -5.644 15.783 -1.847 0.65 19.99 358 VAL A C 1
ATOM 2772 C C B VAL A 1 347 ? -5.589 15.826 -1.870 0.35 20.36 358 VAL A C 1
ATOM 2773 O O A VAL A 1 347 ? -6.115 16.850 -1.449 0.65 20.91 358 VAL A O 1
ATOM 2774 O O B VAL A 1 347 ? -5.975 16.938 -1.498 0.35 20.54 358 VAL A O 1
ATOM 2781 N N . LYS A 1 348 ? -4.811 15.046 -1.127 1.00 20.89 359 LYS A N 1
ATOM 2782 C CA . LYS A 1 348 ? -4.350 15.486 0.177 1.00 21.95 359 LYS A CA 1
ATOM 2783 C C . LYS A 1 348 ? -3.132 16.381 0.005 1.00 20.98 359 LYS A C 1
ATOM 2784 O O . LYS A 1 348 ? -2.156 16.001 -0.654 1.00 22.90 359 LYS A O 1
ATOM 2790 N N . GLY A 1 349 ? -3.212 17.588 0.551 1.00 21.98 360 GLY A N 1
ATOM 2791 C CA . GLY A 1 349 ? -2.100 18.505 0.498 1.00 24.37 360 GLY A CA 1
ATOM 2792 C C . GLY A 1 349 ? -0.982 18.055 1.413 1.00 25.95 360 GLY A C 1
ATOM 2793 O O . GLY A 1 349 ? -1.093 17.089 2.169 1.00 25.05 360 GLY A O 1
ATOM 2794 N N . ALA A 1 350 ? 0.136 18.781 1.339 1.00 28.10 361 ALA A N 1
ATOM 2795 C CA . ALA A 1 350 ? 1.233 18.498 2.256 1.00 30.71 361 ALA A CA 1
ATOM 2796 C C . ALA A 1 350 ? 0.798 18.694 3.699 1.00 31.45 361 ALA A C 1
ATOM 2797 O O . ALA A 1 350 ? 1.323 18.031 4.600 1.00 33.03 361 ALA A O 1
ATOM 2799 N N . ASP A 1 351 ? -0.176 19.574 3.933 1.00 31.10 362 ASP A N 1
ATOM 2800 C CA . ASP A 1 351 ? -0.716 19.823 5.265 1.00 31.02 362 ASP A CA 1
ATOM 2801 C C . ASP A 1 351 ? -1.770 18.801 5.679 1.00 28.32 362 ASP A C 1
ATOM 2802 O O . ASP A 1 351 ? -2.381 18.973 6.739 1.00 27.98 362 ASP A O 1
ATOM 2807 N N . GLY A 1 352 ? -1.993 17.757 4.870 1.00 25.72 363 GLY A N 1
ATOM 2808 C CA . GLY A 1 352 ? -2.950 16.707 5.172 1.00 24.08 363 GLY A CA 1
ATOM 2809 C C . GLY A 1 352 ? -4.380 17.001 4.769 1.00 22.47 363 GLY A C 1
ATOM 2810 O O . GLY A 1 352 ? -5.215 16.085 4.771 1.00 23.94 363 GLY A O 1
ATOM 2811 N N A ASN A 1 353 ? -4.699 18.246 4.438 0.66 21.42 364 ASN A N 1
ATOM 2812 N N B ASN A 1 353 ? -4.686 18.233 4.395 0.34 22.29 364 ASN A N 1
ATOM 2813 C CA A ASN A 1 353 ? -6.067 18.630 4.127 0.66 20.99 364 ASN A CA 1
ATOM 2814 C CA B ASN A 1 353 ? -6.055 18.625 4.110 0.34 22.07 364 ASN A CA 1
ATOM 2815 C C A ASN A 1 353 ? -6.469 18.166 2.728 0.66 19.04 364 ASN A C 1
ATOM 2816 C C B ASN A 1 353 ? -6.469 18.165 2.716 0.34 20.30 364 ASN A C 1
ATOM 2817 O O A ASN A 1 353 ? -5.677 18.228 1.784 0.66 19.68 364 ASN A O 1
ATOM 2818 O O B ASN A 1 353 ? -5.678 18.211 1.770 0.34 20.92 364 ASN A O 1
ATOM 2827 N N . ALA A 1 354 ? -7.719 17.723 2.592 1.00 18.80 365 ALA A N 1
ATOM 2828 C CA . ALA A 1 354 ? -8.268 17.380 1.285 1.00 18.77 365 ALA A CA 1
ATOM 2829 C C . ALA A 1 354 ? -8.485 18.654 0.471 1.00 18.02 365 ALA A C 1
ATOM 2830 O O . ALA A 1 354 ? -9.070 19.622 0.966 1.00 19.86 365 ALA A O 1
ATOM 2832 N N . LEU A 1 355 ? -7.996 18.667 -0.766 1.00 17.05 366 LEU A N 1
ATOM 2833 C CA . LEU A 1 355 ? -8.103 19.824 -1.650 1.00 17.30 366 LEU A CA 1
ATOM 2834 C C . LEU A 1 355 ? -8.874 19.461 -2.912 1.00 17.46 366 LEU A C 1
ATOM 2835 O O . LEU A 1 355 ? -8.639 18.409 -3.508 1.00 17.95 366 LEU A O 1
ATOM 2840 N N . PHE A 1 356 ? -9.781 20.351 -3.319 1.00 16.62 367 PHE A N 1
ATOM 2841 C CA . PHE A 1 356 ? -10.566 20.195 -4.542 1.00 16.08 367 PHE A CA 1
ATOM 2842 C C . PHE A 1 356 ? -9.632 20.220 -5.753 1.00 16.02 367 PHE A C 1
ATOM 2843 O O . PHE A 1 356 ? -9.037 21.254 -6.073 1.00 17.90 367 PHE A O 1
ATOM 2851 N N . ALA A 1 357 ? -9.495 19.087 -6.435 1.00 15.72 368 ALA A N 1
ATOM 2852 C CA . ALA A 1 357 ? -8.499 18.958 -7.491 1.00 16.66 368 ALA A CA 1
ATOM 2853 C C . ALA A 1 357 ? -9.065 19.110 -8.899 1.00 15.49 368 ALA A C 1
ATOM 2854 O O . ALA A 1 357 ? -8.443 19.769 -9.741 1.00 15.92 368 ALA A O 1
ATOM 2856 N N . ILE A 1 358 ? -10.229 18.535 -9.185 1.00 14.95 369 ILE A N 1
ATOM 2857 C CA . ILE A 1 358 ? -10.733 18.486 -10.556 1.00 14.90 369 ILE A CA 1
ATOM 2858 C C . ILE A 1 358 ? -12.182 18.024 -10.523 1.00 15.57 369 ILE A C 1
ATOM 2859 O O . ILE A 1 358 ? -12.545 17.139 -9.739 1.00 15.95 369 ILE A O 1
ATOM 2864 N N . SER A 1 359 ? -13.030 18.635 -11.340 1.00 15.65 370 SER A N 1
ATOM 2865 C CA . SER A 1 359 ? -14.365 18.115 -11.595 1.00 15.21 370 SER A CA 1
ATOM 2866 C C . SER A 1 359 ? -14.450 17.697 -13.055 1.00 15.58 370 SER A C 1
ATOM 2867 O O . SER A 1 359 ? -13.684 18.177 -13.891 1.00 15.77 370 SER A O 1
ATOM 2870 N N . TYR A 1 360 ? -15.363 16.777 -13.353 1.00 15.45 371 TYR A N 1
ATOM 2871 C CA . TYR A 1 360 ? -15.353 16.122 -14.660 1.00 15.80 371 TYR A CA 1
ATOM 2872 C C . TYR A 1 360 ? -16.726 15.493 -14.899 1.00 15.14 371 TYR A C 1
ATOM 2873 O O . TYR A 1 360 ? -17.683 15.745 -14.155 1.00 16.12 371 TYR A O 1
ATOM 2882 N N . GLU A 1 361 ? -16.829 14.682 -15.962 1.00 14.69 372 GLU A N 1
ATOM 2883 C CA . GLU A 1 361 ? -18.054 13.966 -16.308 1.00 14.32 372 GLU A CA 1
ATOM 2884 C C . GLU A 1 361 ? -17.786 12.468 -16.264 1.00 14.68 372 GLU A C 1
ATOM 2885 O O . GLU A 1 361 ? -16.761 11.996 -16.771 1.00 15.57 372 GLU A O 1
ATOM 2891 N N . ASN A 1 362 ? -18.713 11.720 -15.658 1.00 14.42 373 ASN A N 1
ATOM 2892 C CA . ASN A 1 362 ? -18.659 10.260 -15.696 1.00 16.22 373 ASN A CA 1
ATOM 2893 C C . ASN A 1 362 ? -19.994 9.734 -16.233 1.00 15.53 373 ASN A C 1
ATOM 2894 O O . ASN A 1 362 ? -20.884 10.539 -16.553 1.00 15.15 373 ASN A O 1
ATOM 2899 N N . PRO A 1 363 ? -20.189 8.421 -16.385 1.00 16.20 374 PRO A N 1
ATOM 2900 C CA . PRO A 1 363 ? -21.488 7.975 -16.920 1.00 17.15 374 PRO A CA 1
ATOM 2901 C C . PRO A 1 363 ? -22.680 8.467 -16.115 1.00 17.25 374 PRO A C 1
ATOM 2902 O O . PRO A 1 363 ? -23.706 8.837 -16.701 1.00 16.71 374 PRO A O 1
ATOM 2906 N N . ARG A 1 364 ? -22.561 8.502 -14.785 1.00 17.62 375 ARG A N 1
ATOM 2907 C CA . ARG A 1 364 ? -23.664 8.966 -13.953 1.00 17.08 375 ARG A CA 1
ATOM 2908 C C . ARG A 1 364 ? -24.033 10.408 -14.281 1.00 15.87 375 ARG A C 1
ATOM 2909 O O . ARG A 1 364 ? -25.215 10.743 -14.422 1.00 17.40 375 ARG A O 1
ATOM 2917 N N . SER A 1 365 ? -23.033 11.289 -14.377 1.00 15.80 376 SER A N 1
ATOM 2918 C CA . SER A 1 365 ? -23.332 12.699 -14.608 1.00 15.23 376 SER A CA 1
ATOM 2919 C C . SER A 1 365 ? -23.783 12.955 -16.045 1.00 14.88 376 SER A C 1
ATOM 2920 O O . SER A 1 365 ? -24.602 13.847 -16.284 1.00 15.58 376 SER A O 1
ATOM 2923 N N . VAL A 1 366 ? -23.271 12.180 -17.006 1.00 14.44 377 VAL A N 1
ATOM 2924 C CA . VAL A 1 366 ? -23.727 12.303 -18.388 1.00 14.87 377 VAL A CA 1
ATOM 2925 C C . VAL A 1 366 ? -25.193 11.885 -18.508 1.00 15.43 377 VAL A C 1
ATOM 2926 O O . VAL A 1 366 ? -25.984 12.546 -19.191 1.00 15.00 377 VAL A O 1
ATOM 2930 N N . ALA A 1 367 ? -25.582 10.791 -17.838 1.00 16.44 378 ALA A N 1
ATOM 2931 C CA . ALA A 1 367 ? -26.987 10.389 -17.836 1.00 15.61 378 ALA A CA 1
ATOM 2932 C C . ALA A 1 367 ? -27.872 11.499 -17.281 1.00 16.25 378 ALA A C 1
ATOM 2933 O O . ALA A 1 367 ? -28.970 11.746 -17.796 1.00 16.51 378 ALA A O 1
ATOM 2935 N N . ILE A 1 368 ? -27.406 12.181 -16.231 1.00 16.28 379 ILE A N 1
ATOM 2936 C CA . ILE A 1 368 ? -28.179 13.275 -15.649 1.00 16.10 379 ILE A CA 1
ATOM 2937 C C . ILE A 1 368 ? -28.330 14.431 -16.638 1.00 14.83 379 ILE A C 1
ATOM 2938 O O . ILE A 1 368 ? -29.409 15.021 -16.755 1.00 16.31 379 ILE A O 1
ATOM 2943 N N . LYS A 1 369 ? -27.264 14.771 -17.371 1.00 15.49 380 LYS A N 1
ATOM 2944 C CA . LYS A 1 369 ? -27.389 15.819 -18.379 1.00 15.58 380 LYS A CA 1
ATOM 2945 C C . LYS A 1 369 ? -28.334 15.412 -19.507 1.00 14.95 380 LYS A C 1
ATOM 2946 O O . LYS A 1 369 ? -29.099 16.246 -20.009 1.00 15.56 380 LYS A O 1
ATOM 2952 N N . ALA A 1 370 ? -28.321 14.132 -19.893 1.00 15.13 381 ALA A N 1
ATOM 2953 C CA . ALA A 1 370 ? -29.288 13.648 -20.873 1.00 16.11 381 ALA A CA 1
ATOM 2954 C C . ALA A 1 370 ? -30.716 13.791 -20.367 1.00 16.09 381 ALA A C 1
ATOM 2955 O O . ALA A 1 370 ? -31.615 14.192 -21.122 1.00 16.28 381 ALA A O 1
ATOM 2957 N N . ASP A 1 371 ? -30.956 13.457 -19.098 1.00 16.99 382 ASP A N 1
ATOM 2958 C CA . ASP A 1 371 ? -32.305 13.617 -18.568 1.00 19.28 382 ASP A CA 1
ATOM 2959 C C . ASP A 1 371 ? -32.701 15.087 -18.506 1.00 18.10 382 ASP A C 1
ATOM 2960 O O . ASP A 1 371 ? -33.872 15.425 -18.705 1.00 17.38 382 ASP A O 1
ATOM 2965 N N . TYR A 1 372 ? -31.737 15.971 -18.245 1.00 16.27 383 TYR A N 1
ATOM 2966 C CA . TYR A 1 372 ? -32.004 17.405 -18.258 1.00 16.11 383 TYR A CA 1
ATOM 2967 C C . TYR A 1 372 ? -32.381 17.889 -19.659 1.00 15.71 383 TYR A C 1
ATOM 2968 O O . TYR A 1 372 ? -33.317 18.683 -19.816 1.00 16.10 383 TYR A O 1
ATOM 2977 N N . ILE A 1 373 ? -31.672 17.409 -20.684 1.00 15.50 384 ILE A N 1
ATOM 2978 C CA . ILE A 1 373 ? -32.031 17.683 -22.076 1.00 15.94 384 ILE A CA 1
ATOM 2979 C 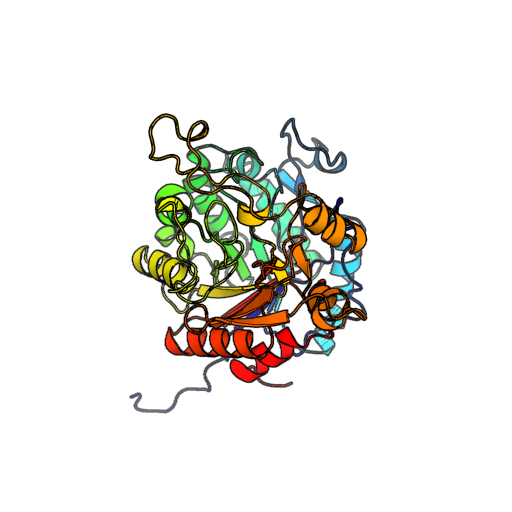C . ILE A 1 373 ? -33.493 17.328 -22.333 1.00 14.72 384 ILE A C 1
ATOM 2980 O O . ILE A 1 373 ? -34.254 18.112 -22.917 1.00 15.84 384 ILE A O 1
ATOM 2985 N N . LYS A 1 374 ? -33.910 16.136 -21.907 1.00 14.91 385 LYS A N 1
ATOM 2986 C CA . LYS A 1 374 ? -35.300 15.729 -22.106 1.00 15.60 385 LYS A CA 1
ATOM 2987 C C . LYS A 1 374 ? -36.253 16.614 -21.308 1.00 16.65 385 LYS A C 1
ATOM 2988 O O . LYS A 1 374 ? -37.299 17.031 -21.823 1.00 18.20 385 LYS A O 1
ATOM 2994 N N . GLU A 1 375 ? -35.905 16.911 -20.050 1.00 16.85 386 GLU A N 1
ATOM 2995 C CA . GLU A 1 375 ? -36.761 17.738 -19.198 1.00 17.40 386 GLU A CA 1
ATOM 2996 C C . GLU A 1 375 ? -36.987 19.119 -19.801 1.00 17.35 386 GLU A C 1
ATOM 2997 O O . GLU A 1 375 ? -38.106 19.650 -19.767 1.00 18.68 386 GLU A O 1
ATOM 3003 N N . LYS A 1 376 ? -35.939 19.713 -20.355 1.00 16.78 387 LYS A N 1
ATOM 3004 C CA . LYS A 1 376 ? -35.998 21.078 -20.851 1.00 17.76 387 LYS A CA 1
ATOM 3005 C C . LYS A 1 376 ? -36.471 21.146 -22.298 1.00 18.09 387 LYS A C 1
ATOM 3006 O O . LYS A 1 376 ? -36.634 22.247 -22.843 1.00 20.51 387 LYS A O 1
ATOM 3012 N N . GLY A 1 377 ? -36.690 20.000 -22.935 1.00 18.14 388 GLY A N 1
ATOM 3013 C CA . GLY A 1 377 ? -37.146 20.002 -24.311 1.00 18.04 388 GLY A CA 1
ATOM 3014 C C . GLY A 1 377 ? -36.107 20.431 -25.316 1.00 18.22 388 GLY A C 1
ATOM 3015 O O . GLY A 1 377 ? -36.472 20.886 -26.404 1.00 19.55 388 GLY A O 1
ATOM 3016 N N . LEU A 1 378 ? -34.823 20.306 -24.986 1.00 17.00 389 LEU A N 1
ATOM 3017 C CA . LEU A 1 378 ? -33.769 20.690 -25.913 1.00 16.36 389 LEU A CA 1
ATOM 3018 C C . LEU A 1 378 ? -33.678 19.683 -27.057 1.00 16.00 389 LEU A C 1
ATOM 3019 O O . LEU A 1 378 ? -34.277 18.602 -27.029 1.00 17.70 389 LEU A O 1
ATOM 3024 N N . ALA A 1 379 ? -32.915 20.059 -28.081 1.00 15.86 390 ALA A N 1
ATOM 3025 C CA . ALA A 1 379 ? -32.863 19.277 -29.313 1.00 16.74 390 ALA A CA 1
ATOM 3026 C C . ALA A 1 379 ? -32.017 18.020 -29.179 1.00 16.45 390 ALA A C 1
ATOM 3027 O O . ALA A 1 379 ? -32.130 17.113 -30.014 1.00 17.45 390 ALA A O 1
ATOM 3029 N N . GLY A 1 380 ? -31.156 17.959 -28.184 1.00 15.66 391 GLY A N 1
ATOM 3030 C CA . GLY A 1 380 ? -30.215 16.871 -28.054 1.00 15.49 391 GLY A CA 1
ATOM 3031 C C . GLY A 1 380 ? -28.967 17.355 -27.345 1.00 14.78 391 GLY A C 1
ATOM 3032 O O . GLY A 1 380 ? -28.992 18.364 -26.641 1.00 15.12 391 GLY A O 1
ATOM 3033 N N . ALA A 1 381 ? -27.890 16.597 -27.531 1.00 14.76 392 ALA A N 1
ATOM 3034 C CA . ALA A 1 381 ? -26.605 16.863 -26.909 1.00 14.13 392 ALA A CA 1
ATOM 3035 C C . ALA A 1 381 ? -25.549 17.075 -27.984 1.00 14.12 392 ALA A C 1
ATOM 3036 O O . ALA A 1 381 ? -25.699 16.625 -29.129 1.00 14.62 392 ALA A O 1
ATOM 3038 N N . MET A 1 382 ? -24.486 17.785 -27.613 1.00 14.63 393 MET A N 1
ATOM 3039 C CA . MET A 1 382 ? -23.258 17.805 -28.381 1.00 13.52 393 MET A CA 1
ATOM 3040 C C . MET A 1 382 ? -22.166 17.407 -27.397 1.00 13.57 393 MET A C 1
ATOM 3041 O O . MET A 1 382 ? -22.310 17.618 -26.187 1.00 14.24 393 MET A O 1
ATOM 3046 N N . PHE A 1 383 ? -21.076 16.806 -27.881 1.00 13.78 394 PHE A N 1
ATOM 3047 C CA . PHE A 1 383 ? -19.984 16.499 -26.964 1.00 14.68 394 PHE A CA 1
ATOM 3048 C C . PHE A 1 383 ? -18.617 16.791 -27.570 1.00 14.57 394 PHE A C 1
ATOM 3049 O O . PHE A 1 383 ? -18.385 16.616 -28.778 1.00 15.24 394 PHE A O 1
ATOM 3057 N N . TRP A 1 384 ? -17.698 17.197 -26.694 1.00 15.29 395 TRP A N 1
ATOM 3058 C CA . TRP A 1 384 ? -16.297 17.374 -27.038 1.00 15.73 395 TRP A CA 1
ATOM 3059 C C . TRP A 1 384 ? -15.517 16.453 -26.112 1.00 15.30 395 TRP A C 1
ATOM 3060 O O . TRP A 1 384 ? -15.535 16.650 -24.891 1.00 16.39 395 TRP A O 1
ATOM 3071 N N . GLU A 1 385 ? -14.853 15.435 -26.655 1.00 16.12 396 GLU A N 1
ATOM 3072 C CA . GLU A 1 385 ? -14.758 14.939 -28.030 1.00 15.80 396 GLU A CA 1
ATOM 3073 C C . GLU A 1 385 ? -14.320 13.462 -27.937 1.00 17.55 396 GLU A C 1
ATOM 3074 O O . GLU A 1 385 ? -13.901 13.013 -26.874 1.00 17.19 396 GLU A O 1
ATOM 3080 N N . TYR A 1 386 ? -14.409 12.715 -29.043 1.00 17.28 397 TYR A N 1
ATOM 3081 C CA . TYR A 1 386 ? -14.153 11.272 -28.998 1.00 17.92 397 TYR A CA 1
ATOM 3082 C C . TYR A 1 386 ? -12.790 10.927 -28.415 1.00 18.74 397 TYR A C 1
ATOM 3083 O O . TYR A 1 386 ? -12.663 9.958 -27.655 1.00 19.21 397 TYR A O 1
ATOM 3092 N N . GLY A 1 387 ? -11.753 11.681 -28.784 1.00 17.76 398 GLY A N 1
ATOM 3093 C CA . GLY A 1 387 ? -10.402 11.405 -28.310 1.00 19.42 398 GLY A CA 1
ATOM 3094 C C . GLY A 1 387 ? -10.213 11.587 -26.819 1.00 18.76 398 GLY A C 1
ATOM 3095 O O . GLY A 1 387 ? -9.180 11.166 -26.279 1.00 20.16 398 GLY A O 1
ATOM 3096 N N . ALA A 1 388 ? -11.173 12.212 -26.146 1.00 16.91 399 ALA A N 1
ATOM 3097 C CA . ALA A 1 388 ? -11.123 12.346 -24.702 1.00 16.99 399 ALA A CA 1
ATOM 3098 C C . ALA A 1 388 ? -11.937 11.283 -23.983 1.00 16.78 399 ALA A C 1
ATOM 3099 O O . ALA A 1 388 ? -11.712 11.060 -22.790 1.00 16.97 399 ALA A O 1
ATOM 3101 N N . ASP A 1 389 ? -12.861 10.624 -24.681 1.00 16.69 400 ASP A N 1
ATOM 3102 C CA . ASP A 1 389 ? -13.678 9.569 -24.099 1.00 16.59 400 ASP A CA 1
ATOM 3103 C C . ASP A 1 389 ? -12.831 8.324 -23.871 1.00 15.71 400 ASP A C 1
ATOM 3104 O O . ASP A 1 389 ? -11.725 8.189 -24.398 1.00 16.53 400 ASP A O 1
ATOM 3109 N N . ASP A 1 390 ? -13.342 7.428 -23.028 1.00 16.37 401 ASP A N 1
ATOM 3110 C CA . ASP A 1 390 ? -12.661 6.183 -22.679 1.00 17.20 401 ASP A CA 1
ATOM 3111 C C . ASP A 1 390 ? -13.453 5.060 -23.328 1.00 18.38 401 ASP A C 1
ATOM 3112 O O . ASP A 1 390 ? -14.509 4.668 -22.827 1.00 18.57 401 ASP A O 1
ATOM 3117 N N . GLU A 1 391 ? -12.963 4.605 -24.484 1.00 20.81 402 GLU A N 1
ATOM 3118 C CA . GLU A 1 391 ? -13.598 3.545 -25.264 1.00 23.43 402 GLU A CA 1
ATOM 3119 C C . GLU A 1 391 ? -15.075 3.853 -25.524 1.00 21.01 402 GLU A C 1
ATOM 3120 O O . GLU A 1 391 ? -15.949 2.983 -25.440 1.00 21.15 402 GLU A O 1
ATOM 3126 N N . ASN A 1 392 ? -15.351 5.120 -25.829 1.00 19.68 403 ASN A N 1
ATOM 3127 C CA . ASN A 1 392 ? -16.688 5.604 -26.159 1.00 19.21 403 ASN A CA 1
ATOM 3128 C C . ASN A 1 392 ? -17.676 5.432 -25.005 1.00 16.61 403 ASN A C 1
ATOM 3129 O O . ASN A 1 392 ? -18.885 5.464 -25.230 1.00 17.76 403 ASN A O 1
ATOM 3134 N N . GLN A 1 393 ? -17.197 5.242 -23.766 1.00 16.39 404 GLN A N 1
ATOM 3135 C CA . GLN A 1 393 ? -18.115 4.965 -22.662 1.00 16.47 404 GLN A CA 1
ATOM 3136 C C . GLN A 1 393 ? -19.063 6.134 -22.402 1.00 15.18 404 GLN A C 1
ATOM 3137 O O . GLN A 1 393 ? -20.264 5.929 -22.187 1.00 16.03 404 GLN A O 1
ATOM 3143 N N . LEU A 1 394 ? -18.553 7.369 -22.413 1.00 14.21 405 LEU A N 1
ATOM 3144 C CA . LEU A 1 394 ? -19.455 8.495 -22.186 1.00 14.58 405 LEU A CA 1
ATOM 3145 C C . LEU A 1 394 ? -20.414 8.681 -23.361 1.00 14.49 405 LEU A C 1
ATOM 3146 O O . LEU A 1 394 ? -21.601 8.961 -23.158 1.00 15.02 405 LEU A O 1
ATOM 3151 N N . ALA A 1 395 ? -19.924 8.500 -24.596 1.00 14.19 406 ALA A N 1
ATOM 3152 C CA . ALA A 1 395 ? -20.799 8.573 -25.763 1.00 15.03 406 ALA A CA 1
ATOM 3153 C C . ALA A 1 395 ? -21.876 7.499 -25.707 1.00 15.74 406 ALA A C 1
ATOM 3154 O O . ALA A 1 395 ? -23.038 7.752 -26.053 1.00 15.56 406 ALA A O 1
ATOM 3156 N N . LYS A 1 396 ? -21.514 6.294 -25.266 1.00 15.91 407 LYS A N 1
ATOM 3157 C CA . LYS A 1 396 ? -22.504 5.224 -25.177 1.00 16.18 407 LYS A CA 1
ATOM 3158 C C . LYS A 1 396 ? -23.551 5.514 -24.106 1.00 15.81 407 LYS A C 1
ATOM 3159 O O . LYS A 1 396 ? -24.748 5.280 -24.316 1.00 16.27 407 LYS A O 1
ATOM 3165 N N . GLN A 1 397 ? -23.123 5.994 -22.936 1.00 15.21 408 GLN A N 1
ATOM 3166 C CA . GLN A 1 397 ? -24.100 6.343 -21.913 1.00 15.05 408 GLN A CA 1
ATOM 3167 C C . GLN A 1 397 ? -25.025 7.448 -22.415 1.00 15.95 408 GLN A C 1
ATOM 3168 O O . GLN A 1 397 ? -26.248 7.378 -22.238 1.00 16.13 408 GLN A O 1
ATOM 3174 N N . LEU A 1 398 ? -24.455 8.461 -23.073 1.00 14.71 409 LEU A N 1
ATOM 3175 C CA . LEU A 1 398 ? -25.261 9.558 -23.592 1.00 14.28 409 LEU A CA 1
ATOM 3176 C C . LEU A 1 398 ? -26.323 9.047 -24.562 1.00 14.84 409 LEU A C 1
ATOM 3177 O O . LEU A 1 398 ? -27.499 9.429 -24.475 1.00 16.47 409 LEU A O 1
ATOM 3182 N N . ALA A 1 399 ? -25.918 8.187 -25.507 1.00 14.29 410 ALA A N 1
ATOM 3183 C CA . ALA A 1 399 ? -26.869 7.660 -26.481 1.00 16.32 410 ALA A CA 1
ATOM 3184 C C . ALA A 1 399 ? -27.961 6.844 -25.805 1.00 17.27 410 ALA A C 1
ATOM 3185 O O . ALA A 1 399 ? -29.142 6.951 -26.163 1.00 18.46 410 ALA A O 1
ATOM 3187 N N . ALA A 1 400 ? -27.588 6.012 -24.829 1.00 17.20 411 ALA A N 1
ATOM 3188 C CA . ALA A 1 400 ? -28.590 5.204 -24.148 1.00 18.19 411 ALA A CA 1
ATOM 3189 C C . ALA A 1 400 ? -29.584 6.087 -23.406 1.00 18.92 411 ALA A C 1
ATOM 3190 O O . ALA A 1 400 ? -30.799 5.849 -23.459 1.00 19.60 411 ALA A O 1
ATOM 3192 N N . SER A 1 401 ? -29.084 7.122 -22.718 1.00 17.01 412 SER A N 1
ATOM 3193 C CA . SER A 1 401 ? -29.955 7.985 -21.928 1.00 18.12 412 SER A CA 1
ATOM 3194 C C . SER A 1 401 ? -30.823 8.882 -22.796 1.00 20.34 412 SER A C 1
ATOM 3195 O O . SER A 1 401 ? -31.926 9.256 -22.382 1.00 23.29 412 SER A O 1
ATOM 3198 N N . LEU A 1 402 ? -30.348 9.252 -23.985 1.00 19.87 413 LEU A N 1
ATOM 3199 C CA . LEU A 1 402 ? -31.162 10.038 -24.905 1.00 21.14 413 LEU A CA 1
ATOM 3200 C C . LEU A 1 402 ? -32.121 9.178 -25.719 1.00 23.48 413 LEU A C 1
ATOM 3201 O O . LEU A 1 402 ? -33.047 9.713 -26.333 1.00 26.23 413 LEU A O 1
ATOM 3206 N N . GLY A 1 403 ? -31.915 7.868 -25.759 1.00 24.12 414 GLY A N 1
ATOM 3207 C CA . GLY A 1 403 ? -32.731 7.018 -26.601 1.00 26.71 414 GLY A CA 1
ATOM 3208 C C . GLY A 1 403 ? -32.373 7.036 -28.069 1.00 29.00 414 GLY A C 1
ATOM 3209 O O . GLY A 1 403 ? -33.246 6.780 -28.908 1.00 31.22 414 GLY A O 1
ATOM 3210 N N . ILE A 1 404 ? -31.122 7.334 -28.412 1.00 29.37 415 ILE A N 1
ATOM 3211 C CA . ILE A 1 404 ? -30.711 7.263 -29.822 1.00 30.29 415 ILE A CA 1
ATOM 3212 C C . ILE A 1 404 ? -30.896 5.833 -30.312 1.00 35.89 415 ILE A C 1
ATOM 3213 O O . ILE A 1 404 ? -30.380 4.893 -29.678 1.00 36.77 415 ILE A O 1
ATOM 3218 N N . PRO A 1 405 ? -31.602 5.605 -31.415 1.00 40.20 416 PRO A N 1
ATOM 3219 C CA . PRO A 1 405 ? -31.867 4.235 -31.855 1.00 43.56 416 PRO A CA 1
ATOM 3220 C C . PRO A 1 405 ? -30.642 3.590 -32.489 1.00 48.17 416 PRO A C 1
ATOM 3221 O O . PRO A 1 405 ? -29.727 4.253 -32.979 1.00 47.65 416 PRO A O 1
ATOM 3225 N N . HIS A 1 406 ? -30.651 2.262 -32.473 1.00 52.14 417 HIS A N 1
ATOM 3226 C CA . HIS A 1 406 ? -29.598 1.456 -33.065 1.00 56.24 417 HIS A CA 1
ATOM 3227 C C . HIS A 1 406 ? -29.887 1.223 -34.545 1.00 57.91 417 HIS A C 1
ATOM 3228 O O . HIS A 1 406 ? -31.016 1.385 -35.016 1.00 57.18 417 HIS A O 1
ATOM 3235 N N . LEU A 1 407 ? -28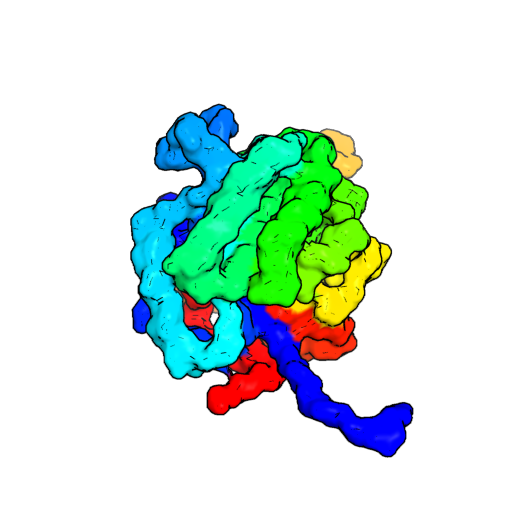.844 0.845 -35.277 1.00 60.11 418 LEU A N 1
ATOM 3236 C CA . LEU A 1 407 ? -28.951 0.650 -36.719 1.00 62.49 418 LEU A CA 1
ATOM 3237 C C . LEU A 1 407 ? -29.922 -0.481 -37.058 1.00 63.49 418 LEU A C 1
ATOM 3238 O O . LEU A 1 407 ? -30.885 -0.280 -37.800 1.00 64.20 418 LEU A O 1
#

Nearest PDB structures (foldseek):
  3qok-assembly1_A  TM=9.957E-01  e=8.229E-77  Klebsiella pneumoniae subsp. pneumoniae MGH 78578
  8xbd-assembly2_A  TM=9.837E-01  e=2.311E-74  uncultured bacterium
  4nzc-assembly1_A  TM=9.853E-01  e=4.811E-73  Serratia proteamaculans 568
  6f8n-assembly1_A  TM=9.808E-01  e=5.118E-73  Serratia proteamaculans 568
  6hm1-assembly1_A  TM=9.937E-01  e=1.644E-71  Serratia proteamaculans 568

Sequence (407 aa):
APTAPVASASSLMSVGYFNGGGDVTAGPGGDIINKLDVRQITHLNYSSFGLVYNDEKDETNAALKDPAKLHQIWLSPKVASDLALIPTLRKQNPNLKVLLSSVGGWGARRGFSGAAATQEESRAVFIRSAQEIVEKYGLDGIDLDWEYPVNGAWGLVASQPADRDNFTALLKEMMRDAFFGHKKLVTIAIGANAESPKSWVDVKAIAPLLDYINLMTYDMAYGTQYFNANLYDSSAWPTVAAADKYSVDFVVNNYLAAGLKPQQQMNLGIGFYGRVPKRAVEPGIDWTKPDAQKNPATQQPYFGPQEIGLFKSLGYDLTKDTYVKYNDIVKKLLNDPQKRFTEHWDDQAKVPWLSVVKGADGNNALFAISYENPRSVAIKADYIKEKGLAGAMFWEYGADDENQLAKQLAASLGIPHL

InterPro domains:
  IPR001223 Glycoside hydrolase family 18, catalytic domain [PF00704] (26-400)
  IPR001223 Glycoside hydrolase family 18, catalytic domain [PS51910] (23-416)
  IPR001579 Glycosyl hydrolase family 18, active site [PS01095] (145-153)
  IPR011583 Chitinase II/V-like, catalytic domain [SM00636] (23-400)
  IPR017853 Glycoside hydrolase superfamily [SSF51445] (15-403)
  IPR029070 Chitinase insertion domain superfamily [G3DSA:3.10.50.10] (278-371)
  IPR050314 Glycosyl hydrolase family 18 [PTHR11177] (44-411)